Protein AF-0000000066324660 (afdb_homodimer)

Radius of gyration: 25.31 Å; Cα contacts (8 Å, |Δi|>4): 603; chains: 2; bounding box: 56×84×59 Å

Foldseek 3Di:
DDVVVVVVVVVVVQVVVVVVLLVLLVLVLVVVQVVLVVVQVVCCVVVVDGFFPDKDKDADDLVRLQVVCVVVVHDSHPVSSQVPPQARIEMETEGAAPVSLVVVVVVVVPDPQKAWDDWDACQVPPDPLLQGWIKTKMWGWDDDPPDIDIGIHIYIYYYPLNVVLVVVVVVQCVVVVNPDDPVVSVVSNVSSVVSSVVNVVVVVVVVVVD/DDVVVVVVVVVVVQVVVVVVLLVLLVLVLVVVQVVLVVVQVVCCVVVVDGFFPDKDKDADDLVRLQVVCVVVVHDSHSVSSQVPPQARIEMETEGAAPVSLVVVVVVVVPDPQKAWDDWDACQVPPDPLLQGWIKTKMWGWDDDPPDIDIGIHIYIYYYPLNVVLVVVVVVQCVVVVNPDDPVVSVVSNVSSVVSSVVNVVVVVVVVVVD

Solvent-accessible surface area (backbone atoms only — not comparable to full-atom values): 22409 Å² total; per-residue (Å²): 135,68,63,67,53,56,51,45,52,51,46,50,50,51,49,49,53,50,52,55,56,51,48,53,40,49,51,45,46,53,53,48,52,52,51,50,52,49,52,28,51,50,35,24,69,75,68,72,45,55,46,53,70,49,75,48,75,50,67,58,49,70,68,59,49,49,53,49,31,52,76,69,70,46,64,93,45,71,67,47,43,66,72,71,47,54,56,46,19,33,35,37,38,29,13,81,32,68,69,34,46,54,50,52,54,54,53,54,71,68,37,80,78,47,42,80,76,44,77,45,58,20,66,86,54,48,46,95,62,40,50,49,35,34,40,34,33,31,37,34,74,37,82,52,97,88,50,73,44,78,43,52,28,24,39,38,36,25,31,58,53,39,46,51,51,51,53,51,52,48,52,51,33,58,73,43,70,67,64,68,55,65,70,56,52,50,48,49,24,51,49,35,50,49,36,50,50,46,48,50,51,52,42,51,54,50,60,72,72,107,134,68,63,67,53,55,52,44,52,50,46,50,50,52,50,48,52,50,52,53,55,52,47,52,39,49,50,44,47,53,53,48,54,52,50,52,52,50,52,29,51,50,36,24,70,75,68,71,45,54,45,53,71,50,74,48,76,49,66,58,47,68,69,58,50,49,52,51,31,51,76,69,70,46,64,93,44,73,67,48,43,66,72,72,47,53,54,45,22,31,36,37,39,29,13,81,32,69,67,33,45,56,48,52,52,54,53,52,72,68,38,80,78,45,43,80,75,46,78,45,58,21,65,86,53,48,44,96,61,39,50,50,36,34,39,34,34,32,36,34,73,36,82,52,98,86,50,75,44,77,44,52,28,25,38,36,37,26,32,56,51,38,46,52,50,50,52,51,53,49,53,51,34,58,75,43,70,68,64,67,54,65,71,58,51,51,51,49,25,51,49,34,50,50,37,49,50,46,47,50,52,53,42,51,54,50,59,72,72,104

pLDDT: mean 91.21, std 8.95, range [39.88, 98.38]

InterPro domains:
  IPR007685 RelA/SpoT [PF04607] (57-178)
  IPR007685 RelA/SpoT [SM00954] (57-180)
  IPR007685 RelA/SpoT [cd05399] (37-168)
  IPR043519 Nucleotidyltransferase superfamily [G3DSA:3.30.460.10] (18-162)
  IPR043519 Nucleotidyltransferase superfamily [SSF81301] (18-208)
  IPR052366 GTP Pyrophosphokinase [PTHR47837] (5-210)

Organism: Bacillus subtilis (strain 168) (NCBI:txid224308)

S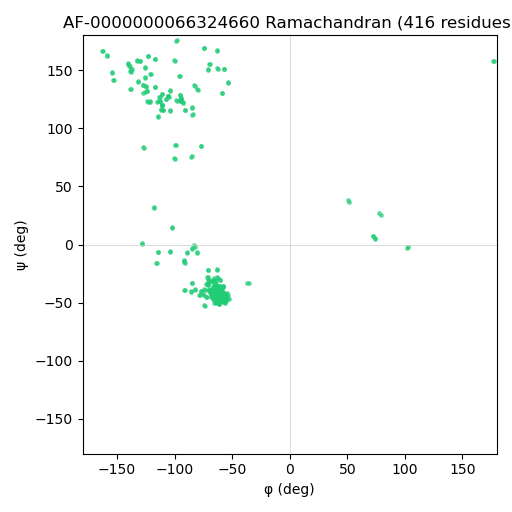tructure (mmCIF, N/CA/C/O backbone):
data_AF-0000000066324660-model_v1
#
loop_
_entity.id
_entity.type
_entity.pdbx_description
1 polymer 'GTP pyrophosphokinase YwaC'
#
loop_
_atom_site.group_PDB
_atom_site.id
_atom_site.type_symbol
_atom_site.label_atom_id
_atom_site.label_alt_id
_atom_site.label_comp_id
_atom_site.label_asym_id
_atom_site.label_entity_id
_atom_site.label_seq_id
_atom_site.pdbx_PDB_ins_code
_atom_site.Cartn_x
_atom_site.Cartn_y
_atom_site.Cartn_z
_atom_site.occupancy
_atom_site.B_iso_or_equiv
_atom_site.auth_seq_id
_atom_site.auth_comp_id
_atom_site.auth_asym_id
_atom_site.auth_atom_id
_atom_site.pdbx_PDB_model_num
ATOM 1 N N . MET A 1 1 ? -20.016 -51.531 16.297 1 41.25 1 MET A N 1
ATOM 2 C CA . MET A 1 1 ? -18.719 -50.906 16.062 1 41.25 1 MET A CA 1
ATOM 3 C C . MET A 1 1 ? -18.906 -49.562 15.352 1 41.25 1 MET A C 1
ATOM 5 O O . MET A 1 1 ? -19.484 -49.5 14.258 1 41.25 1 MET A O 1
ATOM 9 N N . ASP A 1 2 ? -19.031 -48.281 15.93 1 42.56 2 ASP A N 1
ATOM 10 C CA . ASP A 1 2 ? -19.734 -47.031 15.711 1 42.56 2 ASP A CA 1
ATOM 11 C C . ASP A 1 2 ? -19.094 -46.219 14.602 1 42.56 2 ASP A C 1
ATOM 13 O O . ASP A 1 2 ? -17.984 -45.719 14.758 1 42.56 2 ASP A O 1
ATOM 17 N N . LEU A 1 3 ? -19.375 -46.406 13.336 1 50.97 3 LEU A N 1
ATOM 18 C CA . LEU A 1 3 ? -19.047 -45.906 12 1 50.97 3 LEU A CA 1
ATOM 19 C C . LEU A 1 3 ? -18.859 -44.406 12.016 1 50.97 3 LEU A C 1
ATOM 21 O O . LEU A 1 3 ? -17.984 -43.875 11.336 1 50.97 3 LEU A O 1
ATOM 25 N N . SER A 1 4 ? -19.656 -43.781 12.906 1 56.66 4 SER A N 1
ATOM 26 C CA . SER A 1 4 ? -19.625 -42.312 12.938 1 56.66 4 SER A CA 1
ATOM 27 C C . SER A 1 4 ? -18.328 -41.812 13.562 1 56.66 4 SER A C 1
ATOM 29 O O . SER A 1 4 ? -17.75 -40.844 13.102 1 56.66 4 SER A O 1
ATOM 31 N N . VAL A 1 5 ? -17.938 -42.625 14.492 1 56.78 5 VAL A N 1
ATOM 32 C CA . VAL A 1 5 ? -16.719 -42.25 15.203 1 56.78 5 VAL A CA 1
ATOM 33 C C . VAL A 1 5 ? -15.508 -42.5 14.305 1 56.78 5 VAL A C 1
ATOM 35 O O . VAL A 1 5 ? -14.578 -41.688 14.281 1 56.78 5 VAL A O 1
ATOM 38 N N . THR A 1 6 ? -15.469 -43.594 13.633 1 55.06 6 THR A N 1
ATOM 39 C CA . THR A 1 6 ? -14.406 -43.875 12.68 1 55.06 6 THR A CA 1
ATOM 40 C C . THR A 1 6 ? -14.328 -42.812 11.602 1 55.06 6 THR A C 1
ATOM 42 O O . THR A 1 6 ? -13.234 -42.375 11.211 1 55.06 6 THR A O 1
ATOM 45 N N . HIS A 1 7 ? -15.5 -42.375 11.25 1 67.25 7 HIS A N 1
ATOM 46 C CA . HIS A 1 7 ? -15.578 -41.344 10.227 1 67.25 7 HIS A CA 1
ATOM 47 C C . HIS A 1 7 ? -15.078 -40 10.758 1 67.25 7 HIS A C 1
ATOM 49 O O . HIS A 1 7 ? -14.383 -39.281 10.055 1 67.25 7 HIS A O 1
ATOM 55 N N . MET A 1 8 ? -15.32 -39.969 12.07 1 69.69 8 MET A N 1
ATOM 56 C CA . MET A 1 8 ? -14.891 -38.719 12.672 1 69.69 8 MET A CA 1
ATOM 57 C C . MET A 1 8 ? -13.383 -38.719 12.891 1 69.69 8 MET A C 1
ATOM 59 O O . MET A 1 8 ? -12.727 -37.688 12.695 1 69.69 8 MET A O 1
ATOM 63 N N . ASP A 1 9 ? -12.875 -39.844 13.383 1 68.75 9 ASP A N 1
ATOM 64 C CA . ASP A 1 9 ? -11.438 -39.969 13.594 1 68.75 9 ASP A CA 1
ATOM 65 C C . ASP A 1 9 ? -10.664 -39.812 12.281 1 68.75 9 ASP A C 1
ATOM 67 O O . ASP A 1 9 ? -9.602 -39.188 12.25 1 68.75 9 ASP A O 1
ATOM 71 N N . ASP A 1 10 ? -11.188 -40.406 11.297 1 74.56 10 ASP A N 1
ATOM 72 C CA . ASP A 1 10 ? -10.609 -40.281 9.969 1 74.56 10 ASP A CA 1
ATOM 73 C C . ASP A 1 10 ? -10.625 -38.812 9.508 1 74.56 10 ASP A C 1
ATOM 75 O O . ASP A 1 10 ? -9.641 -38.312 8.953 1 74.56 10 ASP A O 1
ATOM 79 N N . LEU A 1 11 ? -11.672 -38.25 9.906 1 76.69 11 LEU A N 1
ATOM 80 C CA . LEU A 1 11 ? -11.805 -36.844 9.531 1 76.69 11 LEU A CA 1
ATOM 81 C C . LEU A 1 11 ? -10.805 -35.969 10.281 1 76.69 11 LEU A C 1
ATOM 83 O O . LEU A 1 11 ? -10.219 -35.062 9.711 1 76.69 11 LEU A O 1
ATOM 87 N N . LYS A 1 12 ? -10.633 -36.281 11.453 1 77.81 12 LYS A N 1
ATOM 88 C CA . LYS A 1 12 ? -9.688 -35.531 12.273 1 77.81 12 LYS A CA 1
ATOM 89 C C . LYS A 1 12 ? -8.266 -35.688 11.758 1 77.81 12 LYS A C 1
ATOM 91 O O . LYS A 1 12 ? -7.492 -34.75 11.734 1 77.81 12 LYS A O 1
ATOM 96 N N . THR A 1 13 ? -8.016 -36.844 11.43 1 81.69 13 THR A N 1
ATOM 97 C CA . THR A 1 13 ? -6.688 -37.156 10.906 1 81.69 13 THR A CA 1
ATOM 98 C C . THR A 1 13 ? -6.449 -36.438 9.586 1 81.69 13 THR A C 1
ATOM 100 O O . THR A 1 13 ? -5.367 -35.875 9.359 1 81.69 13 THR A O 1
ATOM 103 N N . VAL A 1 14 ? -7.379 -36.438 8.781 1 82.19 14 VAL A N 1
ATOM 104 C CA . VAL A 1 14 ? -7.285 -35.75 7.496 1 82.19 14 VAL A CA 1
ATOM 105 C C . VAL A 1 14 ? -7.109 -34.25 7.723 1 82.19 14 VAL A C 1
ATOM 107 O O . VAL A 1 14 ? -6.27 -33.625 7.086 1 82.19 14 VAL A O 1
ATOM 110 N N . MET A 1 15 ? -7.785 -33.75 8.68 1 84.69 15 MET A N 1
ATOM 111 C CA . MET A 1 15 ? -7.715 -32.312 8.984 1 84.69 15 MET A CA 1
ATOM 112 C C . MET A 1 15 ? -6.348 -31.938 9.539 1 84.69 15 MET A C 1
ATOM 114 O O . MET A 1 15 ? -5.812 -30.875 9.227 1 84.69 15 MET A O 1
ATOM 118 N N . GLU A 1 16 ? -5.887 -32.812 10.328 1 87.94 16 GLU A N 1
ATOM 119 C CA . GLU A 1 16 ? -4.57 -32.562 10.906 1 87.94 16 GLU A CA 1
ATOM 120 C C . GLU A 1 16 ? -3.482 -32.594 9.836 1 87.94 16 GLU A C 1
ATOM 122 O O . GLU A 1 16 ? -2.545 -31.797 9.867 1 87.94 16 GLU A O 1
ATOM 127 N N . ASP A 1 17 ? -3.631 -33.531 8.961 1 88.75 17 ASP A N 1
ATOM 128 C CA . ASP A 1 17 ? -2.691 -33.625 7.848 1 88.75 17 ASP A CA 1
ATOM 129 C C . ASP A 1 17 ? -2.695 -32.344 7.016 1 88.75 17 ASP A C 1
ATOM 131 O O . ASP A 1 17 ? -1.635 -31.797 6.68 1 88.75 17 ASP A O 1
ATOM 135 N N . TRP A 1 18 ? -3.838 -31.828 6.766 1 92.06 18 TRP A N 1
ATOM 136 C CA . TRP A 1 18 ? -3.979 -30.594 6 1 92.06 18 TRP A CA 1
ATOM 137 C C . TRP A 1 18 ? -3.385 -29.406 6.762 1 92.06 18 TRP A C 1
ATOM 139 O O . TRP A 1 18 ? -2.666 -28.594 6.184 1 92.06 18 TRP A O 1
ATOM 149 N N . LYS A 1 19 ? -3.656 -29.359 7.938 1 91.56 19 LYS A N 1
ATOM 150 C CA . LYS A 1 19 ? -3.137 -28.281 8.773 1 91.56 19 LYS A CA 1
ATOM 151 C C . LYS A 1 19 ? -1.61 -28.297 8.797 1 91.56 19 LYS A C 1
ATOM 153 O O . LYS A 1 19 ? -0.979 -27.25 8.648 1 91.56 19 LYS A O 1
ATOM 158 N N . ASN A 1 20 ? -1.102 -29.453 8.938 1 91.06 20 ASN A N 1
ATOM 159 C CA . ASN A 1 20 ? 0.35 -29.594 8.984 1 91.06 20 ASN A CA 1
ATOM 160 C C . ASN A 1 20 ? 0.996 -29.188 7.66 1 91.06 20 ASN A C 1
ATOM 162 O O . ASN A 1 20 ? 2.021 -28.516 7.645 1 91.06 20 ASN A O 1
ATOM 166 N N . GLU A 1 21 ? 0.403 -29.625 6.602 1 92.62 21 GLU A N 1
ATOM 167 C CA . GLU A 1 21 ? 0.95 -29.297 5.293 1 92.62 21 GLU A CA 1
ATOM 168 C C . GLU A 1 21 ? 0.869 -27.797 5.027 1 92.62 21 GLU A C 1
ATOM 170 O O . GLU A 1 21 ? 1.817 -27.203 4.516 1 92.62 21 GLU A O 1
ATOM 175 N N . LEU A 1 22 ? -0.197 -27.188 5.422 1 94.81 22 LEU A N 1
ATOM 176 C CA . LEU A 1 22 ? -0.38 -25.766 5.176 1 94.81 22 LEU A CA 1
ATOM 177 C C . LEU A 1 22 ? 0.558 -24.938 6.051 1 94.81 22 LEU A C 1
ATOM 179 O O . LEU A 1 22 ? 0.979 -23.844 5.66 1 94.81 22 LEU A O 1
ATOM 183 N N . LEU A 1 23 ? 0.887 -25.484 7.164 1 94.56 23 LEU A N 1
ATOM 184 C CA . LEU A 1 23 ? 1.83 -24.828 8.062 1 94.56 23 LEU A CA 1
ATOM 185 C C . LEU A 1 23 ? 3.205 -24.703 7.41 1 94.56 23 LEU A C 1
ATOM 187 O O . LEU A 1 23 ? 3.904 -23.703 7.602 1 94.56 23 LEU A O 1
ATOM 191 N N . VAL A 1 24 ? 3.559 -25.688 6.656 1 95.62 24 VAL A N 1
ATOM 192 C CA . VAL A 1 24 ? 4.84 -25.672 5.961 1 95.62 24 VAL A CA 1
ATOM 193 C C . VAL A 1 24 ? 4.875 -24.5 4.973 1 95.62 24 VAL A C 1
ATOM 195 O O . VAL A 1 24 ? 5.887 -23.812 4.855 1 95.62 24 VAL A O 1
ATOM 198 N N . TYR A 1 25 ? 3.795 -24.312 4.324 1 97.38 25 TYR A N 1
ATOM 199 C CA . TYR A 1 25 ? 3.697 -23.188 3.391 1 97.38 25 TYR A CA 1
ATOM 200 C C . TYR A 1 25 ? 3.771 -21.859 4.125 1 97.38 25 TYR A C 1
ATOM 202 O O . TYR A 1 25 ? 4.363 -20.891 3.627 1 97.38 25 TYR A O 1
ATOM 210 N N . LYS A 1 26 ? 3.215 -21.812 5.246 1 97.19 26 LYS A N 1
ATOM 211 C CA . LYS A 1 26 ? 3.305 -20.609 6.066 1 97.19 26 LYS A CA 1
ATOM 212 C C . LYS A 1 26 ? 4.75 -20.312 6.445 1 97.19 26 LYS A C 1
ATOM 214 O O . LYS A 1 26 ? 5.18 -19.156 6.418 1 97.19 26 LYS A O 1
ATOM 219 N N . PHE A 1 27 ? 5.434 -21.359 6.742 1 96.69 27 PHE A N 1
ATOM 220 C CA . PHE A 1 27 ? 6.84 -21.188 7.09 1 96.69 27 PHE A CA 1
ATOM 221 C C . PHE A 1 27 ? 7.633 -20.672 5.895 1 96.69 27 PHE A C 1
ATOM 223 O O . PHE A 1 27 ? 8.523 -19.828 6.051 1 96.69 27 PHE A O 1
ATOM 230 N N . ALA A 1 28 ? 7.309 -21.188 4.762 1 96.75 28 ALA A N 1
ATOM 231 C CA . ALA A 1 28 ? 7.945 -20.688 3.543 1 96.75 28 ALA A CA 1
ATOM 232 C C . ALA A 1 28 ? 7.695 -19.203 3.352 1 96.75 28 ALA A C 1
ATOM 234 O O . ALA A 1 28 ? 8.609 -18.453 3.006 1 96.75 28 ALA A O 1
ATOM 235 N N . LEU A 1 29 ? 6.547 -18.766 3.639 1 97.75 29 LEU A N 1
ATOM 236 C CA . LEU A 1 29 ? 6.176 -17.359 3.486 1 97.75 29 LEU A CA 1
ATOM 237 C C . LEU A 1 29 ? 6.914 -16.484 4.5 1 97.75 29 LEU A C 1
ATOM 239 O O . LEU A 1 29 ? 7.336 -15.375 4.18 1 97.75 29 LEU A O 1
ATOM 243 N N . ASP A 1 30 ? 7.047 -17.016 5.68 1 96.56 30 ASP A N 1
ATOM 244 C CA . ASP A 1 30 ? 7.801 -16.281 6.691 1 96.56 30 ASP A CA 1
ATOM 245 C C . ASP A 1 30 ? 9.242 -16.047 6.246 1 96.56 30 ASP A C 1
ATOM 247 O O . ASP A 1 30 ? 9.789 -14.961 6.422 1 96.56 30 ASP A O 1
ATOM 251 N N . ALA A 1 31 ? 9.758 -17.078 5.688 1 95.75 31 ALA A N 1
ATOM 252 C CA . ALA A 1 31 ? 11.117 -16.969 5.18 1 95.75 31 ALA A CA 1
ATOM 253 C C . ALA A 1 31 ? 11.203 -15.984 4.023 1 95.75 31 ALA A C 1
ATOM 255 O O . ALA A 1 31 ? 12.141 -15.18 3.953 1 95.75 31 ALA A O 1
ATOM 256 N N . LEU A 1 32 ? 10.266 -16.031 3.186 1 96.38 32 LEU A N 1
ATOM 257 C CA . LEU A 1 32 ? 10.242 -15.133 2.033 1 96.38 32 LEU A CA 1
ATOM 258 C C . LEU A 1 32 ? 10.047 -13.688 2.471 1 96.38 32 LEU A C 1
ATOM 260 O O . LEU A 1 32 ? 10.695 -12.781 1.939 1 96.38 32 LEU A O 1
ATOM 264 N N . ASP A 1 33 ? 9.156 -13.453 3.393 1 95.94 33 ASP A N 1
ATOM 265 C CA . ASP A 1 33 ? 8.922 -12.102 3.895 1 95.94 33 ASP A CA 1
ATOM 266 C C . ASP A 1 33 ? 10.203 -11.5 4.461 1 95.94 33 ASP A C 1
ATOM 268 O O . ASP A 1 33 ? 10.5 -10.328 4.219 1 95.94 33 ASP A O 1
ATOM 272 N N . THR A 1 34 ? 10.898 -12.289 5.188 1 94.38 34 THR A N 1
ATOM 273 C CA . THR A 1 34 ? 12.172 -11.844 5.742 1 94.38 34 THR A CA 1
ATOM 274 C C . THR A 1 34 ? 13.164 -11.531 4.629 1 94.38 34 THR A C 1
ATOM 276 O O . THR A 1 34 ? 13.867 -10.516 4.68 1 94.38 34 THR A O 1
ATOM 279 N N . LYS A 1 35 ? 13.203 -12.391 3.736 1 94.25 35 LYS A N 1
ATOM 280 C CA . LYS A 1 35 ? 14.094 -12.203 2.598 1 94.25 35 LYS A CA 1
ATOM 281 C C . LYS A 1 35 ? 13.805 -10.891 1.878 1 94.25 35 LYS A C 1
ATOM 283 O O . LYS A 1 35 ? 14.727 -10.125 1.579 1 94.25 35 LYS A O 1
ATOM 288 N N . PHE A 1 36 ? 12.586 -10.594 1.635 1 94.88 36 PHE A N 1
ATOM 289 C CA . PHE A 1 36 ? 12.211 -9.391 0.898 1 94.88 36 PHE A CA 1
ATOM 290 C C . PHE A 1 36 ? 12.453 -8.141 1.739 1 94.88 36 PHE A C 1
ATOM 292 O O . PHE A 1 36 ? 12.805 -7.09 1.207 1 94.88 36 PHE A O 1
ATOM 299 N N . SER A 1 37 ? 12.25 -8.258 3.012 1 92.88 37 SER A N 1
ATOM 300 C CA . SER A 1 37 ? 12.578 -7.156 3.908 1 92.88 37 SER A CA 1
ATOM 301 C C . SER A 1 37 ? 14.062 -6.809 3.842 1 92.88 37 SER A C 1
ATOM 303 O O . SER A 1 37 ? 14.43 -5.633 3.789 1 92.88 37 SER A O 1
ATOM 305 N N . ILE A 1 38 ? 14.867 -7.801 3.795 1 91.25 38 ILE A N 1
ATOM 306 C CA . ILE A 1 38 ? 16.312 -7.621 3.721 1 91.25 38 ILE A CA 1
ATOM 307 C C . ILE A 1 38 ? 16.688 -6.984 2.385 1 91.25 38 ILE A C 1
ATOM 309 O O . ILE A 1 38 ? 17.453 -6.023 2.342 1 91.25 38 ILE A O 1
ATOM 313 N N . ILE A 1 39 ? 16.109 -7.512 1.345 1 89.62 39 ILE A N 1
ATOM 314 C CA . ILE A 1 39 ? 16.375 -6.973 0.017 1 89.62 39 ILE A CA 1
ATOM 315 C C . ILE A 1 39 ? 15.992 -5.492 -0.026 1 89.62 39 ILE A C 1
ATOM 317 O O . ILE A 1 39 ? 16.75 -4.664 -0.55 1 89.62 39 ILE A O 1
ATOM 321 N N . SER A 1 40 ? 14.852 -5.168 0.496 1 89.81 40 SER A N 1
ATOM 322 C CA . SER A 1 40 ? 14.352 -3.799 0.51 1 89.81 40 SER A CA 1
ATOM 323 C C . SER A 1 40 ? 15.297 -2.871 1.269 1 89.81 40 SER A C 1
ATOM 325 O O . SER A 1 40 ? 15.625 -1.782 0.79 1 89.81 40 SER A O 1
ATOM 327 N N . GLN A 1 41 ? 15.727 -3.318 2.387 1 87.75 41 GLN A N 1
ATOM 328 C CA . GLN A 1 41 ? 16.609 -2.518 3.227 1 87.75 41 GLN A CA 1
ATOM 329 C C . GLN A 1 41 ? 17.984 -2.338 2.57 1 87.75 41 GLN A C 1
ATOM 331 O O . GLN A 1 41 ? 18.547 -1.243 2.594 1 87.75 41 GLN A O 1
ATOM 336 N N . GLU A 1 42 ? 18.469 -3.416 2.07 1 88.31 42 GLU A N 1
ATOM 337 C CA . GLU A 1 42 ? 19.766 -3.359 1.401 1 88.31 42 GLU A CA 1
ATOM 338 C C . GLU A 1 42 ? 19.719 -2.416 0.202 1 88.31 42 GLU A C 1
ATOM 340 O O . GLU A 1 42 ? 20.641 -1.619 0.002 1 88.31 42 GLU A O 1
ATOM 345 N N . TYR A 1 43 ? 18.719 -2.564 -0.533 1 84.94 43 TYR A N 1
ATOM 346 C CA . TYR A 1 43 ? 18.562 -1.719 -1.713 1 84.94 43 TYR A CA 1
ATOM 347 C C . TYR A 1 43 ? 18.484 -0.248 -1.322 1 84.94 43 TYR A C 1
ATOM 349 O O . TYR A 1 43 ? 19.062 0.611 -1.987 1 84.94 43 TYR A O 1
ATOM 357 N N . ASN A 1 44 ? 17.734 -0.034 -0.33 1 83.12 44 ASN A N 1
ATOM 358 C CA . ASN A 1 44 ? 17.609 1.335 0.163 1 83.12 44 ASN A CA 1
ATOM 359 C C . ASN A 1 44 ? 18.969 1.893 0.59 1 83.12 44 ASN A C 1
ATOM 361 O O . ASN A 1 44 ? 19.281 3.055 0.319 1 83.12 44 ASN A O 1
ATOM 365 N N . LEU A 1 45 ? 19.719 1.062 1.228 1 82.56 45 LEU A N 1
ATOM 366 C CA . LEU A 1 45 ? 21.031 1.465 1.708 1 82.56 45 LEU A CA 1
ATOM 367 C C . LEU A 1 45 ? 21.969 1.742 0.542 1 82.56 45 LEU A C 1
ATOM 369 O O . LEU A 1 45 ? 22.703 2.738 0.551 1 82.56 45 LEU A O 1
ATOM 373 N N . ILE A 1 46 ? 21.906 0.871 -0.427 1 80.56 46 ILE A N 1
ATOM 374 C CA . ILE A 1 46 ? 22.875 0.924 -1.517 1 80.56 46 ILE A CA 1
ATOM 375 C C . ILE A 1 46 ? 22.438 1.973 -2.539 1 80.56 46 ILE A C 1
ATOM 377 O O . ILE A 1 46 ? 23.266 2.729 -3.049 1 80.56 46 ILE A O 1
ATOM 381 N N . HIS A 1 47 ? 21.203 2.072 -2.797 1 77.31 47 HIS A N 1
ATOM 382 C CA . HIS A 1 47 ? 20.75 2.875 -3.928 1 77.31 47 HIS A CA 1
ATOM 383 C C . HIS A 1 47 ? 19.938 4.078 -3.459 1 77.31 47 HIS A C 1
ATOM 385 O O . HIS A 1 47 ? 19.578 4.941 -4.262 1 77.31 47 HIS A O 1
ATOM 391 N N . GLY A 1 48 ? 19.672 4.133 -2.176 1 73.44 48 GLY A N 1
ATOM 392 C CA . GLY A 1 48 ? 18.922 5.25 -1.639 1 73.44 48 GLY A CA 1
ATOM 393 C C . GLY A 1 48 ? 17.438 5.188 -1.986 1 73.44 48 GLY A C 1
ATOM 394 O O . GLY A 1 48 ? 16.734 6.199 -1.922 1 73.44 48 GLY A O 1
ATOM 395 N N . HIS A 1 49 ? 17.109 4.125 -2.578 1 76.19 49 HIS A N 1
ATOM 396 C CA . HIS A 1 49 ? 15.719 3.924 -2.969 1 76.19 49 HIS A CA 1
ATOM 397 C C . HIS A 1 49 ? 15.273 2.488 -2.711 1 76.19 49 HIS A C 1
ATOM 399 O O . HIS A 1 49 ? 16.016 1.543 -3.01 1 76.19 49 HIS A O 1
ATOM 405 N N . ASN A 1 50 ? 14.125 2.445 -2.129 1 80.62 50 ASN A N 1
ATOM 406 C CA . ASN A 1 50 ? 13.531 1.13 -1.9 1 80.62 50 ASN A CA 1
ATOM 407 C C . ASN A 1 50 ? 12.648 0.7 -3.068 1 80.62 50 ASN A C 1
ATOM 409 O O . ASN A 1 50 ? 11.617 1.318 -3.33 1 80.62 50 ASN A O 1
ATOM 413 N N . PRO A 1 51 ? 13.039 -0.374 -3.748 1 84.38 51 PRO A N 1
ATOM 414 C CA . PRO A 1 51 ? 12.234 -0.823 -4.883 1 84.38 51 PRO A CA 1
ATOM 415 C C . PRO A 1 51 ? 10.898 -1.429 -4.457 1 84.38 51 PRO A C 1
ATOM 417 O O . PRO A 1 51 ? 9.984 -1.545 -5.273 1 84.38 51 PRO A O 1
ATOM 420 N N . ILE A 1 52 ? 10.898 -1.859 -3.215 1 89.94 52 ILE A N 1
ATOM 421 C CA . ILE A 1 52 ? 9.695 -2.51 -2.701 1 89.94 52 ILE A CA 1
ATOM 422 C C . ILE A 1 52 ? 8.945 -1.551 -1.778 1 89.94 52 ILE A C 1
ATOM 424 O O . ILE A 1 52 ? 9.469 -1.14 -0.741 1 89.94 52 ILE A O 1
ATOM 428 N N . GLU A 1 53 ? 7.797 -1.24 -2.252 1 86.06 53 GLU A N 1
ATOM 429 C CA . GLU A 1 53 ? 6.949 -0.402 -1.411 1 86.06 53 GLU A CA 1
ATOM 430 C C . GLU A 1 53 ? 6.363 -1.199 -0.248 1 86.06 53 GLU A C 1
ATOM 432 O O . GLU A 1 53 ? 6.469 -0.787 0.909 1 86.06 53 GLU A O 1
ATOM 437 N N . HIS A 1 54 ? 5.766 -2.271 -0.573 1 85.69 54 HIS A N 1
ATOM 438 C CA . HIS A 1 54 ? 5.246 -3.168 0.456 1 85.69 54 HIS A CA 1
ATOM 439 C C . HIS A 1 54 ? 5.051 -4.578 -0.089 1 85.69 54 HIS A C 1
ATOM 441 O O . HIS A 1 54 ? 5.105 -4.793 -1.303 1 85.69 54 HIS A O 1
ATOM 447 N N . THR A 1 55 ? 4.938 -5.516 0.863 1 93.12 55 THR A N 1
ATOM 448 C CA . THR A 1 55 ? 4.703 -6.918 0.525 1 93.12 55 THR A CA 1
ATOM 449 C C . THR A 1 55 ? 3.477 -7.453 1.256 1 93.12 55 THR A C 1
ATOM 451 O O . THR A 1 55 ? 3.143 -6.98 2.346 1 93.12 55 THR A O 1
ATOM 454 N N . LYS A 1 56 ? 2.781 -8.266 0.58 1 90.75 56 LYS A N 1
ATOM 455 C CA . LYS A 1 56 ? 1.684 -9.008 1.194 1 90.75 56 LYS A CA 1
ATOM 456 C C . LYS A 1 56 ? 1.836 -10.508 0.963 1 90.75 56 LYS A C 1
ATOM 458 O O . LYS A 1 56 ? 2.174 -10.938 -0.141 1 90.75 56 LYS A O 1
ATOM 463 N N . SER A 1 57 ? 1.695 -11.227 2.094 1 95.44 57 SER A N 1
ATOM 464 C CA . SER A 1 57 ? 1.792 -12.68 1.987 1 95.44 57 SER A CA 1
ATOM 465 C C . SER A 1 57 ? 0.52 -13.359 2.486 1 95.44 57 SER A C 1
ATOM 467 O O . SER A 1 57 ? -0.14 -12.852 3.398 1 95.44 57 SER A O 1
ATOM 469 N N . ARG A 1 58 ? 0.214 -14.484 1.83 1 93.19 58 ARG A N 1
ATOM 470 C CA . ARG A 1 58 ? -0.967 -15.227 2.264 1 93.19 58 ARG A CA 1
ATOM 471 C C . ARG A 1 58 ? -0.847 -16.703 1.915 1 93.19 58 ARG A C 1
ATOM 473 O O . ARG A 1 58 ? -0.245 -17.062 0.901 1 93.19 58 ARG A O 1
ATOM 480 N N . VAL A 1 59 ? -1.435 -17.531 2.75 1 95.94 59 VAL A N 1
ATOM 481 C CA . VAL A 1 59 ? -1.667 -18.938 2.404 1 95.94 59 VAL A CA 1
ATOM 482 C C . VAL A 1 59 ? -3.078 -19.109 1.846 1 95.94 59 VAL A C 1
ATOM 484 O O . VAL A 1 59 ? -4.047 -18.609 2.434 1 95.94 59 VAL A O 1
ATOM 487 N N . LYS A 1 60 ? -3.164 -19.719 0.716 1 94.31 60 LYS A N 1
ATOM 488 C CA . LYS A 1 60 ? -4.477 -19.984 0.126 1 94.31 60 LYS A CA 1
ATOM 489 C C . LYS A 1 60 ? -5.387 -20.719 1.104 1 94.31 60 LYS A C 1
ATOM 491 O O . LYS A 1 60 ? -4.941 -21.625 1.812 1 94.31 60 LYS A O 1
ATOM 496 N N . SER A 1 61 ? -6.582 -20.297 1.081 1 92.62 61 SER A N 1
ATOM 497 C CA . SER A 1 61 ? -7.523 -20.953 1.987 1 92.62 61 SER A CA 1
ATOM 498 C C . SER A 1 61 ? -7.812 -22.391 1.549 1 92.62 61 SER A C 1
ATOM 500 O O . SER A 1 61 ? -7.668 -22.719 0.372 1 92.62 61 SER A O 1
ATOM 502 N N . PHE A 1 62 ? -8.203 -23.156 2.547 1 91.06 62 PHE A N 1
ATOM 503 C CA . PHE A 1 62 ? -8.555 -24.547 2.271 1 91.06 62 PHE A CA 1
ATOM 504 C C . PHE A 1 62 ? -9.648 -24.625 1.213 1 91.06 62 PHE A C 1
ATOM 506 O O . PHE A 1 62 ? -9.555 -25.422 0.279 1 91.06 62 PHE A O 1
ATOM 513 N N . GLU A 1 63 ? -10.68 -23.844 1.386 1 91 63 GLU A N 1
ATOM 514 C CA . GLU A 1 63 ? -11.789 -23.828 0.437 1 91 63 GLU A CA 1
ATOM 515 C C . GLU A 1 63 ? -11.305 -23.516 -0.975 1 91 63 GLU A C 1
ATOM 517 O O . GLU A 1 63 ? -11.719 -24.156 -1.939 1 91 63 GLU A O 1
ATOM 522 N N . SER A 1 64 ? -10.461 -22.562 -1.113 1 92.25 64 SER A N 1
ATOM 523 C CA . SER A 1 64 ? -9.93 -22.156 -2.41 1 92.25 64 SER A CA 1
ATOM 524 C C . SER A 1 64 ? -9.078 -23.266 -3.025 1 92.25 64 SER A C 1
ATOM 526 O O . SER A 1 64 ? -9.086 -23.453 -4.242 1 92.25 64 SER A O 1
ATOM 528 N N . ILE A 1 65 ? -8.328 -23.969 -2.18 1 94.75 65 ILE A N 1
ATOM 529 C CA . ILE A 1 65 ? -7.484 -25.062 -2.65 1 94.75 65 ILE A CA 1
ATOM 530 C C . ILE A 1 65 ? -8.359 -26.188 -3.207 1 94.75 65 ILE A C 1
ATOM 532 O O . ILE A 1 65 ? -8.125 -26.672 -4.316 1 94.75 65 ILE A O 1
ATOM 536 N N . VAL A 1 66 ? -9.375 -26.547 -2.449 1 93.31 66 VAL A N 1
ATOM 537 C CA . VAL A 1 66 ? -10.281 -27.625 -2.832 1 93.31 66 VAL A CA 1
ATOM 538 C C . VAL A 1 66 ? -10.969 -27.266 -4.148 1 93.31 66 VAL A C 1
ATOM 540 O O . VAL A 1 66 ? -11.039 -28.094 -5.059 1 93.31 66 VAL A O 1
ATOM 543 N N . ASN A 1 67 ? -11.469 -26.094 -4.184 1 92.69 67 ASN A N 1
ATOM 544 C CA . ASN A 1 67 ? -12.125 -25.641 -5.406 1 92.69 67 ASN A CA 1
ATOM 545 C C . ASN A 1 67 ? -11.195 -25.719 -6.609 1 92.69 67 ASN A C 1
ATOM 547 O O . ASN A 1 67 ? -11.609 -26.125 -7.695 1 92.69 67 ASN A O 1
ATOM 551 N N . LYS A 1 68 ? -10.008 -25.344 -6.434 1 94.56 68 LYS A N 1
ATOM 552 C CA . LYS A 1 68 ? -9.039 -25.375 -7.523 1 94.56 68 LYS A CA 1
ATOM 553 C C . LYS A 1 68 ? -8.711 -26.812 -7.922 1 94.56 68 LYS A C 1
ATOM 555 O O . LYS A 1 68 ? -8.578 -27.125 -9.109 1 94.56 68 LYS A O 1
ATOM 560 N N . LEU A 1 69 ? -8.523 -27.688 -6.957 1 95.12 69 LEU A N 1
ATOM 561 C CA . LEU A 1 69 ? -8.297 -29.094 -7.25 1 95.12 69 LEU A CA 1
ATOM 562 C C . LEU A 1 69 ? -9.445 -29.672 -8.062 1 95.12 69 LEU A C 1
ATOM 564 O O . LEU A 1 69 ? -9.227 -30.375 -9.047 1 95.12 69 LEU A O 1
ATOM 568 N N . MET A 1 70 ? -10.656 -29.359 -7.672 1 95.19 70 MET A N 1
ATOM 569 C CA . MET A 1 70 ? -11.844 -29.844 -8.367 1 95.19 70 MET A CA 1
ATOM 570 C C . MET A 1 70 ? -11.875 -29.359 -9.812 1 95.19 70 MET A C 1
ATOM 572 O O . MET A 1 70 ? -12.148 -30.141 -10.727 1 95.19 70 MET A O 1
ATOM 576 N N . ARG A 1 71 ? -11.609 -28.156 -9.961 1 94.06 71 ARG A N 1
ATOM 577 C CA . ARG A 1 71 ? -11.602 -27.562 -11.297 1 94.06 71 ARG A CA 1
ATOM 578 C C . ARG A 1 71 ? -10.562 -28.25 -12.188 1 94.06 71 ARG A C 1
ATOM 580 O O . ARG A 1 71 ? -10.773 -28.375 -13.398 1 94.06 71 ARG A O 1
ATOM 587 N N . LYS A 1 72 ? -9.523 -28.719 -11.562 1 95.38 72 LYS A N 1
ATOM 588 C CA . LYS A 1 72 ? -8.445 -29.359 -12.312 1 95.38 72 LYS A CA 1
ATOM 589 C C . LYS A 1 72 ? -8.703 -30.859 -12.469 1 95.38 72 LYS A C 1
ATOM 591 O O . LYS A 1 72 ? -7.926 -31.562 -13.117 1 95.38 72 LYS A O 1
ATOM 596 N N . GLY A 1 73 ? -9.68 -31.312 -11.828 1 95.19 73 GLY A N 1
ATOM 597 C CA . GLY A 1 73 ? -10.016 -32.719 -11.906 1 95.19 73 GLY A CA 1
ATOM 598 C C . GLY A 1 73 ? -9.133 -33.594 -11.031 1 95.19 73 GLY A C 1
ATOM 599 O O . GLY A 1 73 ? -8.922 -34.781 -11.328 1 95.19 73 GLY A O 1
ATOM 600 N N . CYS A 1 74 ? -8.586 -33.062 -10.008 1 95.5 74 CYS A N 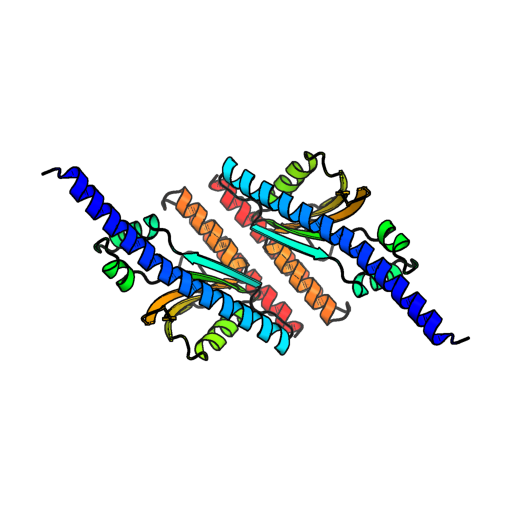1
ATOM 601 C CA . CYS A 1 74 ? -7.691 -33.781 -9.125 1 95.5 74 CYS A CA 1
ATOM 602 C C . CYS A 1 74 ? -8.43 -34.25 -7.871 1 95.5 74 CYS A C 1
ATOM 604 O O . CYS A 1 74 ? -9.445 -33.688 -7.488 1 95.5 74 CYS A O 1
ATOM 606 N N . GLU A 1 75 ? -7.883 -35.281 -7.207 1 94.56 75 GLU A N 1
ATOM 607 C CA . GLU A 1 75 ? -8.398 -35.688 -5.91 1 94.56 75 GLU A CA 1
ATOM 608 C C . GLU A 1 75 ? -8.07 -34.688 -4.82 1 94.56 75 GLU A C 1
ATOM 610 O O . GLU A 1 75 ? -7.066 -33.969 -4.906 1 94.56 75 GLU A O 1
ATOM 615 N N . ILE A 1 76 ? -8.914 -34.625 -3.852 1 93.31 76 ILE A N 1
ATOM 616 C CA . ILE A 1 76 ? -8.727 -33.688 -2.75 1 93.31 76 ILE A CA 1
ATOM 617 C C . ILE A 1 76 ? -7.801 -34.312 -1.7 1 93.31 76 ILE A C 1
ATOM 619 O O . ILE A 1 76 ? -8.266 -34.812 -0.679 1 93.31 76 ILE A O 1
ATOM 623 N N . THR A 1 77 ? -6.547 -34.344 -1.968 1 93.25 77 THR A N 1
ATOM 624 C CA . THR A 1 77 ? -5.523 -34.844 -1.056 1 93.25 77 THR A CA 1
ATOM 625 C C . THR A 1 77 ? -4.348 -33.875 -0.979 1 93.25 77 THR A C 1
ATOM 627 O O . THR A 1 77 ? -4.141 -33.094 -1.89 1 93.25 77 THR A O 1
ATOM 630 N N . THR A 1 78 ? -3.605 -33.938 0.051 1 93.75 78 THR A N 1
ATOM 631 C CA . THR A 1 78 ? -2.449 -33.094 0.214 1 93.75 78 THR A CA 1
ATOM 632 C C . THR A 1 78 ? -1.391 -33.375 -0.844 1 93.75 78 THR A C 1
ATOM 634 O O . THR A 1 78 ? -0.656 -32.5 -1.267 1 93.75 78 THR A O 1
ATOM 637 N N . LYS A 1 79 ? -1.338 -34.594 -1.28 1 93.19 79 LYS A N 1
ATOM 638 C CA . LYS A 1 79 ? -0.402 -34.969 -2.334 1 93.19 79 LYS A CA 1
ATOM 639 C C . LYS A 1 79 ? -0.731 -34.25 -3.645 1 93.19 79 LYS A C 1
ATOM 641 O O . LYS A 1 79 ? 0.151 -33.688 -4.281 1 93.19 79 LYS A O 1
ATOM 646 N N . GLU A 1 80 ? -1.98 -34.312 -4.055 1 94.94 80 GLU A N 1
ATOM 647 C CA . GLU A 1 80 ? -2.422 -33.656 -5.277 1 94.94 80 GLU A CA 1
ATOM 648 C C . GLU A 1 80 ? -2.262 -32.156 -5.176 1 94.94 80 GLU A C 1
ATOM 650 O O . GLU A 1 80 ? -1.931 -31.484 -6.16 1 94.94 80 GLU A O 1
ATOM 655 N N . MET A 1 81 ? -2.531 -31.609 -4.008 1 95.25 81 MET A N 1
ATOM 656 C CA . MET A 1 81 ? -2.354 -30.188 -3.754 1 95.25 81 MET A CA 1
ATOM 657 C C . MET A 1 81 ? -0.917 -29.766 -4.035 1 95.25 81 MET A C 1
ATOM 659 O O . MET A 1 81 ? -0.682 -28.812 -4.789 1 95.25 81 MET A O 1
ATOM 663 N N . LYS A 1 82 ? 0.02 -30.516 -3.543 1 93.62 82 LYS A N 1
ATOM 664 C CA . LYS A 1 82 ? 1.439 -30.203 -3.67 1 93.62 82 LYS A CA 1
ATOM 665 C C . LYS A 1 82 ? 1.901 -30.312 -5.121 1 93.62 82 LYS A C 1
ATOM 667 O O . LYS A 1 82 ? 2.746 -29.547 -5.57 1 93.62 82 LYS A O 1
ATOM 672 N N . GLU A 1 83 ? 1.295 -31.172 -5.781 1 93.38 83 GLU A N 1
ATOM 673 C CA . GLU A 1 83 ? 1.745 -31.484 -7.137 1 93.38 83 GLU A CA 1
ATOM 674 C C . GLU A 1 83 ? 1.141 -30.516 -8.148 1 93.38 83 GLU A C 1
ATOM 676 O O . GLU A 1 83 ? 1.796 -30.141 -9.125 1 93.38 83 GLU A O 1
ATOM 681 N N . HIS A 1 84 ? -0.07 -30.094 -7.852 1 94.94 84 HIS A N 1
ATOM 682 C CA . HIS A 1 84 ? -0.781 -29.453 -8.953 1 94.94 84 HIS A CA 1
ATOM 683 C C . HIS A 1 84 ? -1.058 -27.984 -8.641 1 94.94 84 HIS A C 1
ATOM 685 O O . HIS A 1 84 ? -1.4 -27.219 -9.539 1 94.94 84 HIS A O 1
ATOM 691 N N . ILE A 1 85 ? -0.946 -27.578 -7.426 1 95.25 85 ILE A N 1
ATOM 692 C CA . ILE A 1 85 ? -1.221 -26.203 -7.059 1 95.25 85 ILE A CA 1
ATOM 693 C C . ILE A 1 85 ? 0.08 -25.5 -6.664 1 95.25 85 ILE A C 1
ATOM 695 O O . ILE A 1 85 ? 0.72 -25.875 -5.68 1 95.25 85 ILE A O 1
ATOM 699 N N . HIS A 1 86 ? 0.38 -24.453 -7.402 1 94.75 86 HIS A N 1
ATOM 700 C CA . HIS A 1 86 ? 1.688 -23.828 -7.223 1 94.75 86 HIS A CA 1
ATOM 701 C C . HIS A 1 86 ? 1.576 -22.531 -6.441 1 94.75 86 HIS A C 1
ATOM 703 O O . HIS A 1 86 ? 2.59 -21.938 -6.07 1 94.75 86 HIS A O 1
ATOM 709 N N . ASP A 1 87 ? 0.401 -22.094 -6.148 1 96.62 87 ASP A N 1
ATOM 710 C CA . ASP A 1 87 ? 0.204 -20.797 -5.512 1 96.62 87 ASP A CA 1
ATOM 711 C C . ASP A 1 87 ? -0.458 -20.953 -4.145 1 96.62 87 ASP A C 1
ATOM 713 O O . ASP A 1 87 ? -1.26 -20.109 -3.736 1 96.62 87 ASP A O 1
ATOM 717 N N . ILE A 1 88 ? -0.143 -22.109 -3.482 1 96.81 88 ILE A N 1
ATOM 718 C CA . ILE A 1 88 ? -0.628 -22.266 -2.115 1 96.81 88 ILE A CA 1
ATOM 719 C C . ILE A 1 88 ? -0.035 -21.172 -1.232 1 96.81 88 ILE A C 1
ATOM 721 O O . ILE A 1 88 ? -0.758 -20.5 -0.485 1 96.81 88 ILE A O 1
ATOM 725 N N . ALA A 1 89 ? 1.239 -21.062 -1.332 1 97.56 89 ALA A N 1
ATOM 726 C CA . ALA A 1 89 ? 1.917 -19.906 -0.742 1 97.56 89 ALA A CA 1
ATOM 727 C C . ALA A 1 89 ? 2.07 -18.781 -1.759 1 97.56 89 ALA A C 1
ATOM 729 O O . ALA A 1 89 ? 2.672 -18.969 -2.818 1 97.56 89 ALA A O 1
ATOM 730 N N . GLY A 1 90 ? 1.543 -17.625 -1.421 1 97.69 90 GLY A N 1
ATOM 731 C CA . GLY A 1 90 ? 1.6 -16.5 -2.33 1 97.69 90 GLY A CA 1
ATOM 732 C C . GLY A 1 90 ? 2.17 -15.25 -1.689 1 97.69 90 GLY A C 1
ATOM 733 O O . GLY A 1 90 ? 1.893 -14.961 -0.523 1 97.69 90 GLY A O 1
ATOM 734 N N . VAL A 1 91 ? 3.008 -14.617 -2.441 1 97.62 91 VAL A N 1
ATOM 735 C CA . VAL A 1 91 ? 3.521 -13.312 -2.023 1 97.62 91 VAL A CA 1
ATOM 736 C C . VAL A 1 91 ? 3.264 -12.281 -3.115 1 97.62 91 VAL A C 1
ATOM 738 O O . VAL A 1 91 ? 3.438 -12.562 -4.305 1 97.62 91 VAL A O 1
ATOM 741 N N . ARG A 1 92 ? 2.828 -11.172 -2.707 1 96.44 92 ARG A N 1
ATOM 742 C CA . ARG A 1 92 ? 2.682 -10.031 -3.604 1 96.44 92 ARG A CA 1
ATOM 743 C C . ARG A 1 92 ? 3.658 -8.914 -3.238 1 96.44 92 ARG A C 1
ATOM 745 O O . ARG A 1 92 ? 3.684 -8.453 -2.094 1 96.44 92 ARG A O 1
ATOM 752 N N . ILE A 1 93 ? 4.41 -8.586 -4.195 1 96.81 93 ILE A N 1
ATOM 753 C CA . ILE A 1 93 ? 5.352 -7.488 -4.02 1 96.81 93 ILE A CA 1
ATOM 754 C C . ILE A 1 93 ? 4.875 -6.273 -4.809 1 96.81 93 ILE A C 1
ATOM 756 O O . ILE A 1 93 ? 4.652 -6.359 -6.02 1 96.81 93 ILE A O 1
ATOM 760 N N . ILE A 1 94 ? 4.754 -5.18 -4.129 1 94.19 94 ILE A N 1
ATOM 761 C CA . ILE A 1 94 ? 4.328 -3.949 -4.781 1 94.19 94 ILE A CA 1
ATOM 762 C C . ILE A 1 94 ? 5.52 -3.01 -4.941 1 94.19 94 ILE A C 1
ATOM 764 O O . ILE A 1 94 ? 6.215 -2.703 -3.969 1 94.19 94 ILE A O 1
ATOM 768 N N . CYS A 1 95 ? 5.68 -2.576 -6.176 1 93.62 95 CYS A N 1
ATOM 769 C CA . CYS A 1 95 ? 6.793 -1.689 -6.496 1 93.62 95 CYS A CA 1
ATOM 770 C C . CYS A 1 95 ? 6.293 -0.331 -6.969 1 93.62 95 CYS A C 1
ATOM 772 O O . CYS A 1 95 ? 5.156 -0.213 -7.438 1 93.62 95 CYS A O 1
ATOM 774 N N . SER A 1 96 ? 7.145 0.635 -6.879 1 88.12 96 SER A N 1
ATOM 775 C CA . SER A 1 96 ? 6.785 1.985 -7.301 1 88.12 96 SER A CA 1
ATOM 776 C C . SER A 1 96 ? 6.816 2.115 -8.82 1 88.12 96 SER A C 1
ATOM 778 O O . SER A 1 96 ? 5.945 2.762 -9.406 1 88.12 96 SER A O 1
ATOM 780 N N . PHE A 1 97 ? 7.836 1.469 -9.398 1 92.81 97 PHE A N 1
ATOM 781 C CA . PHE A 1 97 ? 8.039 1.615 -10.836 1 92.81 97 PHE A CA 1
ATOM 782 C C . PHE A 1 97 ? 8.188 0.254 -11.508 1 92.81 97 PHE A C 1
ATOM 784 O O . PHE A 1 97 ? 8.617 -0.71 -10.867 1 92.81 97 PHE A O 1
ATOM 791 N N . ILE A 1 98 ? 7.914 0.257 -12.789 1 94.75 98 ILE A N 1
ATOM 792 C CA . ILE A 1 98 ? 8.023 -0.969 -13.57 1 94.75 98 ILE A CA 1
ATOM 793 C C . ILE A 1 98 ? 9.461 -1.472 -13.547 1 94.75 98 ILE A C 1
ATOM 795 O O . ILE A 1 98 ? 9.703 -2.676 -13.43 1 94.75 98 ILE A O 1
ATOM 799 N N . SER A 1 99 ? 10.383 -0.591 -13.594 1 93.75 99 SER A N 1
ATOM 800 C CA . SER A 1 99 ? 11.789 -0.967 -13.578 1 93.75 99 SER A CA 1
ATOM 801 C C . SER A 1 99 ? 12.156 -1.716 -12.305 1 93.75 99 SER A C 1
ATOM 803 O O . SER A 1 99 ? 12.984 -2.623 -12.328 1 93.75 99 SER A O 1
ATOM 805 N N . ASP A 1 100 ? 11.57 -1.334 -11.25 1 93.56 100 ASP A N 1
ATOM 806 C CA . ASP A 1 100 ? 11.844 -1.972 -9.961 1 93.56 100 ASP A CA 1
ATOM 807 C C . ASP A 1 100 ? 11.414 -3.436 -9.977 1 93.56 100 ASP A C 1
ATOM 809 O O . ASP A 1 100 ? 12.023 -4.277 -9.312 1 93.56 100 ASP A O 1
ATOM 813 N N . ILE A 1 101 ? 10.32 -3.715 -10.703 1 96.38 101 ILE A N 1
ATOM 814 C CA . ILE A 1 101 ? 9.828 -5.086 -10.82 1 96.38 101 ILE A CA 1
ATOM 815 C C . ILE A 1 101 ? 10.93 -5.977 -11.398 1 96.38 101 ILE A C 1
ATOM 817 O O . ILE A 1 101 ? 11.258 -7.012 -10.82 1 96.38 101 ILE A O 1
ATOM 821 N N . TYR A 1 102 ? 11.469 -5.523 -12.414 1 95.56 102 TYR A N 1
ATOM 822 C CA . TYR A 1 102 ? 12.492 -6.312 -13.086 1 95.56 102 TYR A CA 1
ATOM 823 C C . TYR A 1 102 ? 13.766 -6.363 -12.258 1 95.56 102 TYR A C 1
ATOM 825 O O . TYR A 1 102 ? 14.484 -7.367 -12.266 1 95.56 102 TYR A O 1
ATOM 833 N N . ASN A 1 103 ? 14.062 -5.324 -11.531 1 92.81 103 ASN A N 1
ATOM 834 C CA . ASN A 1 103 ? 15.203 -5.34 -10.617 1 92.81 103 ASN A CA 1
ATOM 835 C C . ASN A 1 103 ? 15.047 -6.418 -9.547 1 92.81 103 ASN A C 1
ATOM 837 O O . ASN A 1 103 ? 16 -7.152 -9.258 1 92.81 103 ASN A O 1
ATOM 841 N N . VAL A 1 104 ? 13.898 -6.461 -9 1 94.31 104 VAL A N 1
ATOM 842 C CA . VAL A 1 104 ? 13.633 -7.465 -7.973 1 94.31 104 VAL A CA 1
ATOM 843 C C . VAL A 1 104 ? 13.805 -8.867 -8.562 1 94.31 104 VAL A C 1
ATOM 845 O O . VAL A 1 104 ? 14.43 -9.727 -7.938 1 94.31 104 VAL A O 1
ATOM 848 N N . VAL A 1 105 ? 13.281 -9.117 -9.734 1 95.69 105 VAL A N 1
ATOM 849 C CA . VAL A 1 105 ? 13.391 -10.406 -10.406 1 95.69 105 VAL A CA 1
ATOM 850 C C . VAL A 1 105 ? 14.867 -10.758 -10.609 1 95.69 105 VAL A C 1
ATOM 852 O O . VAL A 1 105 ? 15.281 -11.891 -10.352 1 95.69 105 VAL A O 1
ATOM 855 N N . ASN A 1 106 ? 15.625 -9.789 -11.008 1 94.19 106 ASN A N 1
ATOM 856 C CA . ASN A 1 106 ? 17.047 -10.008 -11.258 1 94.19 106 ASN A CA 1
ATOM 857 C C . ASN A 1 106 ? 17.781 -10.375 -9.977 1 94.19 106 ASN A C 1
ATOM 859 O O . ASN A 1 106 ? 18.672 -11.242 -9.992 1 94.19 106 ASN A O 1
ATOM 863 N N . VAL A 1 107 ? 17.484 -9.742 -8.969 1 92.88 107 VAL A N 1
ATOM 864 C CA . VAL A 1 107 ? 18.094 -10.047 -7.676 1 92.88 107 VAL A CA 1
ATOM 865 C C . VAL A 1 107 ? 17.766 -11.477 -7.27 1 92.88 107 VAL A C 1
ATOM 867 O O . VAL A 1 107 ? 18.641 -12.234 -6.836 1 92.88 107 VAL A O 1
ATOM 870 N N . LEU A 1 108 ? 16.5 -11.852 -7.41 1 94.44 108 LEU A N 1
ATOM 871 C CA . LEU A 1 108 ? 16.062 -13.18 -7.012 1 94.44 108 LEU A CA 1
ATOM 872 C C . LEU A 1 108 ? 16.734 -14.258 -7.855 1 94.44 108 LEU A C 1
ATOM 874 O O . LEU A 1 108 ? 17.031 -15.344 -7.359 1 94.44 108 LEU A O 1
ATOM 878 N N . LYS A 1 109 ? 16.953 -13.953 -9.078 1 94.94 109 LYS A N 1
ATOM 879 C CA . LYS A 1 109 ? 17.609 -14.891 -9.992 1 94.94 109 LYS A CA 1
ATOM 880 C C . LYS A 1 109 ? 19.031 -15.195 -9.539 1 94.94 109 LYS A C 1
ATOM 882 O O . LYS A 1 109 ? 19.578 -16.25 -9.859 1 94.94 109 LYS A O 1
ATOM 887 N N . GLN A 1 110 ? 19.562 -14.312 -8.773 1 93.06 110 GLN A N 1
ATOM 888 C CA . GLN A 1 110 ? 20.938 -14.461 -8.344 1 93.06 110 GLN A CA 1
ATOM 889 C C . GLN A 1 110 ? 21.016 -15.211 -7.012 1 93.06 110 GLN A C 1
ATOM 891 O O . GLN A 1 110 ? 22.109 -15.633 -6.59 1 93.06 110 GLN A O 1
ATOM 896 N N . HIS A 1 111 ? 19.938 -15.305 -6.438 1 91.94 111 HIS A N 1
ATOM 897 C CA . HIS A 1 111 ? 19.922 -15.969 -5.141 1 91.94 111 HIS A CA 1
ATOM 898 C C . HIS A 1 111 ? 19.922 -17.484 -5.297 1 91.94 111 HIS A C 1
ATOM 900 O O . HIS A 1 111 ? 19.031 -18.047 -5.938 1 91.94 111 HIS A O 1
ATOM 906 N N . GLU A 1 112 ? 20.734 -18.156 -4.574 1 90.56 112 GLU A N 1
ATOM 907 C CA . GLU A 1 112 ? 20.906 -19.594 -4.738 1 90.56 112 GLU A CA 1
ATOM 908 C C . GLU A 1 112 ? 19.969 -20.375 -3.824 1 90.56 112 GLU A C 1
ATOM 910 O O . GLU A 1 112 ? 19.766 -21.578 -4.008 1 90.56 112 GLU A O 1
ATOM 915 N N . ASP A 1 113 ? 19.453 -19.719 -2.914 1 91.44 113 ASP A N 1
ATOM 916 C CA . ASP A 1 113 ? 18.641 -20.406 -1.918 1 91.44 113 ASP A CA 1
ATOM 917 C C . ASP A 1 113 ? 17.219 -20.625 -2.42 1 91.44 113 ASP A C 1
ATOM 919 O O . ASP A 1 113 ? 16.391 -21.188 -1.715 1 91.44 113 ASP A O 1
ATOM 923 N N . LEU A 1 114 ? 16.938 -20.141 -3.607 1 93.31 114 LEU A N 1
ATOM 924 C CA . LEU A 1 114 ? 15.656 -20.422 -4.23 1 93.31 114 LEU A CA 1
ATOM 925 C C . LEU A 1 114 ? 15.82 -20.75 -5.711 1 93.31 114 LEU A C 1
ATOM 927 O O . LEU A 1 114 ? 16.797 -20.328 -6.336 1 93.31 114 LEU A O 1
ATOM 931 N N . ARG A 1 115 ? 14.883 -21.562 -6.164 1 96 115 ARG A N 1
ATOM 932 C CA . ARG A 1 115 ? 14.883 -21.953 -7.574 1 96 115 ARG A CA 1
ATOM 933 C C . ARG A 1 115 ? 13.664 -21.375 -8.289 1 96 115 ARG A C 1
ATOM 935 O O . ARG A 1 115 ? 12.523 -21.594 -7.871 1 96 115 ARG A O 1
ATOM 942 N N . ILE A 1 116 ? 13.922 -20.688 -9.391 1 96.81 116 ILE A N 1
ATOM 943 C CA . ILE A 1 116 ? 12.828 -20.172 -10.203 1 96.81 116 ILE A CA 1
ATOM 944 C C . ILE A 1 116 ? 12.352 -21.266 -11.172 1 96.81 116 ILE A C 1
ATOM 946 O O . ILE A 1 116 ? 13.117 -21.719 -12.023 1 96.81 116 ILE A O 1
ATOM 950 N N . VAL A 1 117 ? 11.148 -21.625 -11.016 1 96.5 117 VAL A N 1
ATOM 951 C CA . VAL A 1 117 ? 10.57 -22.719 -11.805 1 96.5 117 VAL A CA 1
ATOM 952 C C . VAL A 1 117 ? 9.914 -22.156 -13.062 1 96.5 117 VAL A C 1
ATOM 954 O O . VAL A 1 117 ? 9.977 -22.766 -14.133 1 96.5 117 VAL A O 1
ATOM 957 N N . LYS A 1 118 ? 9.258 -21.031 -12.938 1 96.94 118 LYS A N 1
ATOM 958 C CA . LYS A 1 118 ? 8.508 -20.453 -14.047 1 96.94 118 LYS A CA 1
ATOM 959 C C . LYS A 1 118 ? 8.406 -18.938 -13.906 1 96.94 118 LYS A C 1
ATOM 961 O O . LYS A 1 118 ? 8.273 -18.406 -12.797 1 96.94 118 LYS A O 1
ATOM 966 N N . VAL A 1 119 ? 8.5 -18.234 -15.055 1 97.19 119 VAL A N 1
ATOM 967 C CA . VAL A 1 119 ? 8.305 -16.797 -15.109 1 97.19 119 VAL A CA 1
ATOM 968 C C . VAL A 1 119 ? 7.203 -16.469 -16.109 1 97.19 119 VAL A C 1
ATOM 970 O O . VAL A 1 119 ? 7.242 -16.922 -17.266 1 97.19 119 VAL A O 1
ATOM 973 N N . LYS A 1 120 ? 6.23 -15.812 -15.695 1 97.69 120 LYS A N 1
ATOM 974 C CA . LYS A 1 120 ? 5.191 -15.266 -16.562 1 97.69 120 LYS A CA 1
ATOM 975 C C . LYS A 1 120 ? 5.199 -13.742 -16.547 1 97.69 120 LYS A C 1
ATOM 977 O O . LYS A 1 120 ? 4.773 -13.125 -15.562 1 97.69 120 LYS A O 1
ATOM 982 N N . ASP A 1 121 ? 5.59 -13.133 -17.625 1 98.12 121 ASP A N 1
ATOM 983 C CA . ASP A 1 121 ? 5.707 -11.68 -17.719 1 98.12 121 ASP A CA 1
ATOM 984 C C . ASP A 1 121 ? 4.492 -11.086 -18.422 1 98.12 121 ASP A C 1
ATOM 986 O O . ASP A 1 121 ? 4.566 -10.719 -19.609 1 98.12 121 ASP A O 1
ATOM 990 N N . TYR A 1 122 ? 3.445 -10.812 -17.719 1 98.06 122 TYR A N 1
ATOM 991 C CA . TYR A 1 122 ? 2.23 -10.227 -18.281 1 98.06 122 TYR A CA 1
ATOM 992 C C . TYR A 1 122 ? 2.381 -8.719 -18.453 1 98.06 122 TYR A C 1
ATOM 994 O O . TYR A 1 122 ? 1.464 -8.047 -18.922 1 98.06 122 TYR A O 1
ATOM 1002 N N . ILE A 1 123 ? 3.436 -8.172 -17.969 1 96.81 123 ILE A N 1
ATOM 1003 C CA . ILE A 1 123 ? 3.695 -6.758 -18.219 1 96.81 123 ILE A CA 1
ATOM 1004 C C . ILE A 1 123 ? 4.094 -6.551 -19.688 1 96.81 123 ILE A C 1
ATOM 1006 O O . ILE A 1 123 ? 3.572 -5.656 -20.359 1 96.81 123 ILE A O 1
ATOM 1010 N N . GLN A 1 124 ? 4.957 -7.41 -20.141 1 95.75 124 GLN A N 1
ATOM 1011 C CA . GLN A 1 124 ? 5.391 -7.359 -21.531 1 95.75 124 GLN A CA 1
ATOM 1012 C C . GLN A 1 124 ? 4.297 -7.867 -22.469 1 95.75 124 GLN A C 1
ATOM 1014 O O . GLN A 1 124 ? 4.129 -7.348 -23.562 1 95.75 124 GLN A O 1
ATOM 1019 N N . THR A 1 125 ? 3.637 -8.891 -22.016 1 97 125 THR A N 1
ATOM 1020 C CA . THR A 1 125 ? 2.543 -9.469 -22.797 1 97 125 THR A CA 1
ATOM 1021 C C . THR A 1 125 ? 1.273 -9.555 -21.953 1 97 125 THR A C 1
ATOM 1023 O O . THR A 1 125 ? 0.934 -10.625 -21.438 1 97 125 THR A O 1
ATOM 1026 N N . PRO A 1 126 ? 0.563 -8.477 -21.891 1 96.94 126 PRO A N 1
ATOM 1027 C CA . PRO A 1 126 ? -0.625 -8.438 -21.031 1 96.94 126 PRO A CA 1
ATOM 1028 C C . PRO A 1 126 ? -1.691 -9.445 -21.453 1 96.94 126 PRO A C 1
ATOM 1030 O O . PRO A 1 126 ? -1.745 -9.836 -22.625 1 96.94 126 PRO A O 1
ATOM 1033 N N . LYS A 1 127 ? -2.49 -9.93 -20.562 1 96.19 127 LYS A N 1
ATOM 1034 C CA . LYS A 1 127 ? -3.648 -10.742 -20.906 1 96.19 127 LYS A CA 1
ATOM 1035 C C . LYS A 1 127 ? -4.66 -9.953 -21.719 1 96.19 127 LYS A C 1
ATOM 1037 O O . LYS A 1 127 ? -4.617 -8.719 -21.75 1 96.19 127 LYS A O 1
ATOM 1042 N N . PRO A 1 128 ? -5.598 -10.641 -22.297 1 93.69 128 PRO A N 1
ATOM 1043 C CA . PRO A 1 128 ? -6.566 -9.961 -23.172 1 93.69 128 PRO A CA 1
ATOM 1044 C C . PRO A 1 128 ? -7.406 -8.93 -22.406 1 93.69 128 PRO A C 1
ATOM 1046 O O . PRO A 1 128 ? -7.824 -7.922 -23 1 93.69 128 PRO A O 1
ATOM 1049 N N . ASN A 1 129 ? -7.602 -9.117 -21.219 1 92.56 129 ASN A N 1
ATOM 1050 C CA . ASN A 1 129 ? -8.438 -8.211 -20.422 1 92.56 129 ASN A CA 1
ATOM 1051 C C . ASN A 1 129 ? -7.645 -7.016 -19.906 1 92.56 129 ASN A C 1
ATOM 1053 O O . ASN A 1 129 ? -8.188 -6.152 -19.219 1 92.56 129 ASN A O 1
ATOM 1057 N N . GLY A 1 130 ? -6.336 -6.988 -20.188 1 94.88 130 GLY A N 1
ATOM 1058 C CA . GLY A 1 130 ? -5.516 -5.859 -19.781 1 94.88 130 GLY A CA 1
ATOM 1059 C C . GLY A 1 130 ? -4.68 -6.141 -18.547 1 94.88 130 GLY A C 1
ATOM 1060 O O . GLY A 1 130 ? -3.85 -5.316 -18.156 1 94.88 130 GLY A O 1
ATOM 1061 N N . TYR A 1 131 ? -4.871 -7.32 -18.016 1 96.31 131 TYR A N 1
ATOM 1062 C CA . TYR A 1 131 ? -4.16 -7.719 -16.812 1 96.31 131 TYR A CA 1
ATOM 1063 C C . TYR A 1 131 ? -2.652 -7.664 -17.016 1 96.31 131 TYR A C 1
ATOM 1065 O O . TYR A 1 131 ? -2.139 -8.203 -18 1 96.31 131 TYR A O 1
ATOM 1073 N N . ARG A 1 132 ? -2.006 -6.969 -16 1 97.31 132 ARG A N 1
ATOM 1074 C CA . ARG A 1 132 ? -0.548 -6.906 -16.016 1 97.31 132 ARG A CA 1
ATOM 1075 C C . ARG A 1 132 ? 0.022 -7.258 -14.648 1 97.31 132 ARG A C 1
ATOM 1077 O O . ARG A 1 132 ? -0.549 -6.895 -13.617 1 97.31 132 ARG A O 1
ATOM 1084 N N . SER A 1 133 ? 1.062 -7.969 -14.656 1 97.75 133 SER A N 1
ATOM 1085 C CA . SER A 1 133 ? 1.805 -8.422 -13.484 1 97.75 133 SER A CA 1
ATOM 1086 C C . SER A 1 133 ? 2.971 -9.32 -13.883 1 97.75 133 SER A C 1
ATOM 1088 O O . SER A 1 133 ? 3.033 -9.797 -15.016 1 97.75 133 SER A O 1
ATOM 1090 N N . LEU A 1 134 ? 3.916 -9.445 -13.086 1 98.38 134 LEU A N 1
ATOM 1091 C CA . LEU A 1 134 ? 4.945 -10.453 -13.289 1 98.38 134 LEU A CA 1
ATOM 1092 C C . LEU A 1 134 ? 4.848 -11.555 -12.234 1 98.38 134 LEU A C 1
ATOM 1094 O O . LEU A 1 134 ? 4.926 -11.273 -11.039 1 98.38 134 LEU A O 1
ATOM 1098 N N . HIS A 1 135 ? 4.633 -12.766 -12.695 1 98.06 135 HIS A N 1
ATOM 1099 C CA . HIS A 1 135 ? 4.504 -13.906 -11.805 1 98.06 135 HIS A CA 1
ATOM 1100 C C . HIS A 1 135 ? 5.766 -14.758 -11.812 1 98.06 135 HIS A C 1
ATOM 1102 O O . HIS A 1 135 ? 6.273 -15.117 -12.883 1 98.06 135 HIS A O 1
ATOM 1108 N N . LEU A 1 136 ? 6.219 -15.102 -10.656 1 97.88 136 LEU A N 1
ATOM 1109 C CA . LEU A 1 136 ? 7.32 -16.047 -10.477 1 97.88 136 LEU A CA 1
ATOM 1110 C C . LEU A 1 136 ? 6.879 -17.234 -9.648 1 97.88 136 LEU A C 1
ATOM 1112 O O . LEU A 1 136 ? 6.34 -17.078 -8.547 1 97.88 136 LEU A O 1
ATOM 1116 N N . ILE A 1 137 ? 7.02 -18.375 -10.188 1 97.62 137 ILE A N 1
ATOM 1117 C CA . ILE A 1 137 ? 6.902 -19.578 -9.375 1 97.62 137 ILE A CA 1
ATOM 1118 C C . ILE A 1 137 ? 8.281 -20.031 -8.914 1 97.62 137 ILE A C 1
ATOM 1120 O O . ILE A 1 137 ? 9.172 -20.266 -9.734 1 97.62 137 ILE A O 1
ATOM 1124 N N . ILE A 1 138 ? 8.383 -20.141 -7.652 1 97.88 138 ILE A N 1
ATOM 1125 C CA . ILE A 1 138 ? 9.688 -20.531 -7.125 1 97.88 138 ILE A CA 1
ATOM 1126 C C . ILE A 1 138 ? 9.539 -21.797 -6.293 1 97.88 138 ILE A C 1
ATOM 1128 O O 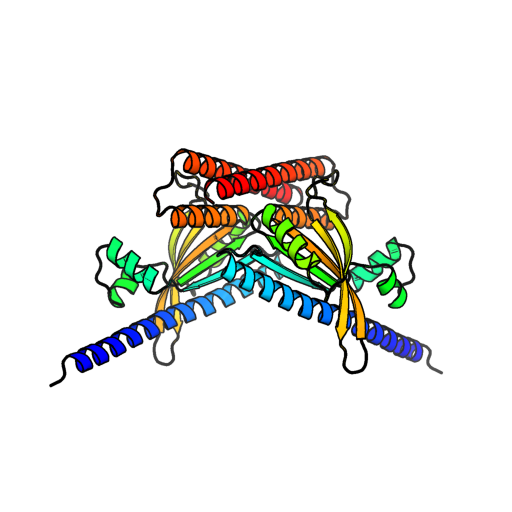. ILE A 1 138 ? 8.422 -22.203 -5.945 1 97.88 138 ILE A O 1
ATOM 1132 N N . GLU A 1 139 ? 10.617 -22.438 -6.078 1 97.44 139 GLU A N 1
ATOM 1133 C CA . GLU A 1 139 ? 10.75 -23.547 -5.133 1 97.44 139 GLU A CA 1
ATOM 1134 C C . GLU A 1 139 ? 11.852 -23.266 -4.113 1 97.44 139 GLU A C 1
ATOM 1136 O O . GLU A 1 139 ? 12.938 -22.828 -4.469 1 97.44 139 GLU A O 1
ATOM 1141 N N . MET A 1 140 ? 11.516 -23.484 -2.867 1 96.94 140 MET A N 1
ATOM 1142 C CA . MET A 1 140 ? 12.508 -23.219 -1.83 1 96.94 140 MET A CA 1
ATOM 1143 C C . MET A 1 140 ? 12.453 -24.281 -0.737 1 96.94 140 MET A C 1
ATOM 1145 O O . MET A 1 140 ? 11.414 -24.891 -0.515 1 96.94 140 MET A O 1
ATOM 1149 N N . PRO A 1 141 ? 13.539 -24.422 -0.061 1 96.62 141 PRO A N 1
ATOM 1150 C CA . PRO A 1 141 ? 13.555 -25.375 1.057 1 96.62 141 PRO A CA 1
ATOM 1151 C C . PRO A 1 141 ? 12.992 -24.766 2.346 1 96.62 141 PRO A C 1
ATOM 1153 O O . PRO A 1 141 ? 13.211 -23.594 2.627 1 96.62 141 PRO A O 1
ATOM 1156 N N . VAL A 1 142 ? 12.211 -25.531 3.012 1 95.81 142 VAL A N 1
ATOM 1157 C CA . VAL A 1 142 ? 11.781 -25.234 4.371 1 95.81 142 VAL A CA 1
ATOM 1158 C C . VAL A 1 142 ? 12.391 -26.234 5.344 1 95.81 142 VAL A C 1
ATOM 1160 O O . VAL A 1 142 ? 12.117 -27.438 5.262 1 95.81 142 VAL A O 1
ATOM 1163 N N . ASN A 1 143 ? 13.219 -25.656 6.199 1 94.19 143 ASN A N 1
ATOM 1164 C CA . ASN A 1 143 ? 13.883 -26.516 7.168 1 94.19 143 ASN A CA 1
ATOM 1165 C C . ASN A 1 143 ? 13.008 -26.766 8.391 1 94.19 143 ASN A C 1
ATOM 1167 O O . ASN A 1 143 ? 12.773 -25.859 9.188 1 94.19 143 ASN A O 1
ATOM 1171 N N . LEU A 1 144 ? 12.594 -27.953 8.516 1 93.62 144 LEU A N 1
ATOM 1172 C CA . LEU A 1 144 ? 11.836 -28.359 9.695 1 93.62 144 LEU A CA 1
ATOM 1173 C C . LEU A 1 144 ? 12.734 -29.062 10.703 1 93.62 144 LEU A C 1
ATOM 1175 O O . LEU A 1 144 ? 13.953 -29.125 10.516 1 93.62 144 LEU A O 1
ATOM 1179 N N . THR A 1 145 ? 12.211 -29.406 11.867 1 92.12 145 THR A N 1
ATOM 1180 C CA . THR A 1 145 ? 12.992 -29.969 12.969 1 92.12 145 THR A CA 1
ATOM 1181 C C . THR A 1 145 ? 13.703 -31.234 12.531 1 92.12 145 THR A C 1
ATOM 1183 O O . THR A 1 145 ? 14.867 -31.469 12.883 1 92.12 145 THR A O 1
ATOM 1186 N N . ASN A 1 146 ? 13.055 -32.031 11.672 1 92.81 146 ASN A N 1
ATOM 1187 C CA . ASN A 1 146 ? 13.609 -33.375 11.398 1 92.81 146 ASN A CA 1
ATOM 1188 C C . ASN A 1 146 ? 13.758 -33.625 9.898 1 92.81 146 ASN A C 1
ATOM 1190 O O . ASN A 1 146 ? 14.164 -34.688 9.484 1 92.81 146 ASN A O 1
ATOM 1194 N N . ARG A 1 147 ? 13.422 -32.656 9.047 1 93.44 147 ARG A N 1
ATOM 1195 C CA . ARG A 1 147 ? 13.516 -32.844 7.605 1 93.44 147 ARG A CA 1
ATOM 1196 C C . ARG A 1 147 ? 13.492 -31.5 6.871 1 93.44 147 ARG A C 1
ATOM 1198 O O . ARG A 1 147 ? 13.203 -30.469 7.473 1 93.44 147 ARG A O 1
ATOM 1205 N N . VAL A 1 148 ? 13.852 -31.609 5.605 1 95.25 148 VAL A N 1
ATOM 1206 C CA . VAL A 1 148 ? 13.734 -30.469 4.703 1 95.25 148 VAL A CA 1
ATOM 1207 C C . VAL A 1 148 ? 12.641 -30.734 3.672 1 95.25 148 VAL A C 1
ATOM 1209 O O . VAL A 1 148 ? 12.578 -31.828 3.1 1 95.25 148 VAL A O 1
ATOM 1212 N N . GLU A 1 149 ? 11.805 -29.828 3.564 1 94.62 149 GLU A N 1
ATOM 1213 C CA . GLU A 1 149 ? 10.766 -29.922 2.545 1 94.62 149 GLU A CA 1
ATOM 1214 C C . GLU A 1 149 ? 10.891 -28.797 1.526 1 94.62 149 GLU A C 1
ATOM 1216 O O . GLU A 1 149 ? 11.086 -27.641 1.898 1 94.62 149 GLU A O 1
ATOM 1221 N N . TYR A 1 150 ? 10.758 -29.234 0.263 1 95.12 150 TYR A N 1
ATOM 1222 C CA . TYR A 1 150 ? 10.75 -28.219 -0.795 1 95.12 150 TYR A CA 1
ATOM 1223 C C . TYR A 1 150 ? 9.32 -27.828 -1.155 1 95.12 150 TYR A C 1
ATOM 1225 O O . TYR A 1 150 ? 8.484 -28.688 -1.452 1 95.12 150 TYR A O 1
ATOM 1233 N N . VAL A 1 151 ? 9.094 -26.578 -1.087 1 95.44 151 VAL A N 1
ATOM 1234 C CA . VAL A 1 151 ? 7.738 -26.141 -1.376 1 95.44 151 VAL A CA 1
ATOM 1235 C C . VAL A 1 151 ? 7.762 -25.078 -2.482 1 95.44 151 VAL A C 1
ATOM 1237 O O . VAL A 1 151 ? 8.766 -24.391 -2.672 1 95.44 151 VAL A O 1
ATOM 1240 N N . LYS A 1 152 ? 6.656 -25.031 -3.197 1 96.88 152 LYS A N 1
ATOM 1241 C CA . LYS A 1 152 ? 6.508 -24.016 -4.234 1 96.88 152 LYS A CA 1
ATOM 1242 C C . LYS A 1 152 ? 5.754 -22.797 -3.711 1 96.88 152 LYS A C 1
ATOM 1244 O O . LYS A 1 152 ? 4.926 -22.922 -2.807 1 96.88 152 LYS A O 1
ATOM 1249 N N . ALA A 1 153 ? 6.129 -21.641 -4.191 1 97.69 153 ALA A N 1
ATOM 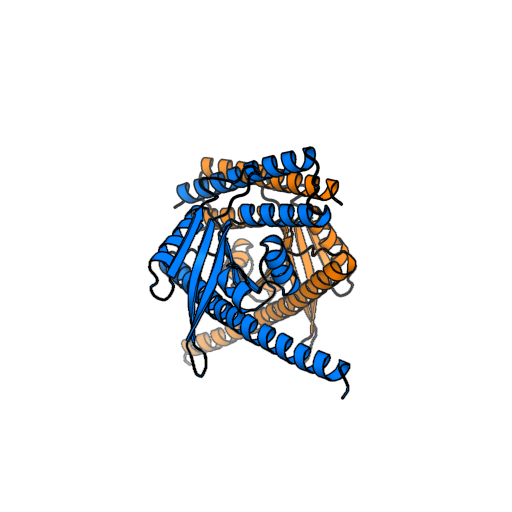1250 C CA . ALA A 1 153 ? 5.434 -20.391 -3.895 1 97.69 153 ALA A CA 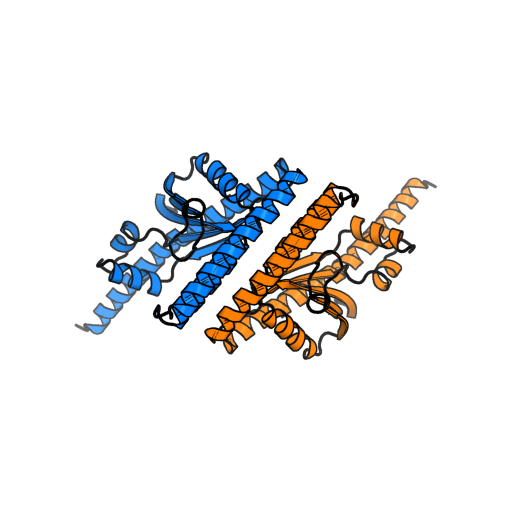1
ATOM 1251 C C . ALA A 1 153 ? 5.312 -19.516 -5.141 1 97.69 153 ALA A C 1
ATOM 1253 O O . ALA A 1 153 ? 6.176 -19.562 -6.02 1 97.69 153 ALA A O 1
ATOM 1254 N N . GLU A 1 154 ? 4.301 -18.797 -5.172 1 98.25 154 GLU A N 1
ATOM 1255 C CA . GLU A 1 154 ? 4.117 -17.828 -6.25 1 98.25 154 GLU A CA 1
ATOM 1256 C C . GLU A 1 154 ? 4.367 -16.406 -5.766 1 98.25 154 GLU A C 1
ATOM 1258 O O . GLU A 1 154 ? 3.785 -15.977 -4.77 1 98.25 154 GLU A O 1
ATOM 1263 N N . ILE A 1 155 ? 5.215 -15.727 -6.477 1 98.19 155 ILE A N 1
ATOM 1264 C CA . ILE A 1 155 ? 5.488 -14.32 -6.199 1 98.19 155 ILE A CA 1
ATOM 1265 C C . ILE A 1 155 ? 4.918 -13.453 -7.32 1 98.19 155 ILE A C 1
ATOM 1267 O O . ILE A 1 155 ? 5.316 -13.578 -8.477 1 98.19 155 ILE A O 1
ATOM 1271 N N . GLN A 1 156 ? 4.012 -12.672 -7.004 1 98.12 156 GLN A N 1
ATOM 1272 C CA . GLN A 1 156 ? 3.479 -11.68 -7.93 1 98.12 156 GLN A CA 1
ATOM 1273 C C . GLN A 1 156 ? 4.098 -10.305 -7.68 1 98.12 156 GLN A C 1
ATOM 1275 O O . GLN A 1 156 ? 4.059 -9.797 -6.559 1 98.12 156 GLN A O 1
ATOM 1280 N N . ILE A 1 157 ? 4.645 -9.766 -8.625 1 97.94 157 ILE A N 1
ATOM 1281 C CA . ILE A 1 157 ? 5.285 -8.461 -8.516 1 97.94 157 ILE A CA 1
ATOM 1282 C C . ILE A 1 157 ? 4.547 -7.449 -9.391 1 97.94 157 ILE A C 1
ATOM 1284 O O . ILE A 1 157 ? 4.449 -7.625 -10.602 1 97.94 157 ILE A O 1
ATOM 1288 N N . ARG A 1 158 ? 4.105 -6.398 -8.727 1 97.19 158 ARG A N 1
ATOM 1289 C CA . ARG A 1 158 ? 3.234 -5.434 -9.391 1 97.19 158 ARG A CA 1
ATOM 1290 C C . ARG A 1 158 ? 3.609 -4.008 -9.008 1 97.19 158 ARG A C 1
ATOM 1292 O O . ARG A 1 158 ? 4.242 -3.781 -7.977 1 97.19 158 ARG A O 1
ATOM 1299 N N . THR A 1 159 ? 3.27 -3.104 -9.953 1 95.44 159 THR A N 1
ATOM 1300 C CA . THR A 1 159 ? 3.229 -1.712 -9.523 1 95.44 159 THR A CA 1
ATOM 1301 C C . THR A 1 159 ? 1.982 -1.442 -8.68 1 95.44 159 THR A C 1
ATOM 1303 O O . THR A 1 159 ? 1.097 -2.293 -8.586 1 95.44 159 THR A O 1
ATOM 1306 N N . ILE A 1 160 ? 2.002 -0.356 -8.125 1 89.94 160 ILE A N 1
ATOM 1307 C CA . ILE A 1 160 ? 0.857 0.066 -7.328 1 89.94 160 ILE A CA 1
ATOM 1308 C C . ILE A 1 160 ? -0.397 0.096 -8.195 1 89.94 160 ILE A C 1
ATOM 1310 O O . ILE A 1 160 ? -1.439 -0.44 -7.812 1 89.94 160 ILE A O 1
ATOM 1314 N N . ALA A 1 161 ? -0.305 0.627 -9.383 1 91.75 161 ALA A N 1
ATOM 1315 C CA . ALA A 1 161 ? -1.444 0.735 -10.289 1 91.75 161 ALA A CA 1
ATOM 1316 C C . ALA A 1 161 ? -1.912 -0.643 -10.75 1 91.75 161 ALA A C 1
ATOM 1318 O O . ALA A 1 161 ? -3.115 -0.905 -10.82 1 91.75 161 ALA A O 1
ATOM 1319 N N . MET A 1 162 ? -0.984 -1.438 -11.016 1 95.5 162 MET A N 1
ATOM 1320 C CA . MET A 1 162 ? -1.317 -2.801 -11.422 1 95.5 162 MET A CA 1
ATOM 1321 C C . MET A 1 162 ? -2.092 -3.52 -10.32 1 95.5 162 MET A C 1
ATOM 1323 O O . MET A 1 162 ? -3.09 -4.188 -10.594 1 95.5 162 MET A O 1
ATOM 1327 N N . ASP A 1 163 ? -1.579 -3.383 -9.141 1 93.69 163 ASP A N 1
ATOM 1328 C CA . ASP A 1 163 ? -2.182 -4.062 -8 1 93.69 163 ASP A CA 1
ATOM 1329 C C . ASP A 1 163 ? -3.598 -3.555 -7.742 1 93.69 163 ASP A C 1
ATOM 1331 O O . ASP A 1 163 ? -4.5 -4.34 -7.441 1 93.69 163 ASP A O 1
ATOM 1335 N N . PHE A 1 164 ? -3.727 -2.311 -7.832 1 88.56 164 PHE A N 1
ATOM 1336 C CA . PHE A 1 164 ? -5.035 -1.709 -7.613 1 88.56 164 PHE A CA 1
ATOM 1337 C C . PHE A 1 164 ? -6.043 -2.221 -8.633 1 88.56 164 PHE A C 1
ATOM 1339 O O . PHE A 1 164 ? -7.141 -2.65 -8.273 1 88.56 164 PHE A O 1
ATOM 1346 N N . TRP A 1 165 ? -5.703 -2.156 -9.82 1 93.31 165 TRP A N 1
ATOM 1347 C CA . TRP A 1 165 ? -6.555 -2.635 -10.906 1 93.31 165 TRP A CA 1
ATOM 1348 C C . TRP A 1 165 ? -6.922 -4.102 -10.695 1 93.31 165 TRP A C 1
ATOM 1350 O O . TRP A 1 165 ? -8.102 -4.469 -10.758 1 93.31 165 TRP A O 1
ATOM 1360 N N . ALA A 1 166 ? -5.898 -4.875 -10.438 1 94.25 166 ALA A N 1
ATOM 1361 C CA . ALA A 1 166 ? -6.105 -6.316 -10.297 1 94.25 166 ALA A CA 1
ATOM 1362 C C . ALA A 1 166 ? -7.039 -6.621 -9.125 1 94.25 166 ALA A C 1
ATOM 1364 O O . ALA A 1 166 ? -7.887 -7.512 -9.211 1 94.25 166 ALA A O 1
ATOM 1365 N N . SER A 1 167 ? -6.828 -5.961 -8.07 1 88.69 167 SER A N 1
ATOM 1366 C CA . SER A 1 167 ? -7.66 -6.148 -6.887 1 88.69 167 SER A CA 1
ATOM 1367 C C . SER A 1 167 ? -9.125 -5.832 -7.184 1 88.69 167 SER A C 1
ATOM 1369 O O . SER A 1 167 ? -10.023 -6.578 -6.781 1 88.69 167 SER A O 1
ATOM 1371 N N . LEU A 1 168 ? -9.383 -4.746 -7.84 1 87.19 168 LEU A N 1
ATOM 1372 C CA . LEU A 1 168 ? -10.742 -4.367 -8.195 1 87.19 168 LEU A CA 1
ATOM 1373 C C . LEU A 1 168 ? -11.359 -5.383 -9.148 1 87.19 168 LEU A C 1
ATOM 1375 O O . LEU A 1 168 ? -12.5 -5.801 -8.969 1 87.19 168 LEU A O 1
ATOM 1379 N N . GLU A 1 169 ? -10.625 -5.688 -10.148 1 91.81 169 GLU A N 1
ATOM 1380 C CA . GLU A 1 169 ? -11.086 -6.676 -11.117 1 91.81 169 GLU A CA 1
ATOM 1381 C C . GLU A 1 169 ? -11.5 -7.977 -10.43 1 91.81 169 GLU A C 1
ATOM 1383 O O . GLU A 1 169 ? -12.562 -8.531 -10.727 1 91.81 169 GLU A O 1
ATOM 1388 N N . HIS A 1 170 ? -10.656 -8.422 -9.555 1 86.56 170 HIS A N 1
ATOM 1389 C CA . HIS A 1 170 ? -10.945 -9.648 -8.82 1 86.56 170 HIS A CA 1
ATOM 1390 C C . HIS A 1 170 ? -12.234 -9.516 -8.016 1 86.56 170 HIS A C 1
ATOM 1392 O O . HIS A 1 170 ? -13.062 -10.43 -8.008 1 86.56 170 HIS A O 1
ATOM 1398 N N . LYS A 1 171 ? -12.391 -8.469 -7.332 1 84.06 171 LYS A N 1
ATOM 1399 C CA . LYS A 1 171 ? -13.586 -8.242 -6.527 1 84.06 171 LYS A CA 1
ATOM 1400 C C . LYS A 1 171 ? -14.836 -8.25 -7.395 1 84.06 171 LYS A C 1
ATOM 1402 O O . LYS A 1 171 ? -15.867 -8.812 -7.008 1 84.06 171 LYS A O 1
ATOM 1407 N N . ILE A 1 172 ? -14.758 -7.652 -8.539 1 87.06 172 ILE A N 1
ATOM 1408 C CA . ILE A 1 172 ? -15.891 -7.566 -9.453 1 87.06 172 ILE A CA 1
ATOM 1409 C C . ILE A 1 172 ? -16.25 -8.961 -9.953 1 87.06 172 ILE A C 1
ATOM 1411 O O . ILE A 1 172 ? -17.422 -9.359 -9.938 1 87.06 172 ILE A O 1
ATOM 1415 N N . TYR A 1 173 ? -15.25 -9.688 -10.359 1 86.81 173 TYR A N 1
ATOM 1416 C CA . TYR A 1 173 ? -15.492 -11.031 -10.875 1 86.81 173 TYR A CA 1
ATOM 1417 C C . TYR A 1 173 ? -16.047 -11.938 -9.781 1 86.81 173 TYR A C 1
ATOM 1419 O O . TYR A 1 173 ? -16.922 -12.766 -10.039 1 86.81 173 TYR A O 1
ATOM 1427 N N . TYR A 1 174 ? -15.508 -11.719 -8.648 1 81.56 174 TYR A N 1
ATOM 1428 C CA . TYR A 1 174 ? -16 -12.5 -7.52 1 81.56 174 TYR A CA 1
ATOM 1429 C C . TYR A 1 174 ? -17.469 -12.172 -7.23 1 81.56 174 TYR A C 1
ATOM 1431 O O . TYR A 1 174 ? -18.297 -13.078 -7.062 1 81.56 174 TYR A O 1
ATOM 1439 N N . LYS A 1 175 ? -17.781 -10.977 -7.188 1 83.62 175 LYS A N 1
ATOM 1440 C CA . LYS A 1 175 ? -19.125 -10.516 -6.852 1 83.62 175 LYS A CA 1
ATOM 1441 C C . LYS A 1 175 ? -20.141 -10.961 -7.898 1 83.62 175 LYS A C 1
ATOM 1443 O O . LYS A 1 175 ? -21.297 -11.258 -7.57 1 83.62 175 LYS A O 1
ATOM 1448 N N . LEU A 1 176 ? -19.703 -11.039 -9.086 1 89.81 176 LEU A N 1
ATOM 1449 C CA . LEU A 1 176 ? -20.625 -11.352 -10.18 1 89.81 176 LEU A CA 1
ATOM 1450 C C . LEU A 1 176 ? -20.484 -12.805 -10.602 1 89.81 176 LEU A C 1
ATOM 1452 O O . LEU A 1 176 ? -20.906 -13.188 -11.695 1 89.81 176 LEU A O 1
ATOM 1456 N N . ASN A 1 177 ? -19.828 -13.531 -9.75 1 85.94 177 ASN A N 1
ATOM 1457 C CA . ASN A 1 177 ? -19.672 -14.969 -9.969 1 85.94 177 ASN A CA 1
ATOM 1458 C C . ASN A 1 177 ? -19.141 -15.273 -11.367 1 85.94 177 ASN A C 1
ATOM 1460 O O . ASN A 1 177 ? -19.703 -16.109 -12.078 1 85.94 177 ASN A O 1
ATOM 1464 N N . ASN A 1 178 ? -18.297 -14.469 -11.812 1 83.69 178 ASN A N 1
ATOM 1465 C CA . ASN A 1 178 ? -17.562 -14.625 -13.062 1 83.69 178 ASN A CA 1
ATOM 1466 C C . ASN A 1 178 ? -18.469 -14.383 -14.273 1 83.69 178 ASN A C 1
ATOM 1468 O O . ASN A 1 178 ? -18.094 -14.703 -15.406 1 83.69 178 ASN A O 1
ATOM 1472 N N . ASP A 1 179 ? -19.656 -13.945 -14.094 1 89.44 179 ASP A N 1
ATOM 1473 C CA . ASP A 1 179 ? -20.531 -13.523 -15.18 1 89.44 179 ASP A CA 1
ATOM 1474 C C . ASP A 1 179 ? -20.547 -12 -15.312 1 89.44 179 ASP A C 1
ATOM 1476 O O . ASP A 1 179 ? -21.562 -11.352 -15.062 1 89.44 179 ASP A O 1
ATOM 1480 N N . VAL A 1 180 ? -19.5 -11.547 -15.828 1 90.94 180 VAL A N 1
ATOM 1481 C CA . VAL A 1 180 ? -19.297 -10.102 -15.914 1 90.94 180 VAL A CA 1
ATOM 1482 C C . VAL A 1 180 ? -19.75 -9.602 -17.281 1 90.94 180 VAL A C 1
ATOM 1484 O O . VAL A 1 180 ? -19.266 -10.086 -18.312 1 90.94 180 VAL A O 1
ATOM 1487 N N . PRO A 1 181 ? -20.656 -8.656 -17.328 1 93.38 181 PRO A N 1
ATOM 1488 C CA . PRO A 1 181 ? -21.109 -8.102 -18.609 1 93.38 181 PRO A CA 1
ATOM 1489 C C . PRO A 1 181 ? -19.969 -7.527 -19.438 1 93.38 181 PRO A C 1
ATOM 1491 O O . PRO A 1 181 ? -19 -7 -18.875 1 93.38 181 PRO A O 1
ATOM 1494 N N . LYS A 1 182 ? -20.141 -7.562 -20.703 1 93.12 182 LYS A N 1
ATOM 1495 C CA . LYS A 1 182 ? -19.125 -7.117 -21.641 1 93.12 182 LYS A CA 1
ATOM 1496 C C . LYS A 1 182 ? -18.766 -5.648 -21.406 1 93.12 182 LYS A C 1
ATOM 1498 O O . LYS A 1 182 ? -17.609 -5.266 -21.484 1 93.12 182 LYS A O 1
ATOM 1503 N N . GLN A 1 183 ? -19.719 -4.828 -21.203 1 93.44 183 GLN A N 1
ATOM 1504 C CA . GLN A 1 183 ? -19.5 -3.408 -20.953 1 93.44 183 GLN A CA 1
ATOM 1505 C C . GLN A 1 183 ? -18.531 -3.195 -19.797 1 93.44 183 GLN A C 1
ATOM 1507 O O . GLN A 1 183 ? -17.641 -2.336 -19.875 1 93.44 183 GLN A O 1
ATOM 1512 N N . LEU A 1 184 ? -18.719 -3.939 -18.797 1 93.44 184 LEU A N 1
ATOM 1513 C CA . LEU A 1 184 ? -17.859 -3.822 -17.625 1 93.44 184 LEU A CA 1
ATOM 1514 C C . LEU A 1 184 ? -16.453 -4.316 -17.922 1 93.44 184 LEU A C 1
ATOM 1516 O O . LEU A 1 184 ? -15.477 -3.73 -17.453 1 93.44 184 LEU A O 1
ATOM 1520 N N . THR A 1 185 ? -16.375 -5.379 -18.641 1 94.38 185 THR A N 1
ATOM 1521 C CA . THR A 1 185 ? -15.047 -5.891 -19 1 94.38 185 THR A CA 1
ATOM 1522 C C . THR A 1 185 ? -14.305 -4.891 -19.875 1 94.38 185 THR A C 1
ATOM 1524 O O . THR A 1 185 ? -13.086 -4.758 -19.781 1 94.38 185 THR A O 1
ATOM 1527 N N . ASP A 1 186 ? -15.023 -4.219 -20.734 1 95.62 186 ASP A N 1
ATOM 1528 C CA . ASP A 1 186 ? -14.422 -3.188 -21.578 1 95.62 186 ASP A CA 1
ATOM 1529 C C . ASP A 1 186 ? -13.906 -2.025 -20.734 1 95.62 186 ASP A C 1
ATOM 1531 O O . ASP A 1 186 ? -12.812 -1.51 -20.969 1 95.62 186 ASP A O 1
ATOM 1535 N N . GLU A 1 187 ? -14.68 -1.653 -19.828 1 95.06 187 GLU A N 1
ATOM 1536 C CA . GLU A 1 187 ? -14.273 -0.572 -18.938 1 95.06 187 GLU A CA 1
ATOM 1537 C C . GLU A 1 187 ? -13.047 -0.959 -18.109 1 95.06 187 GLU A C 1
ATOM 1539 O O . GLU A 1 187 ? -12.148 -0.142 -17.906 1 95.06 187 GLU A O 1
ATOM 1544 N N . LEU A 1 188 ? -13.062 -2.123 -17.672 1 95.38 188 LEU A N 1
ATOM 1545 C CA . LEU A 1 188 ? -11.922 -2.623 -16.922 1 95.38 188 LEU A CA 1
ATOM 1546 C C . LEU A 1 188 ? -10.664 -2.631 -17.781 1 95.38 188 LEU A C 1
ATOM 1548 O O . LEU A 1 188 ? -9.578 -2.277 -17.297 1 95.38 188 LEU A O 1
ATOM 1552 N N . LYS A 1 189 ? -10.828 -3.047 -18.953 1 96.62 189 LYS A N 1
ATOM 1553 C CA . LYS A 1 189 ? -9.688 -3.061 -19.859 1 96.62 189 LYS A CA 1
ATOM 1554 C C . LYS A 1 189 ? -9.164 -1.65 -20.109 1 96.62 189 LYS A C 1
ATOM 1556 O O . LYS A 1 189 ? -7.949 -1.434 -20.141 1 96.62 189 LYS A O 1
ATOM 1561 N N . GLU A 1 190 ? -10.047 -0.729 -20.312 1 96.31 190 GLU A N 1
ATOM 1562 C CA . GLU A 1 190 ? -9.656 0.667 -20.484 1 96.31 190 GLU A CA 1
ATOM 1563 C C . GLU A 1 190 ? -8.906 1.175 -19.25 1 96.31 190 GLU A C 1
ATOM 1565 O O . GLU A 1 190 ? -7.895 1.871 -19.375 1 96.31 190 GLU A O 1
ATOM 1570 N N . ALA A 1 191 ? -9.414 0.85 -18.094 1 95.88 191 ALA A N 1
ATOM 1571 C CA . ALA A 1 191 ? -8.75 1.239 -16.859 1 95.88 191 ALA A CA 1
ATOM 1572 C C . ALA A 1 191 ? -7.34 0.659 -16.781 1 95.88 191 ALA A C 1
ATOM 1574 O O . ALA A 1 191 ? -6.418 1.315 -16.297 1 95.88 191 ALA A O 1
ATOM 1575 N N . ALA A 1 192 ? -7.207 -0.531 -17.234 1 97 192 ALA A N 1
ATOM 1576 C CA . ALA A 1 192 ? -5.895 -1.173 -17.25 1 97 192 ALA A CA 1
ATOM 1577 C C . ALA A 1 192 ? -4.918 -0.404 -18.125 1 97 192 ALA A C 1
ATOM 1579 O O . ALA A 1 192 ? -3.746 -0.249 -17.781 1 97 192 ALA A O 1
ATOM 1580 N N . GLU A 1 193 ? -5.367 0.046 -19.219 1 96.38 193 GLU A N 1
ATOM 1581 C CA . GLU A 1 193 ? -4.535 0.811 -20.141 1 96.38 193 GLU A CA 1
ATOM 1582 C C . GLU A 1 193 ? -4.121 2.146 -19.531 1 96.38 193 GLU A C 1
ATOM 1584 O O . GLU A 1 193 ? -2.979 2.582 -19.688 1 96.38 193 GLU A O 1
ATOM 1589 N N . ILE A 1 194 ? -5.027 2.754 -18.922 1 95.5 194 ILE A N 1
ATOM 1590 C CA . ILE A 1 194 ? -4.73 4.023 -18.266 1 95.5 194 ILE A CA 1
ATOM 1591 C C . ILE A 1 194 ? -3.705 3.801 -17.156 1 95.5 194 ILE A C 1
ATOM 1593 O O . ILE A 1 194 ? -2.771 4.594 -17 1 95.5 194 ILE A O 1
ATOM 1597 N N . ALA A 1 195 ? -3.914 2.77 -16.375 1 95.56 195 ALA A N 1
ATOM 1598 C CA . ALA A 1 195 ? -2.969 2.428 -15.32 1 95.56 195 ALA A CA 1
ATOM 1599 C C . ALA A 1 195 ? -1.563 2.23 -15.883 1 95.56 195 ALA A C 1
ATOM 1601 O O . ALA A 1 195 ? -0.585 2.713 -15.305 1 95.56 195 ALA A O 1
ATOM 1602 N N . HIS A 1 196 ? -1.53 1.542 -16.938 1 95.69 196 HIS A N 1
ATOM 1603 C CA . HIS A 1 196 ? -0.242 1.295 -17.578 1 95.69 196 HIS A CA 1
ATOM 1604 C C . HIS A 1 196 ? 0.395 2.596 -18.062 1 95.69 196 HIS A C 1
ATOM 1606 O O . HIS A 1 196 ? 1.599 2.801 -17.891 1 95.69 196 HIS A O 1
ATOM 1612 N N . TYR A 1 197 ? -0.35 3.375 -18.656 1 95.06 197 TYR A N 1
ATOM 1613 C CA . TYR A 1 197 ? 0.14 4.664 -19.141 1 95.06 197 TYR A CA 1
ATOM 1614 C C . TYR A 1 197 ? 0.675 5.504 -17.984 1 95.06 197 TYR A C 1
ATOM 1616 O O . TYR A 1 197 ? 1.726 6.137 -18.094 1 95.06 197 TYR A O 1
ATOM 1624 N N . LEU A 1 198 ? -0.04 5.52 -16.938 1 94.5 198 LEU A N 1
ATOM 1625 C CA . LEU A 1 198 ? 0.412 6.242 -15.75 1 94.5 198 LEU A CA 1
ATOM 1626 C C . LEU A 1 198 ? 1.749 5.699 -15.258 1 94.5 198 LEU A C 1
ATOM 1628 O O . LEU A 1 198 ? 2.658 6.469 -14.938 1 94.5 198 LEU A O 1
ATOM 1632 N N . ASP A 1 199 ? 1.854 4.426 -15.188 1 94.94 199 ASP A N 1
ATOM 1633 C CA . ASP A 1 199 ? 3.096 3.781 -14.781 1 94.94 199 ASP A CA 1
ATOM 1634 C C . ASP A 1 199 ? 4.262 4.23 -15.656 1 94.94 199 ASP A C 1
ATOM 1636 O O . ASP A 1 199 ? 5.344 4.547 -15.148 1 94.94 199 ASP A O 1
ATOM 1640 N N . GLU A 1 200 ? 3.996 4.223 -16.922 1 94.94 200 GLU A N 1
ATOM 1641 C CA . GLU A 1 200 ? 5.043 4.617 -17.859 1 94.94 200 GLU A CA 1
ATOM 1642 C C . GLU A 1 200 ? 5.414 6.086 -17.688 1 94.94 200 GLU A C 1
ATOM 1644 O O . GLU A 1 200 ? 6.594 6.441 -17.734 1 94.94 200 GLU A O 1
ATOM 1649 N N . LYS A 1 201 ? 4.441 6.871 -17.578 1 94.19 201 LYS A N 1
ATOM 1650 C CA . LYS A 1 201 ? 4.652 8.305 -17.391 1 94.19 201 LYS A CA 1
ATOM 1651 C C . LYS A 1 201 ? 5.477 8.578 -16.125 1 94.19 201 LYS A C 1
ATOM 1653 O O . LYS A 1 201 ? 6.438 9.344 -16.172 1 94.19 201 LYS A O 1
ATOM 1658 N N . MET A 1 202 ? 5.094 7.992 -15.086 1 93.25 202 MET A N 1
ATOM 1659 C CA . MET A 1 202 ? 5.785 8.188 -13.812 1 93.25 202 MET A CA 1
ATOM 1660 C C . MET A 1 202 ? 7.227 7.695 -13.898 1 93.25 202 MET A C 1
ATOM 1662 O O . MET A 1 202 ? 8.133 8.328 -13.352 1 93.25 202 MET A O 1
ATOM 1666 N N . LEU A 1 203 ? 7.402 6.578 -14.492 1 92.81 203 LEU A N 1
ATOM 1667 C CA . LEU A 1 203 ? 8.75 6.055 -14.695 1 92.81 203 LEU A CA 1
ATOM 1668 C C . LEU A 1 203 ? 9.586 7.012 -15.539 1 92.81 203 LEU A C 1
ATOM 1670 O O . LEU A 1 203 ? 10.766 7.238 -15.242 1 92.81 203 LEU A O 1
ATOM 1674 N N . GLY A 1 204 ? 8.977 7.477 -16.594 1 93.44 204 GLY A N 1
ATOM 1675 C CA . GLY A 1 204 ? 9.656 8.453 -17.422 1 93.44 204 GLY A CA 1
ATOM 1676 C C . GLY A 1 204 ? 10.117 9.672 -16.656 1 93.44 204 GLY A C 1
ATOM 1677 O O . GLY A 1 204 ? 11.25 10.141 -16.844 1 93.44 204 GLY A O 1
ATOM 1678 N N . ILE A 1 205 ? 9.312 10.18 -15.812 1 92.19 205 ILE A N 1
ATOM 1679 C CA . ILE A 1 205 ? 9.633 11.344 -14.984 1 92.19 205 ILE A CA 1
ATOM 1680 C C . ILE A 1 205 ? 10.805 11.008 -14.062 1 92.19 205 ILE A C 1
ATOM 1682 O O . ILE A 1 205 ? 11.75 11.789 -13.938 1 92.19 205 ILE A O 1
ATOM 1686 N N . LYS A 1 206 ? 10.68 9.859 -13.43 1 89.38 206 LYS A N 1
ATOM 1687 C CA . LYS A 1 206 ? 11.75 9.406 -12.547 1 89.38 206 LYS A CA 1
ATOM 1688 C C . LYS A 1 206 ? 13.078 9.344 -13.281 1 89.38 206 LYS A C 1
ATOM 1690 O O . LYS A 1 206 ? 14.109 9.773 -12.758 1 89.38 206 LYS A O 1
ATOM 1695 N N . LYS A 1 207 ? 13.086 8.844 -14.484 1 90.81 207 LYS A N 1
ATOM 1696 C CA . LYS A 1 207 ? 14.305 8.688 -15.273 1 90.81 207 LYS A CA 1
ATOM 1697 C C . LYS A 1 207 ? 14.906 10.047 -15.625 1 90.81 207 LYS A C 1
ATOM 1699 O O . LYS A 1 207 ? 16.125 10.195 -15.695 1 90.81 207 LYS A O 1
ATOM 1704 N N . GLU A 1 208 ? 14.078 10.961 -15.828 1 90.12 208 GLU A N 1
ATOM 1705 C CA . GLU A 1 208 ? 14.539 12.305 -16.156 1 90.12 208 GLU A CA 1
ATOM 1706 C C . GLU A 1 208 ? 15.266 12.953 -14.984 1 90.12 208 GLU A C 1
ATOM 1708 O O . GLU A 1 208 ? 16.172 13.766 -15.172 1 90.12 208 GLU A O 1
ATOM 1713 N N . VAL A 1 209 ? 14.922 12.625 -13.82 1 86.38 209 VAL A N 1
ATOM 1714 C CA . VAL A 1 209 ? 15.492 13.219 -12.617 1 86.38 209 VAL A CA 1
ATOM 1715 C C . VAL A 1 209 ? 16.766 12.477 -12.227 1 86.38 209 VAL A C 1
ATOM 1717 O O . VAL A 1 209 ? 17.703 13.07 -11.688 1 86.38 209 VAL A O 1
ATOM 1720 N N . ASP A 1 210 ? 16.781 11.133 -12.344 1 80.31 210 ASP A N 1
ATOM 1721 C CA . ASP A 1 210 ? 17.938 10.328 -11.977 1 80.31 210 ASP A CA 1
ATOM 1722 C C . ASP A 1 210 ? 19.094 10.547 -12.953 1 80.31 210 ASP A C 1
ATOM 1724 O O . ASP A 1 210 ? 20.25 10.516 -12.562 1 80.31 210 ASP A O 1
ATOM 1728 N N . MET B 1 1 ? 35.094 28.094 36.219 1 39.88 1 MET B N 1
ATOM 1729 C CA . MET B 1 1 ? 33.75 27.516 36.219 1 39.88 1 MET B CA 1
ATOM 1730 C C . MET B 1 1 ? 33.312 27.109 34.812 1 39.88 1 MET B C 1
ATOM 1732 O O . MET B 1 1 ? 33.312 27.938 33.906 1 39.88 1 MET B O 1
ATOM 1736 N N . ASP B 1 2 ? 33.438 25.906 34.219 1 45.19 2 ASP B N 1
ATOM 1737 C CA . ASP B 1 2 ? 33.719 25.359 32.875 1 45.19 2 ASP B CA 1
ATOM 1738 C C . ASP B 1 2 ? 32.5 25.453 31.984 1 45.19 2 ASP B C 1
ATOM 1740 O O . ASP B 1 2 ? 31.5 24.766 32.219 1 45.19 2 ASP B O 1
ATOM 1744 N N . LEU B 1 3 ? 32.219 26.547 31.312 1 53.53 3 LEU B N 1
ATOM 1745 C CA . LEU B 1 3 ? 31.25 27.047 30.359 1 53.53 3 LEU B CA 1
ATOM 1746 C C . LEU B 1 3 ? 30.828 25.938 29.391 1 53.53 3 LEU B C 1
ATOM 1748 O O . LEU B 1 3 ? 29.656 25.875 29 1 53.53 3 LEU B O 1
ATOM 1752 N N . SER B 1 4 ? 31.781 25.078 29.109 1 56.69 4 SER B N 1
ATOM 1753 C CA . SER B 1 4 ? 31.484 24.031 28.125 1 56.69 4 SER B CA 1
ATOM 1754 C C . SER B 1 4 ? 30.531 23 28.688 1 56.69 4 SER B C 1
ATOM 1756 O O . SER B 1 4 ? 29.641 22.516 27.984 1 56.69 4 SER B O 1
ATOM 1758 N N . VAL B 1 5 ? 30.719 22.797 29.969 1 59.22 5 VAL B N 1
ATOM 1759 C CA . VAL B 1 5 ? 29.891 21.797 30.625 1 59.22 5 VAL B CA 1
ATOM 1760 C C . VAL B 1 5 ? 28.484 22.344 30.828 1 59.22 5 VAL B C 1
ATOM 1762 O O . VAL B 1 5 ? 27.5 21.625 30.625 1 59.22 5 VAL B O 1
ATOM 1765 N N . THR B 1 6 ? 28.375 23.578 31.234 1 56.72 6 THR B N 1
ATOM 1766 C CA . THR B 1 6 ? 27.078 24.234 31.375 1 56.72 6 THR B CA 1
ATOM 1767 C C . THR B 1 6 ? 26.312 24.234 30.047 1 56.72 6 THR B C 1
ATOM 1769 O O . THR B 1 6 ? 25.109 23.984 30.016 1 56.72 6 THR B O 1
ATOM 1772 N N . HIS B 1 7 ? 27.156 24.406 29.047 1 69.38 7 HIS B N 1
ATOM 1773 C CA . HIS B 1 7 ? 26.578 24.406 27.703 1 69.38 7 HIS B CA 1
ATOM 1774 C C . HIS B 1 7 ? 26.109 23.016 27.312 1 69.38 7 HIS B C 1
ATOM 1776 O O . HIS B 1 7 ? 25.047 22.875 26.703 1 69.38 7 HIS B O 1
ATOM 1782 N N . MET B 1 8 ? 26.875 22.141 27.906 1 70.69 8 MET B N 1
ATOM 1783 C CA . MET B 1 8 ? 26.5 20.781 27.562 1 70.69 8 MET B CA 1
ATOM 1784 C C . MET B 1 8 ? 25.266 20.328 28.328 1 70.69 8 MET B C 1
ATOM 1786 O O . MET B 1 8 ? 24.406 19.625 27.797 1 70.69 8 MET B O 1
ATOM 1790 N N . ASP B 1 9 ? 25.266 20.672 29.641 1 69 9 ASP B N 1
ATOM 1791 C CA . ASP B 1 9 ? 24.125 20.328 30.469 1 69 9 ASP B CA 1
ATOM 1792 C C . ASP B 1 9 ? 22.844 20.984 29.953 1 69 9 ASP B C 1
ATOM 1794 O O . ASP B 1 9 ? 21.766 20.375 29.969 1 69 9 ASP B O 1
ATOM 1798 N N . ASP B 1 10 ? 23.016 22.188 29.578 1 74.88 10 ASP B N 1
ATOM 1799 C CA . ASP B 1 10 ? 21.891 22.906 28.984 1 74.88 10 ASP B CA 1
ATOM 1800 C C . ASP B 1 10 ? 21.422 22.219 27.688 1 74.88 10 ASP B C 1
ATOM 1802 O O . ASP B 1 10 ? 20.219 22.094 27.469 1 74.88 10 ASP B O 1
ATOM 1806 N N . LEU B 1 11 ? 22.406 21.75 27.078 1 76.69 11 LEU B N 1
ATOM 1807 C CA . LEU B 1 11 ? 22.094 21.078 25.812 1 76.69 11 LEU B CA 1
ATOM 1808 C C . LEU B 1 11 ? 21.375 19.75 26.078 1 76.69 11 LEU B C 1
ATOM 1810 O O . LEU B 1 11 ? 20.422 19.406 25.359 1 76.69 11 LEU B O 1
ATOM 181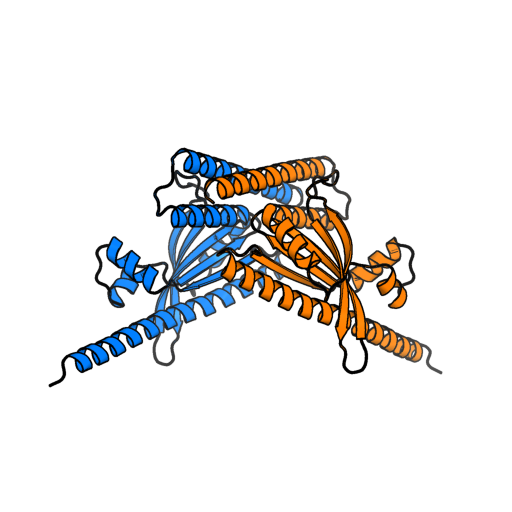4 N N . LYS B 1 12 ? 21.797 19.125 27.031 1 78.56 12 LYS B N 1
ATOM 1815 C CA . LYS B 1 12 ? 21.172 17.844 27.375 1 78.56 12 LYS B CA 1
ATOM 1816 C C . LYS B 1 12 ? 19.719 18.047 27.828 1 78.56 12 LYS B C 1
ATOM 1818 O O . LYS B 1 12 ? 18.859 17.25 27.484 1 78.56 12 LYS B O 1
ATOM 1823 N N . THR B 1 13 ? 19.578 19.031 28.562 1 81.75 13 THR B N 1
ATOM 1824 C CA . THR B 1 13 ? 18.234 19.344 29.062 1 81.75 13 THR B CA 1
ATOM 1825 C C . THR B 1 13 ? 17.312 19.719 27.906 1 81.75 13 THR B C 1
ATOM 1827 O O . THR B 1 13 ? 16.156 19.281 27.859 1 81.75 13 THR B O 1
ATOM 1830 N N . VAL B 1 14 ? 17.797 20.469 27.031 1 82.31 14 VAL B N 1
ATOM 1831 C CA . VAL B 1 14 ? 17.016 20.875 25.875 1 82.31 14 VAL B CA 1
ATOM 1832 C C . VAL B 1 14 ? 16.672 19.641 25.031 1 82.31 14 VAL B C 1
ATOM 1834 O O . VAL B 1 14 ? 15.531 19.484 24.594 1 82.31 14 VAL B O 1
ATOM 1837 N N . MET B 1 15 ? 17.578 18.75 24.922 1 84.88 15 MET B N 1
ATOM 1838 C CA . MET B 1 15 ? 17.375 17.547 24.125 1 84.88 15 MET B CA 1
ATOM 1839 C C . MET B 1 15 ? 16.344 16.625 24.781 1 84.88 15 MET B C 1
ATOM 1841 O O . MET B 1 15 ? 15.523 16.016 24.094 1 84.88 15 MET B O 1
ATOM 1845 N N . GLU B 1 16 ? 16.453 16.594 26.031 1 88.06 16 GLU B N 1
ATOM 1846 C CA . GLU B 1 16 ? 15.492 15.766 26.766 1 88.06 16 GLU B CA 1
ATOM 1847 C C . GLU B 1 16 ? 14.078 16.328 26.656 1 88.06 16 GLU B C 1
ATOM 1849 O O . GLU B 1 16 ? 13.109 15.57 26.531 1 88.06 16 GLU B O 1
ATOM 1854 N N . ASP B 1 17 ? 13.992 17.594 26.734 1 88.75 17 ASP B N 1
ATOM 1855 C CA . ASP B 1 17 ? 12.703 18.25 26.578 1 88.75 17 ASP B CA 1
ATOM 1856 C C . ASP B 1 17 ? 12.094 17.953 25.203 1 88.75 17 ASP B C 1
ATOM 1858 O O . ASP B 1 17 ? 10.914 17.625 25.109 1 88.75 17 ASP B O 1
ATOM 1862 N N . TRP B 1 18 ? 12.906 18 24.219 1 92.12 18 TRP B N 1
ATOM 1863 C CA . TRP B 1 18 ? 12.461 17.703 22.859 1 92.12 18 TRP B CA 1
ATOM 1864 C C . TRP B 1 18 ? 12.039 16.25 22.734 1 92.12 18 TRP B C 1
ATOM 1866 O O . TRP B 1 18 ? 11 15.945 22.141 1 92.12 18 TRP B O 1
ATOM 1876 N N . LYS B 1 19 ? 12.789 15.445 23.25 1 91.62 19 LYS B N 1
ATOM 1877 C CA . LYS B 1 19 ? 12.492 14.016 23.203 1 91.62 19 LYS B CA 1
ATOM 1878 C C . LYS B 1 19 ? 11.156 13.711 23.875 1 91.62 19 LYS B C 1
ATOM 1880 O O . LYS B 1 19 ? 10.336 12.969 23.344 1 91.62 19 LYS B O 1
ATOM 1885 N N . ASN B 1 20 ? 11 14.312 24.984 1 91.19 20 ASN B N 1
ATOM 1886 C CA . ASN B 1 20 ? 9.766 14.094 25.734 1 91.19 20 ASN B CA 1
ATOM 1887 C C . ASN B 1 20 ? 8.547 14.617 24.984 1 91.19 20 ASN B C 1
ATOM 1889 O O . ASN B 1 20 ? 7.504 13.961 24.953 1 91.19 20 ASN B O 1
ATOM 1893 N N . GLU B 1 21 ? 8.695 15.773 24.438 1 92.69 21 GLU B N 1
ATOM 1894 C CA . GLU B 1 21 ? 7.582 16.359 23.703 1 92.69 21 GLU B CA 1
ATOM 1895 C C . GLU B 1 21 ? 7.246 15.516 22.469 1 92.69 21 GLU B C 1
ATOM 1897 O O . GLU B 1 21 ? 6.07 15.281 22.172 1 92.69 21 GLU B O 1
ATOM 1902 N N . LEU B 1 22 ? 8.234 15.023 21.812 1 94.88 22 LEU B N 1
ATOM 1903 C CA . LEU B 1 22 ? 8.008 14.25 20.594 1 94.88 22 LEU B CA 1
ATOM 1904 C C . LEU B 1 22 ? 7.402 12.891 20.922 1 94.88 22 LEU B C 1
ATOM 1906 O O . LEU B 1 22 ? 6.648 12.328 20.125 1 94.88 22 LEU B O 1
ATOM 1910 N N . LEU B 1 23 ? 7.707 12.43 22.078 1 94.62 23 LEU B N 1
ATOM 1911 C CA . LEU B 1 23 ? 7.133 11.164 22.547 1 94.62 23 LEU B CA 1
ATOM 1912 C C . LEU B 1 23 ? 5.617 11.281 22.688 1 94.62 23 LEU B C 1
ATOM 1914 O O . LEU B 1 23 ? 4.891 10.32 22.406 1 94.62 23 LEU B O 1
ATOM 1918 N N . VAL B 1 24 ? 5.168 12.414 23.094 1 95.69 24 VAL B N 1
ATOM 1919 C CA . VAL B 1 24 ? 3.734 12.648 23.25 1 95.69 24 VAL B CA 1
ATOM 1920 C C . VAL B 1 24 ? 3.047 12.531 21.891 1 95.69 24 VAL B C 1
ATOM 1922 O O . VAL B 1 24 ? 1.974 11.93 21.781 1 95.69 24 VAL B O 1
ATOM 1925 N N . TYR B 1 25 ? 3.68 13.039 20.906 1 97.44 25 TYR B N 1
ATOM 1926 C CA . TYR B 1 25 ? 3.143 12.938 19.562 1 97.44 25 TYR B CA 1
ATOM 1927 C C . TYR B 1 25 ? 3.139 11.484 19.078 1 97.44 25 TYR B C 1
ATOM 1929 O O . TYR B 1 25 ? 2.215 11.055 18.391 1 97.44 25 TYR B O 1
ATOM 1937 N N . LYS B 1 26 ? 4.105 10.781 19.453 1 97.19 26 LYS B N 1
ATOM 1938 C CA . LYS B 1 26 ? 4.148 9.359 19.125 1 97.19 26 LYS B CA 1
ATOM 1939 C C . LYS B 1 26 ? 2.979 8.609 19.75 1 97.19 26 LYS B C 1
ATOM 1941 O O . LYS B 1 26 ? 2.367 7.746 19.125 1 97.19 26 LYS B O 1
ATOM 1946 N N . PHE B 1 27 ? 2.705 8.992 20.953 1 96.69 27 PHE B N 1
ATOM 1947 C CA . PHE B 1 27 ? 1.584 8.367 21.641 1 96.69 27 PHE B CA 1
ATOM 1948 C C . PHE B 1 27 ? 0.269 8.688 20.938 1 96.69 27 PHE B C 1
ATOM 1950 O O . PHE B 1 27 ? -0.612 7.836 20.828 1 96.69 27 PHE B O 1
ATOM 1957 N N . ALA B 1 28 ? 0.171 9.898 20.516 1 96.75 28 ALA B N 1
ATOM 1958 C CA . ALA B 1 28 ? -1.013 10.289 19.75 1 96.75 28 ALA B CA 1
ATOM 1959 C C . ALA B 1 28 ? -1.163 9.438 18.5 1 96.75 28 ALA B C 1
ATOM 1961 O O . ALA B 1 28 ? -2.264 8.984 18.172 1 96.75 28 ALA B O 1
ATOM 1962 N N . LEU B 1 29 ? -0.122 9.156 17.859 1 97.75 29 LEU B N 1
ATOM 1963 C CA . LEU B 1 29 ? -0.137 8.359 16.625 1 97.75 29 LEU B CA 1
ATOM 1964 C C . LEU B 1 29 ? -0.516 6.914 16.922 1 97.75 29 LEU B C 1
ATOM 1966 O O . LEU B 1 29 ? -1.24 6.289 16.156 1 97.75 29 LEU B O 1
ATOM 1970 N N . ASP B 1 30 ? -0.014 6.426 18.016 1 96.56 30 ASP B N 1
ATOM 1971 C CA . ASP B 1 30 ? -0.38 5.07 18.406 1 96.56 30 ASP B CA 1
ATOM 1972 C C . ASP B 1 30 ? -1.888 4.949 18.625 1 96.56 30 ASP B C 1
ATOM 1974 O O . ASP B 1 30 ? -2.5 3.967 18.188 1 96.56 30 ASP B O 1
ATOM 1978 N N . ALA B 1 31 ? -2.387 5.945 19.234 1 95.75 31 ALA B N 1
ATOM 1979 C CA . ALA B 1 31 ? -3.83 5.969 19.469 1 95.75 31 ALA B CA 1
ATOM 1980 C C . ALA B 1 31 ? -4.594 6.074 18.156 1 95.75 31 ALA B C 1
ATOM 1982 O O . ALA B 1 31 ? -5.602 5.387 17.969 1 95.75 31 ALA B O 1
ATOM 1983 N N . LEU B 1 32 ? -4.117 6.867 17.297 1 96.38 32 LEU B N 1
ATOM 1984 C CA . LEU B 1 32 ? -4.766 7.059 16.016 1 96.38 32 LEU B CA 1
ATOM 1985 C C . LEU B 1 32 ? -4.691 5.789 15.172 1 96.38 32 LEU B C 1
ATOM 1987 O O . LEU B 1 32 ? -5.664 5.41 14.516 1 96.38 32 LEU B O 1
ATOM 1991 N N . ASP B 1 33 ? -3.549 5.152 15.141 1 96 33 ASP B N 1
ATOM 1992 C CA . ASP B 1 33 ? -3.385 3.914 14.391 1 96 33 ASP B CA 1
ATOM 1993 C C . ASP B 1 33 ? -4.387 2.855 14.844 1 96 33 ASP B C 1
ATOM 1995 O O . ASP B 1 33 ? -4.98 2.158 14.016 1 96 33 ASP B O 1
ATOM 1999 N N . THR B 1 34 ? -4.539 2.762 16.109 1 94.38 34 THR B N 1
ATOM 2000 C CA . THR B 1 34 ? -5.508 1.827 16.672 1 94.38 34 THR B CA 1
ATOM 2001 C C . THR B 1 34 ? -6.926 2.201 16.25 1 94.38 34 THR B C 1
ATOM 2003 O O . THR B 1 34 ? -7.719 1.333 15.867 1 94.38 34 THR B O 1
ATOM 2006 N N . LYS B 1 35 ? -7.176 3.414 16.359 1 94.19 35 LYS B N 1
ATOM 2007 C CA . LYS B 1 35 ? -8.492 3.908 15.961 1 94.19 35 LYS B CA 1
ATOM 2008 C C . LYS B 1 35 ? -8.797 3.557 14.508 1 94.19 35 LYS B C 1
ATOM 2010 O O . LYS B 1 35 ? -9.891 3.062 14.203 1 94.19 35 LYS B O 1
ATOM 2015 N N . PHE B 1 36 ? -7.898 3.75 13.633 1 94.81 36 PHE B N 1
ATOM 2016 C CA . PHE B 1 36 ? -8.117 3.506 12.211 1 94.81 36 PHE B CA 1
ATOM 2017 C C . PHE B 1 36 ? -8.211 2.012 11.93 1 94.81 36 PHE B C 1
ATOM 2019 O O . PHE B 1 36 ? -8.945 1.586 11.039 1 94.81 36 PHE B O 1
ATOM 2026 N N . SER B 1 37 ? -7.449 1.248 12.656 1 92.88 37 SER B N 1
ATOM 2027 C CA . SER B 1 37 ? -7.559 -0.202 12.539 1 92.88 37 SER B CA 1
ATOM 2028 C C . SER B 1 37 ? -8.961 -0.678 12.898 1 92.88 37 SER B C 1
ATOM 2030 O O . SER B 1 37 ? -9.531 -1.526 12.211 1 92.88 37 SER B O 1
ATOM 2032 N N . ILE B 1 38 ? -9.508 -0.119 13.914 1 91.31 38 ILE B N 1
ATOM 2033 C CA . ILE B 1 38 ? -10.852 -0.468 14.375 1 91.31 38 ILE B CA 1
ATOM 2034 C C . ILE B 1 38 ? -11.875 -0.048 13.32 1 91.31 38 ILE B C 1
ATOM 2036 O O . ILE B 1 38 ? -12.758 -0.832 12.961 1 91.31 38 ILE B O 1
ATOM 2040 N N . ILE B 1 39 ? -11.719 1.152 12.852 1 89.69 39 ILE B N 1
ATOM 2041 C CA . ILE B 1 39 ? -12.625 1.654 11.828 1 89.69 39 ILE B CA 1
ATOM 2042 C C . ILE B 1 39 ? -12.586 0.739 10.609 1 89.69 39 ILE B C 1
ATOM 2044 O O . ILE B 1 39 ? -13.633 0.389 10.055 1 89.69 39 ILE B O 1
ATOM 2048 N N . SER B 1 40 ? -11.422 0.363 10.188 1 89.88 40 SER B N 1
ATOM 2049 C CA . SER B 1 40 ? -11.227 -0.498 9.031 1 89.88 40 SER B CA 1
ATOM 2050 C C . SER B 1 40 ? -11.914 -1.849 9.227 1 89.88 40 SER B C 1
ATOM 2052 O O . SER B 1 40 ? -12.617 -2.33 8.336 1 89.88 40 SER B O 1
ATOM 2054 N N . GLN B 1 41 ? -11.727 -2.402 10.359 1 87.81 41 GLN B N 1
ATOM 2055 C CA . GLN B 1 41 ? -12.305 -3.709 10.664 1 87.81 41 GLN B CA 1
ATOM 2056 C C . GLN B 1 41 ? -13.82 -3.637 10.75 1 87.81 41 GLN B C 1
ATOM 2058 O O . GLN B 1 41 ? -14.523 -4.516 10.242 1 87.81 41 GLN B O 1
ATOM 2063 N N . GLU B 1 42 ? -14.273 -2.633 11.422 1 88.19 42 GLU B N 1
ATOM 2064 C CA . GLU B 1 42 ? -15.711 -2.451 11.555 1 88.19 42 GLU B CA 1
ATOM 2065 C C . GLU B 1 42 ? -16.375 -2.26 10.195 1 88.19 42 GLU B C 1
ATOM 2067 O O . GLU B 1 42 ? -17.422 -2.85 9.922 1 88.19 42 GLU B O 1
ATOM 2072 N N . TYR B 1 43 ? -15.766 -1.452 9.438 1 84.94 43 TYR B N 1
ATOM 2073 C CA . TYR B 1 43 ? -16.312 -1.185 8.109 1 84.94 43 TYR B CA 1
ATOM 2074 C C . TYR B 1 43 ? -16.344 -2.455 7.273 1 84.94 43 TYR B C 1
ATOM 2076 O O . TYR B 1 43 ? -17.312 -2.695 6.543 1 84.94 43 TYR B O 1
ATOM 2084 N N . ASN B 1 44 ? -15.297 -3.152 7.367 1 83.12 44 ASN B N 1
ATOM 2085 C CA . ASN B 1 44 ? -15.242 -4.418 6.645 1 83.12 44 ASN B CA 1
ATOM 2086 C C . ASN B 1 44 ? -16.359 -5.359 7.078 1 83.12 44 ASN B C 1
ATOM 2088 O O . ASN B 1 44 ? -16.969 -6.035 6.246 1 83.12 44 ASN B O 1
ATOM 2092 N N . LEU B 1 45 ? -16.578 -5.383 8.336 1 82.44 45 LEU B N 1
ATOM 2093 C CA . LEU B 1 45 ? -17.609 -6.246 8.898 1 82.44 45 LEU B CA 1
ATOM 2094 C C . LEU B 1 45 ? -19 -5.805 8.445 1 82.44 45 LEU B C 1
ATOM 2096 O O . LEU B 1 45 ? -19.828 -6.633 8.07 1 82.44 45 LEU B O 1
ATOM 2100 N N . ILE B 1 46 ? -19.188 -4.512 8.469 1 80.31 46 ILE B N 1
ATOM 2101 C CA . ILE B 1 46 ? -20.516 -3.973 8.227 1 80.31 46 ILE B CA 1
ATOM 2102 C C . ILE B 1 46 ? -20.781 -3.902 6.727 1 80.31 46 ILE B C 1
ATOM 2104 O O . ILE B 1 46 ? -21.875 -4.23 6.266 1 80.31 46 ILE B O 1
ATOM 2108 N N . HIS B 1 47 ? -19.828 -3.557 5.984 1 77.12 47 HIS B N 1
ATOM 2109 C CA . HIS B 1 47 ? -20.078 -3.236 4.582 1 77.12 47 HIS B CA 1
ATOM 2110 C C . HIS B 1 47 ? -19.391 -4.238 3.662 1 77.12 47 HIS B C 1
ATOM 2112 O O . HIS B 1 47 ? -19.578 -4.203 2.445 1 77.12 47 HIS B O 1
ATOM 2118 N N . GLY B 1 48 ? -18.609 -5.121 4.25 1 73.44 48 GLY B N 1
ATOM 2119 C CA . GLY B 1 48 ? -17.922 -6.121 3.447 1 73.44 48 GLY B CA 1
ATOM 2120 C C . GLY B 1 48 ? -16.75 -5.551 2.654 1 73.44 48 GLY B C 1
ATOM 2121 O O . GLY B 1 48 ? -16.297 -6.164 1.685 1 73.44 48 GLY B O 1
ATOM 2122 N N . HIS B 1 49 ? -16.516 -4.336 2.904 1 76 49 HIS B N 1
ATOM 2123 C CA . HIS B 1 49 ? -15.422 -3.658 2.219 1 76 49 HIS B CA 1
ATOM 2124 C C . HIS B 1 49 ? -14.641 -2.764 3.178 1 76 49 HIS B C 1
ATOM 2126 O O . HIS B 1 49 ? -15.234 -2.035 3.977 1 76 49 HIS B O 1
ATOM 2132 N N . ASN B 1 50 ? -13.375 -2.924 3.041 1 80.44 50 ASN B N 1
ATOM 2133 C CA . ASN B 1 50 ? -12.508 -2.062 3.836 1 80.44 50 ASN B CA 1
ATOM 2134 C C . ASN B 1 50 ? -12.141 -0.784 3.084 1 80.44 50 ASN B C 1
ATOM 2136 O O . ASN B 1 50 ? -11.461 -0.833 2.059 1 80.44 50 ASN B O 1
ATOM 2140 N N . PRO B 1 51 ? -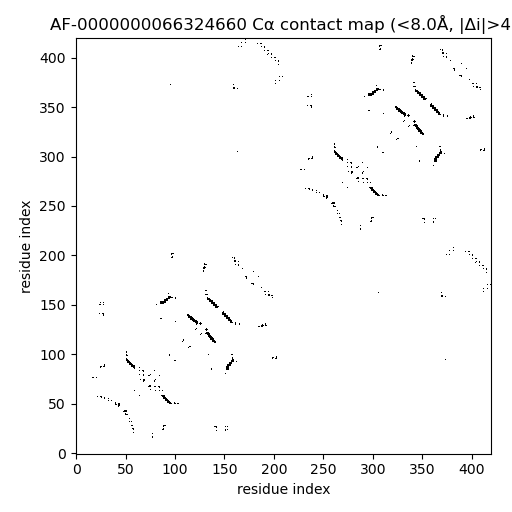12.578 0.354 3.609 1 84.31 51 PRO B N 1
ATOM 2141 C CA . PRO B 1 51 ? -12.273 1.611 2.922 1 84.31 51 PRO B CA 1
ATOM 2142 C C . PRO B 1 51 ? -10.797 1.985 3.016 1 84.31 51 PRO B C 1
ATOM 2144 O O . PRO B 1 51 ? -10.312 2.811 2.234 1 84.31 51 PRO B O 1
ATOM 2147 N N . ILE B 1 52 ? -10.172 1.42 4.031 1 89.94 52 ILE B N 1
ATOM 2148 C CA . ILE B 1 52 ? -8.766 1.739 4.266 1 89.94 52 ILE B CA 1
ATOM 2149 C C . ILE B 1 52 ? -7.891 0.577 3.805 1 89.94 52 ILE B C 1
ATOM 2151 O O . ILE B 1 52 ? -7.984 -0.53 4.34 1 89.94 52 ILE B O 1
ATOM 2155 N N . GLU B 1 53 ? -7.145 0.91 2.816 1 86 53 GLU B N 1
ATOM 2156 C CA . GLU B 1 53 ? -6.191 -0.094 2.35 1 86 53 GLU B CA 1
ATOM 2157 C C . GLU B 1 53 ? -5.023 -0.242 3.318 1 86 53 GLU B C 1
ATOM 2159 O O . GLU B 1 53 ? -4.695 -1.353 3.74 1 86 53 GLU B O 1
ATOM 2164 N N . HIS B 1 54 ? -4.43 0.843 3.619 1 85.69 54 HIS B N 1
ATOM 2165 C CA . HIS B 1 54 ? -3.357 0.844 4.609 1 85.69 54 HIS B CA 1
ATOM 2166 C C . HIS B 1 54 ? -3.15 2.236 5.195 1 85.69 54 HIS B C 1
ATOM 2168 O O . HIS B 1 54 ? -3.686 3.219 4.68 1 85.69 54 HIS B O 1
ATOM 2174 N N . THR B 1 55 ? -2.457 2.25 6.336 1 93.06 55 THR B N 1
ATOM 2175 C CA . THR B 1 55 ? -2.127 3.498 7.016 1 93.06 55 THR B CA 1
ATOM 2176 C C . THR B 1 55 ? -0.626 3.594 7.27 1 93.06 55 THR B C 1
ATOM 2178 O O . THR B 1 55 ? 0.051 2.572 7.41 1 93.06 55 THR B O 1
ATOM 2181 N N . LYS B 1 56 ? -0.147 4.762 7.164 1 90.69 56 LYS B N 1
ATOM 2182 C CA . LYS B 1 56 ? 1.229 5.055 7.555 1 90.69 56 LYS B CA 1
ATOM 2183 C C . LYS B 1 56 ? 1.284 6.223 8.531 1 90.69 56 LYS B C 1
ATOM 2185 O O . LYS B 1 56 ? 0.604 7.234 8.344 1 90.69 56 LYS B O 1
ATOM 2190 N N . SER B 1 57 ? 2.027 5.957 9.625 1 95.44 57 SER B N 1
ATOM 2191 C CA . SER B 1 57 ? 2.178 7.016 10.617 1 95.44 57 SER B CA 1
ATOM 2192 C C . SER B 1 57 ? 3.645 7.383 10.82 1 95.44 57 SER B C 1
ATOM 2194 O O . SER B 1 57 ? 4.523 6.527 10.703 1 95.44 57 SER B O 1
ATOM 2196 N N . ARG B 1 58 ? 3.844 8.68 11.094 1 93.19 58 ARG B N 1
ATOM 2197 C CA . ARG B 1 58 ? 5.215 9.117 11.336 1 93.19 58 ARG B CA 1
ATOM 2198 C C . ARG B 1 58 ? 5.246 10.359 12.219 1 93.19 58 ARG B C 1
ATOM 2200 O O . ARG B 1 58 ? 4.34 11.195 12.156 1 93.19 58 ARG B O 1
ATOM 2207 N N . VAL B 1 59 ? 6.281 10.469 13.016 1 96 59 VAL B N 1
ATOM 2208 C CA . VAL B 1 59 ? 6.609 11.727 13.695 1 96 59 VAL B CA 1
ATOM 2209 C C . VAL B 1 59 ? 7.637 12.5 12.875 1 96 59 VAL B C 1
ATOM 2211 O O . VAL B 1 59 ? 8.656 11.945 12.453 1 96 59 VAL B O 1
ATOM 2214 N N . LYS B 1 60 ? 7.34 13.727 12.617 1 94.31 60 LYS B N 1
ATOM 2215 C CA . LYS B 1 60 ? 8.281 14.57 11.891 1 94.31 60 LYS B CA 1
ATOM 2216 C C . LYS B 1 60 ? 9.648 14.57 12.562 1 94.31 60 LYS B C 1
ATOM 2218 O O . LYS B 1 60 ? 9.75 14.617 13.789 1 94.31 60 LYS B O 1
ATOM 2223 N N . SER B 1 61 ? 10.609 14.539 11.742 1 92.62 61 SER B N 1
ATOM 2224 C CA . SER B 1 61 ? 11.953 14.531 12.305 1 92.62 61 SER B CA 1
ATOM 2225 C C . SER B 1 61 ? 12.297 15.883 12.93 1 92.62 61 SER B C 1
ATOM 2227 O O . SER B 1 61 ? 11.719 16.906 12.562 1 92.62 61 SER B O 1
ATOM 2229 N N . PHE B 1 62 ? 13.219 15.773 13.867 1 91.19 62 PHE B N 1
ATOM 2230 C CA . PHE B 1 62 ? 13.68 16.984 14.523 1 91.19 62 PHE B CA 1
ATOM 2231 C C . PHE B 1 62 ? 14.195 18 13.508 1 91.19 62 PHE B C 1
ATOM 2233 O O . PHE B 1 62 ? 13.867 19.188 13.57 1 91.19 62 PHE B O 1
ATOM 2240 N N . GLU B 1 63 ? 15.031 17.547 12.609 1 91.06 63 GLU B N 1
ATOM 2241 C CA . GLU B 1 63 ? 15.594 18.406 11.57 1 91.06 63 GLU B CA 1
ATOM 2242 C C . GLU B 1 63 ? 14.492 19.078 10.758 1 91.06 63 GLU B C 1
ATOM 2244 O O . GLU B 1 63 ? 14.562 20.281 10.477 1 91.06 63 GLU B O 1
ATOM 2249 N N . SER B 1 64 ? 13.508 18.359 10.375 1 92.25 64 SER B N 1
ATOM 2250 C CA . SER B 1 64 ? 12.398 18.891 9.594 1 92.25 64 SER B CA 1
ATOM 2251 C C . SER B 1 64 ? 11.594 19.922 10.383 1 92.25 64 SER B C 1
ATOM 2253 O O . SER B 1 64 ? 11.109 20.906 9.82 1 92.25 64 SER B O 1
ATOM 2255 N N . ILE B 1 65 ? 11.445 19.672 11.688 1 94.81 65 ILE B N 1
ATOM 2256 C CA . ILE B 1 65 ? 10.711 20.594 12.547 1 94.81 65 ILE B CA 1
ATOM 2257 C C . ILE B 1 65 ? 11.453 21.922 12.633 1 94.81 65 ILE B C 1
ATOM 2259 O O . ILE B 1 65 ? 10.867 22.984 12.445 1 94.81 65 ILE B O 1
ATOM 2263 N N . VAL B 1 66 ? 12.75 21.828 12.867 1 93.44 66 VAL B N 1
ATOM 2264 C CA . VAL B 1 66 ? 13.594 23.016 13.008 1 93.44 66 VAL B CA 1
ATOM 2265 C C . VAL B 1 66 ? 13.562 23.828 11.711 1 93.44 66 VAL B C 1
ATOM 2267 O O . VAL B 1 66 ? 13.391 25.047 11.742 1 93.44 66 VAL B O 1
ATOM 2270 N N . ASN B 1 67 ? 13.742 23.141 10.648 1 92.81 67 ASN B N 1
ATOM 2271 C CA . ASN B 1 67 ? 13.703 23.797 9.352 1 92.81 67 ASN B CA 1
ATOM 2272 C C . ASN B 1 67 ? 12.375 24.516 9.125 1 92.81 67 ASN B C 1
ATOM 2274 O O . ASN B 1 67 ? 12.352 25.641 8.609 1 92.81 67 ASN B O 1
ATOM 2278 N N . LYS B 1 68 ? 11.336 23.906 9.492 1 94.56 68 LYS B N 1
ATOM 2279 C CA . LYS B 1 68 ? 10.016 24.5 9.312 1 94.56 68 LYS B CA 1
ATOM 2280 C C . LYS B 1 68 ? 9.836 25.703 10.227 1 94.56 68 LYS B C 1
ATOM 2282 O O . LYS B 1 68 ? 9.258 26.719 9.82 1 94.56 68 LYS B O 1
ATOM 2287 N N . LEU B 1 69 ? 10.258 25.609 11.461 1 95.19 69 LEU B N 1
ATOM 2288 C CA . LEU B 1 69 ? 10.203 26.734 12.375 1 95.19 69 LEU B CA 1
ATOM 2289 C C . LEU B 1 69 ? 10.977 27.922 11.82 1 95.19 69 LEU B C 1
ATOM 2291 O O . LEU B 1 69 ? 10.484 29.062 11.844 1 95.19 69 LEU B O 1
ATOM 2295 N N . MET B 1 70 ? 12.141 27.672 11.281 1 95.12 70 MET B N 1
ATOM 2296 C CA . MET B 1 70 ? 12.977 28.734 10.711 1 95.12 70 MET B CA 1
ATOM 2297 C C . MET B 1 70 ? 12.281 29.406 9.531 1 95.12 70 MET B C 1
ATOM 2299 O O . MET B 1 70 ? 12.273 30.625 9.43 1 95.12 70 MET B O 1
ATOM 2303 N N . ARG B 1 71 ? 11.75 28.609 8.727 1 94.06 71 ARG B N 1
ATOM 2304 C CA . ARG B 1 71 ? 11.047 29.141 7.559 1 94.06 71 ARG B CA 1
ATOM 2305 C C . ARG B 1 71 ? 9.883 30.031 7.977 1 94.06 71 ARG B C 1
ATOM 2307 O O . ARG B 1 71 ? 9.562 31 7.285 1 94.06 71 ARG B O 1
ATOM 2314 N N . LYS B 1 72 ? 9.328 29.703 9.117 1 95.38 72 LYS B N 1
ATOM 2315 C CA . LYS B 1 72 ? 8.18 30.469 9.602 1 95.38 72 LYS B CA 1
ATOM 2316 C C . LYS B 1 72 ? 8.625 31.656 10.445 1 95.38 72 LYS B C 1
ATOM 2318 O O . LYS B 1 72 ? 7.797 32.438 10.898 1 95.38 72 LYS B O 1
ATOM 2323 N N . GLY B 1 73 ? 9.852 31.719 10.688 1 95.19 73 GLY B N 1
ATOM 2324 C CA . GLY B 1 73 ? 10.391 32.812 11.484 1 95.19 73 GLY B CA 1
ATOM 2325 C C . GLY B 1 73 ? 10.148 32.656 12.969 1 95.19 73 GLY B C 1
ATOM 2326 O O . GLY B 1 73 ? 10.055 33.625 13.711 1 95.19 73 GLY B O 1
ATOM 2327 N N . CYS B 1 74 ? 10.023 31.453 13.43 1 95.5 74 CYS B N 1
ATOM 2328 C CA . CYS B 1 74 ? 9.766 31.172 14.836 1 95.5 74 CYS B CA 1
ATOM 2329 C C . CYS B 1 74 ? 11.047 30.766 15.555 1 95.5 74 CYS B C 1
ATOM 2331 O O . CYS B 1 74 ? 12 30.297 14.922 1 95.5 74 CYS B O 1
ATOM 2333 N N . GLU B 1 75 ? 11.055 30.906 16.875 1 94.56 75 GLU B N 1
ATOM 2334 C CA . GLU B 1 75 ? 12.156 30.406 17.688 1 94.56 75 GLU B CA 1
ATOM 2335 C C . GLU B 1 75 ? 12.148 28.875 17.75 1 94.56 75 GLU B C 1
ATOM 2337 O O . GLU B 1 75 ? 11.086 28.25 17.641 1 94.56 75 GLU B O 1
ATOM 2342 N N . ILE B 1 76 ? 13.297 28.312 17.906 1 93.31 76 ILE B N 1
ATOM 2343 C CA . ILE B 1 76 ? 13.43 26.875 17.969 1 93.31 76 ILE B CA 1
ATOM 2344 C C . ILE B 1 76 ? 13.195 26.391 19.391 1 93.31 76 ILE B C 1
ATOM 2346 O O . ILE B 1 76 ? 14.148 26.109 20.125 1 93.31 76 ILE B O 1
ATOM 2350 N N . THR B 1 77 ? 11.984 26.359 19.812 1 93.31 77 THR B N 1
ATOM 2351 C CA . THR B 1 77 ? 11.586 25.875 21.125 1 93.31 77 THR B CA 1
ATOM 2352 C C . THR B 1 77 ? 10.391 24.922 21 1 93.31 77 THR B C 1
ATOM 2354 O O . THR B 1 77 ? 9.656 24.969 20.016 1 93.31 77 THR B O 1
ATOM 2357 N N . THR B 1 78 ? 10.195 24.109 21.969 1 93.81 78 THR B N 1
ATOM 2358 C CA . THR B 1 78 ? 9.078 23.172 21.953 1 93.81 78 THR B CA 1
ATOM 2359 C C . THR B 1 78 ? 7.746 23.906 22.016 1 93.81 78 THR B C 1
ATOM 2361 O O . THR B 1 78 ? 6.746 23.453 21.469 1 93.81 78 THR B O 1
ATOM 2364 N N . LYS B 1 79 ? 7.738 25.047 22.625 1 93.19 79 LYS B N 1
ATOM 2365 C CA . LYS B 1 79 ? 6.531 25.859 22.703 1 93.19 79 LYS B CA 1
ATOM 2366 C C . LYS B 1 79 ? 6.113 26.344 21.312 1 93.19 79 LYS B C 1
ATOM 2368 O O . LYS B 1 79 ? 4.945 26.219 20.938 1 93.19 79 LYS B O 1
ATOM 2373 N N . GLU B 1 80 ? 7.043 26.922 20.562 1 94.94 80 GLU B N 1
ATOM 2374 C CA . GLU B 1 80 ? 6.77 27.391 19.219 1 94.94 80 GLU B CA 1
ATOM 2375 C C . GLU B 1 80 ? 6.383 26.25 18.281 1 94.94 80 GLU B C 1
ATOM 2377 O O . GLU B 1 80 ? 5.535 26.406 17.406 1 94.94 80 GLU B O 1
ATOM 2382 N N . MET B 1 81 ? 7.035 25.109 18.469 1 95.38 81 MET B N 1
ATOM 2383 C CA . MET B 1 81 ? 6.715 23.906 17.703 1 95.38 81 MET B CA 1
ATOM 2384 C C . MET B 1 81 ? 5.25 23.531 17.875 1 95.38 81 MET B C 1
ATOM 2386 O O . MET B 1 81 ? 4.531 23.359 16.891 1 95.38 81 MET B O 1
ATOM 2390 N N . LYS B 1 82 ? 4.777 23.531 19.094 1 93.75 82 LYS B N 1
ATOM 2391 C CA . LYS B 1 82 ? 3.414 23.125 19.422 1 93.75 82 LYS B CA 1
ATOM 2392 C C . LYS B 1 82 ? 2.398 24.125 18.875 1 93.75 82 LYS B C 1
ATOM 2394 O O . LYS B 1 82 ? 1.31 23.734 18.438 1 93.75 82 LYS B O 1
ATOM 2399 N N . GLU B 1 83 ? 2.803 25.297 18.828 1 93.38 83 GLU B N 1
ATOM 2400 C CA . GLU B 1 83 ? 1.874 26.359 18.453 1 93.38 83 GLU B CA 1
ATOM 2401 C C . GLU B 1 83 ? 1.777 26.516 16.938 1 93.38 83 GLU B C 1
ATOM 2403 O O . GLU B 1 83 ? 0.703 26.797 16.406 1 93.38 83 GLU B O 1
ATOM 2408 N N . HIS B 1 84 ? 2.895 26.266 16.312 1 95 84 HIS B N 1
ATOM 2409 C CA . HIS B 1 84 ? 2.918 26.734 14.922 1 95 84 HIS B CA 1
ATOM 2410 C C . HIS B 1 84 ? 3.012 25.547 13.953 1 95 84 HIS B C 1
ATOM 2412 O O . HIS B 1 84 ? 2.773 25.719 12.75 1 95 84 HIS B O 1
ATOM 2418 N N . ILE B 1 85 ? 3.367 24.391 14.414 1 95.38 85 ILE B N 1
ATOM 2419 C CA . ILE B 1 85 ? 3.506 23.234 13.539 1 95.38 85 ILE B CA 1
ATOM 2420 C C . ILE B 1 85 ? 2.4 22.219 13.836 1 95.38 85 ILE B C 1
ATOM 2422 O O . ILE B 1 85 ? 2.34 21.672 14.938 1 95.38 85 ILE B O 1
ATOM 2426 N N . HIS B 1 86 ? 1.612 21.953 12.828 1 94.88 86 HIS B N 1
ATOM 2427 C CA . HIS B 1 86 ? 0.421 21.156 13.062 1 94.88 86 HIS B CA 1
ATOM 2428 C C . HIS B 1 86 ? 0.609 19.719 12.555 1 94.88 86 HIS B C 1
ATOM 2430 O O . HIS B 1 86 ? -0.235 18.859 12.789 1 94.88 86 HIS B O 1
ATOM 2436 N N . ASP B 1 87 ? 1.689 19.453 11.898 1 96.62 87 ASP B N 1
ATOM 2437 C CA . ASP B 1 87 ? 1.893 18.141 11.273 1 96.62 87 ASP B CA 1
ATOM 2438 C C . ASP B 1 87 ? 3.1 17.438 11.875 1 96.62 87 ASP B C 1
ATOM 2440 O O . ASP B 1 87 ? 3.822 16.719 11.172 1 96.62 87 ASP B O 1
ATOM 2444 N N . ILE B 1 88 ? 3.338 17.703 13.195 1 96.88 88 ILE B N 1
ATOM 2445 C CA . ILE B 1 88 ? 4.387 16.953 13.875 1 96.88 88 ILE B CA 1
ATOM 2446 C C . ILE B 1 88 ? 4.035 15.469 13.875 1 96.88 88 ILE B C 1
ATOM 2448 O O . ILE B 1 88 ? 4.863 14.625 13.523 1 96.88 88 ILE B O 1
ATOM 2452 N N . ALA B 1 89 ? 2.83 15.227 14.305 1 97.56 89 ALA B N 1
ATOM 2453 C CA . ALA B 1 89 ? 2.264 13.891 14.141 1 97.56 89 ALA B CA 1
ATOM 2454 C C . ALA B 1 89 ? 1.469 13.789 12.844 1 97.56 89 ALA B C 1
ATOM 2456 O O . ALA B 1 89 ? 0.513 14.539 12.633 1 97.56 89 ALA B O 1
ATOM 2457 N N . GLY B 1 90 ? 1.861 12.867 12.008 1 97.69 90 GLY B N 1
ATOM 2458 C CA . GLY B 1 90 ? 1.196 12.703 10.727 1 97.69 90 GLY B CA 1
ATOM 2459 C C . GLY B 1 90 ? 0.733 11.281 10.469 1 97.69 90 GLY B C 1
ATOM 2460 O O . GLY B 1 90 ? 1.429 10.328 10.812 1 97.69 90 GLY B O 1
ATOM 2461 N N . VAL B 1 91 ? -0.455 11.203 9.961 1 97.62 91 VAL B N 1
ATOM 2462 C CA . VAL B 1 91 ? -0.974 9.914 9.516 1 97.62 91 VAL B CA 1
ATOM 2463 C C . VAL B 1 91 ? -1.415 10.008 8.055 1 97.62 91 VAL B C 1
ATOM 2465 O O . VAL B 1 91 ? -2.029 11 7.648 1 97.62 91 VAL B O 1
ATOM 2468 N N . ARG B 1 92 ? -1.06 9.039 7.332 1 96.44 92 ARG B N 1
ATOM 2469 C CA . ARG B 1 92 ? -1.536 8.906 5.961 1 96.44 92 ARG B CA 1
ATOM 2470 C C . ARG B 1 92 ? -2.451 7.695 5.816 1 96.44 92 ARG B C 1
ATOM 2472 O O . ARG B 1 92 ? -2.066 6.574 6.16 1 96.44 92 ARG B O 1
ATOM 2479 N N . ILE B 1 93 ? -3.59 7.992 5.367 1 96.81 93 ILE B N 1
ATOM 2480 C CA . ILE B 1 93 ? -4.555 6.93 5.105 1 96.81 93 ILE B CA 1
ATOM 2481 C C . ILE B 1 93 ? -4.711 6.73 3.6 1 96.81 93 ILE B C 1
ATOM 2483 O O . ILE B 1 93 ? -5.02 7.676 2.873 1 96.81 93 ILE B O 1
ATOM 2487 N N . ILE B 1 94 ? -4.52 5.523 3.18 1 94.25 94 ILE B N 1
ATOM 2488 C CA . ILE B 1 94 ? -4.66 5.211 1.763 1 94.25 94 ILE B CA 1
ATOM 2489 C C . ILE B 1 94 ? -5.961 4.445 1.531 1 94.25 94 ILE B C 1
ATOM 2491 O O . ILE B 1 94 ? -6.211 3.424 2.174 1 94.25 94 ILE B O 1
ATOM 2495 N N . CYS B 1 95 ? -6.723 4.977 0.591 1 93.69 95 CYS B N 1
ATOM 2496 C CA . CYS B 1 95 ? -8.016 4.375 0.273 1 93.69 95 CYS B CA 1
ATOM 2497 C C . CYS B 1 95 ? -8.039 3.863 -1.162 1 93.69 95 CYS B C 1
ATOM 2499 O O . CYS B 1 95 ? -7.27 4.328 -2.004 1 93.69 95 CYS B O 1
ATOM 2501 N N . SER B 1 96 ? -8.938 2.963 -1.424 1 88.19 96 SER B N 1
ATOM 2502 C CA . SER B 1 96 ? -9.062 2.393 -2.762 1 88.19 96 SER B CA 1
ATOM 2503 C C . SER B 1 96 ? -9.766 3.357 -3.709 1 88.19 96 SER B C 1
ATOM 2505 O O . SER B 1 96 ? -9.375 3.488 -4.871 1 88.19 96 SER B O 1
ATOM 2507 N N . PHE B 1 97 ? -10.797 4.02 -3.146 1 92.81 97 PHE B N 1
ATOM 2508 C CA . PHE B 1 97 ? -11.617 4.883 -3.986 1 92.81 97 PHE B CA 1
ATOM 2509 C C . PHE B 1 97 ? -11.773 6.262 -3.354 1 92.81 97 PHE B C 1
ATOM 2511 O O . PHE B 1 97 ? -11.703 6.398 -2.131 1 92.81 97 PHE B O 1
ATOM 2518 N N . ILE B 1 98 ? -12.086 7.211 -4.207 1 94.94 98 ILE B N 1
ATOM 2519 C CA . ILE B 1 98 ? -12.289 8.578 -3.75 1 94.94 98 ILE B CA 1
ATOM 2520 C C . ILE B 1 98 ? -13.453 8.633 -2.764 1 94.94 98 ILE B C 1
ATOM 2522 O O . ILE B 1 98 ? -13.383 9.336 -1.752 1 94.94 98 ILE B O 1
ATOM 2526 N N . SER B 1 99 ? -14.438 7.887 -3.008 1 93.81 99 SER B N 1
ATOM 2527 C CA . SER B 1 99 ? -15.609 7.867 -2.133 1 93.81 99 SER B CA 1
ATOM 2528 C C . SER B 1 99 ? -15.234 7.422 -0.724 1 93.81 99 SER B C 1
ATOM 2530 O O . SER B 1 99 ? -15.812 7.898 0.257 1 93.81 99 SER B O 1
ATOM 2532 N N . ASP B 1 100 ? -14.344 6.535 -0.639 1 93.56 100 ASP B N 1
ATOM 2533 C CA . ASP B 1 100 ? -13.906 6.023 0.659 1 93.56 100 ASP B CA 1
ATOM 2534 C C . ASP B 1 100 ? -13.258 7.129 1.49 1 93.56 100 ASP B C 1
ATOM 2536 O O . ASP B 1 100 ? -13.352 7.125 2.719 1 93.56 100 ASP B O 1
ATOM 2540 N N . ILE B 1 101 ? -12.555 8.031 0.802 1 96.44 101 ILE B N 1
ATOM 2541 C CA . ILE B 1 101 ? -11.914 9.156 1.478 1 96.44 101 ILE B CA 1
ATOM 2542 C C . ILE B 1 101 ? -12.961 9.961 2.244 1 96.44 101 ILE B C 1
ATOM 2544 O O . ILE B 1 101 ? -12.805 10.211 3.441 1 96.44 101 ILE B O 1
ATOM 2548 N N . TYR B 1 102 ? -13.961 10.266 1.582 1 95.62 102 TYR B N 1
ATOM 2549 C CA . TYR B 1 102 ? -15.008 11.078 2.191 1 95.62 102 TYR B CA 1
ATOM 2550 C C . TYR B 1 102 ? -15.766 10.289 3.254 1 95.62 102 TYR B C 1
ATOM 2552 O O . TYR B 1 102 ? -16.203 10.859 4.254 1 95.62 102 TYR B O 1
ATOM 2560 N N . ASN B 1 103 ? -15.898 9.008 3.07 1 92.88 103 ASN B N 1
ATOM 2561 C CA . ASN B 1 103 ? -16.5 8.164 4.094 1 92.88 103 ASN B CA 1
ATOM 2562 C C . ASN B 1 103 ? -15.703 8.195 5.395 1 92.88 103 ASN B C 1
ATOM 2564 O O . ASN B 1 103 ? -16.281 8.32 6.477 1 92.88 103 ASN B O 1
ATOM 2568 N N . VAL B 1 104 ? -14.453 8.062 5.23 1 94.31 104 VAL B N 1
ATOM 2569 C CA . VAL B 1 104 ? -13.578 8.086 6.402 1 94.31 104 VAL B CA 1
ATOM 2570 C C . VAL B 1 104 ? -13.711 9.43 7.117 1 94.31 104 VAL B C 1
ATOM 2572 O O . VAL B 1 104 ? -13.828 9.477 8.344 1 94.31 104 VAL B O 1
ATOM 2575 N N . VAL B 1 105 ? -13.711 10.523 6.391 1 95.69 105 VAL B N 1
ATOM 2576 C CA . VAL B 1 105 ? -13.852 11.859 6.957 1 95.69 105 VAL B CA 1
ATOM 2577 C C . VAL B 1 105 ? -15.164 11.961 7.727 1 95.69 105 VAL B C 1
ATOM 2579 O O . VAL B 1 105 ? -15.203 12.492 8.836 1 95.69 105 VAL B O 1
ATOM 2582 N N . ASN B 1 106 ? -16.188 11.43 7.156 1 94.12 106 ASN B N 1
ATOM 2583 C CA . ASN B 1 106 ? -17.5 11.492 7.781 1 94.12 106 ASN B CA 1
ATOM 2584 C C . ASN B 1 106 ? -17.547 10.711 9.086 1 94.12 106 ASN B C 1
ATOM 2586 O O . ASN B 1 106 ? -18.156 11.148 10.062 1 94.12 106 ASN B O 1
ATOM 2590 N N . VAL B 1 107 ? -16.953 9.625 9.086 1 92.88 107 VAL B N 1
ATOM 2591 C CA . VAL B 1 107 ? -16.875 8.82 10.297 1 92.88 107 VAL B CA 1
ATOM 2592 C C . VAL B 1 107 ? -16.125 9.586 11.383 1 92.88 107 VAL B C 1
ATOM 2594 O O . VAL B 1 107 ? -16.578 9.633 12.531 1 92.88 107 VAL B O 1
ATOM 2597 N N . LEU B 1 108 ? -15.023 10.18 11.016 1 94.44 108 LEU B N 1
ATOM 2598 C CA . LEU B 1 108 ? -14.203 10.906 11.984 1 94.44 108 LEU B CA 1
ATOM 2599 C C . LEU B 1 108 ? -14.953 12.102 12.547 1 94.44 108 LEU B C 1
ATOM 2601 O O . LEU B 1 108 ? -14.789 12.453 13.719 1 94.44 108 LEU B O 1
ATOM 2605 N N . LYS B 1 109 ? -15.719 12.719 11.734 1 94.88 109 LYS B N 1
ATOM 2606 C CA . LYS B 1 109 ? -16.5 13.875 12.156 1 94.88 109 LYS B CA 1
ATOM 2607 C C . LYS B 1 109 ? -17.516 13.5 13.242 1 94.88 109 LYS B C 1
ATOM 2609 O O . LYS B 1 109 ? -17.922 14.352 14.031 1 94.88 109 LYS B O 1
ATOM 2614 N N . GLN B 1 110 ? -17.812 12.25 13.297 1 93 110 GLN B N 1
ATOM 2615 C CA . GLN B 1 110 ? -18.812 11.789 14.258 1 93 110 GLN B CA 1
ATOM 2616 C C . GLN B 1 110 ? -18.156 11.367 15.57 1 93 110 GLN B C 1
ATOM 2618 O O . GLN B 1 110 ? -18.844 11.148 16.562 1 93 110 GLN B O 1
ATOM 2623 N N . HIS B 1 111 ? -16.938 11.234 15.484 1 91.81 111 HIS B N 1
ATOM 2624 C CA . HIS B 1 111 ? -16.234 10.789 16.688 1 91.81 111 HIS B CA 1
ATOM 2625 C C . HIS B 1 111 ? -16.016 11.945 17.656 1 91.81 111 HIS B C 1
ATOM 2627 O O . HIS B 1 111 ? -15.391 12.953 17.297 1 91.81 111 HIS B O 1
ATOM 2633 N N . GLU B 1 112 ? -16.297 11.75 18.875 1 90.38 112 GLU B N 1
ATOM 2634 C CA . GLU B 1 112 ? -16.25 12.82 19.859 1 90.38 112 GLU B CA 1
ATOM 2635 C C . GLU B 1 112 ? -14.875 12.898 20.516 1 90.38 112 GLU B C 1
ATOM 2637 O O . GLU B 1 112 ? -14.547 13.898 21.156 1 90.38 112 GLU B O 1
ATOM 2642 N N . ASP B 1 113 ? -14.156 11.914 20.359 1 91.38 113 ASP B N 1
ATOM 2643 C CA . ASP B 1 113 ? -12.883 11.852 21.062 1 91.38 113 ASP B CA 1
ATOM 2644 C C . ASP B 1 113 ? -11.797 12.617 20.297 1 91.38 113 ASP B C 1
ATOM 2646 O O . ASP B 1 113 ? -10.648 12.68 20.734 1 91.38 113 ASP B O 1
ATOM 2650 N N . LEU B 1 114 ? -12.156 13.172 19.172 1 93.25 114 LEU B N 1
ATOM 2651 C CA . LEU B 1 114 ? -11.234 14.039 18.453 1 93.25 114 LEU B CA 1
ATOM 2652 C C . LEU B 1 114 ? -11.961 15.273 17.922 1 93.25 114 LEU B C 1
ATOM 2654 O O . LEU B 1 114 ? -13.172 15.227 17.672 1 93.25 114 LEU B O 1
ATOM 2658 N N . ARG B 1 115 ? -11.172 16.344 17.828 1 96 115 ARG B N 1
ATOM 2659 C CA . ARG B 1 115 ? -11.703 17.578 17.281 1 96 115 ARG B CA 1
ATOM 2660 C C . ARG B 1 115 ? -11.055 17.922 15.938 1 96 115 ARG B C 1
ATOM 2662 O O . ARG B 1 115 ? -9.828 17.984 15.836 1 96 115 ARG B O 1
ATOM 2669 N N . ILE B 1 116 ? -11.898 18.156 14.945 1 96.81 116 ILE B N 1
ATOM 2670 C CA . ILE B 1 116 ? -11.391 18.578 13.648 1 96.81 116 ILE B CA 1
ATOM 2671 C C . ILE B 1 116 ? -11.18 20.094 13.641 1 96.81 116 ILE B C 1
ATOM 2673 O O . ILE B 1 116 ? -12.133 20.859 13.797 1 96.81 116 ILE B O 1
ATOM 2677 N N . VAL B 1 117 ? -9.969 20.469 13.469 1 96.5 117 VAL B N 1
ATOM 2678 C CA . VAL B 1 117 ? -9.594 21.875 13.523 1 96.5 117 VAL B CA 1
ATOM 2679 C C . VAL B 1 117 ? -9.672 22.5 12.125 1 96.5 117 VAL B C 1
ATOM 2681 O O . VAL B 1 117 ? -10.07 23.656 11.969 1 96.5 117 VAL B O 1
ATOM 2684 N N . LYS B 1 118 ? -9.258 21.766 11.125 1 96.94 118 LYS B N 1
ATOM 2685 C CA . LYS B 1 118 ? -9.188 22.266 9.766 1 96.94 118 LYS B CA 1
ATOM 2686 C C . LYS B 1 118 ? -9.336 21.141 8.742 1 96.94 118 LYS B C 1
ATOM 2688 O O . LYS B 1 118 ? -8.836 20.031 8.961 1 96.94 118 LYS B O 1
ATOM 2693 N N . VAL B 1 119 ? -10.047 21.438 7.652 1 97.19 119 VAL B N 1
ATOM 2694 C CA . VAL B 1 119 ? -10.18 20.531 6.527 1 97.19 119 VAL B CA 1
ATOM 2695 C C . VAL B 1 119 ? -9.711 21.203 5.242 1 97.19 119 VAL B C 1
ATOM 2697 O O . VAL B 1 119 ? -10.156 22.312 4.918 1 97.19 119 VAL B O 1
ATOM 2700 N N . LYS B 1 120 ? -8.797 20.656 4.605 1 97.75 120 LYS B N 1
ATOM 2701 C CA . LYS B 1 120 ? -8.367 21.078 3.281 1 97.75 120 LYS B CA 1
ATOM 2702 C C . LYS B 1 120 ? -8.656 20.016 2.232 1 97.75 120 LYS B C 1
ATOM 2704 O O . LYS B 1 120 ? -7.973 18.984 2.182 1 97.75 120 LYS B O 1
ATOM 2709 N N . ASP B 1 121 ? -9.594 20.266 1.367 1 98.12 121 ASP B N 1
ATOM 2710 C CA . ASP B 1 121 ? -10.016 19.312 0.349 1 98.12 121 ASP B CA 1
ATOM 2711 C C . ASP B 1 121 ? -9.367 19.625 -0.998 1 98.12 121 ASP B C 1
ATOM 2713 O O . ASP B 1 121 ? -10.008 20.172 -1.892 1 98.12 121 ASP B O 1
ATOM 2717 N N . TYR B 1 122 ? -8.18 19.141 -1.238 1 98.06 122 TYR B N 1
ATOM 2718 C CA . TYR B 1 122 ? -7.465 19.359 -2.492 1 98.06 122 TYR B CA 1
ATOM 2719 C C . TYR B 1 122 ? -7.957 18.406 -3.574 1 98.06 122 TYR B C 1
ATOM 2721 O O . TYR B 1 122 ? -7.488 18.469 -4.715 1 98.06 122 TYR B O 1
ATOM 2729 N N . ILE B 1 123 ? -8.789 17.5 -3.229 1 96.88 123 ILE B N 1
ATOM 2730 C CA . ILE B 1 123 ? -9.391 16.641 -4.242 1 96.88 123 ILE B CA 1
ATOM 2731 C C . ILE B 1 123 ? -10.414 17.438 -5.047 1 96.88 123 ILE B C 1
ATOM 2733 O O . ILE B 1 123 ? -10.414 17.391 -6.281 1 96.88 123 ILE B O 1
ATOM 2737 N N . GLN B 1 124 ? -11.211 18.188 -4.332 1 95.81 124 GLN B N 1
ATOM 2738 C CA . GLN B 1 124 ? -12.211 19.031 -4.977 1 95.81 124 GLN B CA 1
ATOM 2739 C C . GLN B 1 124 ? -11.555 20.25 -5.633 1 95.81 124 GLN B C 1
ATOM 2741 O O . GLN B 1 124 ? -11.984 20.688 -6.699 1 95.81 124 GLN B O 1
ATOM 2746 N N . THR B 1 125 ? -10.57 20.766 -4.949 1 97 125 THR B N 1
ATOM 2747 C CA . THR B 1 125 ? -9.836 21.906 -5.469 1 97 125 THR B CA 1
ATOM 2748 C C . THR B 1 125 ? -8.336 21.625 -5.469 1 97 125 THR B C 1
ATOM 2750 O O . THR B 1 125 ? -7.613 22.078 -4.574 1 97 125 THR B O 1
ATOM 2753 N N . PRO B 1 126 ? -7.887 20.984 -6.488 1 97 126 PRO B N 1
ATOM 2754 C CA . PRO B 1 126 ? -6.477 20.594 -6.531 1 97 126 PRO B CA 1
ATOM 2755 C C . PRO B 1 126 ? -5.527 21.781 -6.535 1 97 126 PRO B C 1
ATOM 2757 O O . PRO B 1 126 ? -5.914 22.891 -6.949 1 97 126 PRO B O 1
ATOM 2760 N N . LYS B 1 127 ? -4.348 21.656 -6.043 1 96.25 127 LYS B N 1
ATOM 2761 C CA . LYS B 1 127 ? -3.32 22.672 -6.168 1 96.25 127 LYS B CA 1
ATOM 2762 C C . LYS B 1 127 ? -2.934 22.891 -7.629 1 96.25 127 LYS B C 1
ATOM 2764 O O . LYS B 1 127 ? -3.217 22.047 -8.484 1 96.25 127 LYS B O 1
ATOM 2769 N N . PRO B 1 128 ? -2.223 23.953 -7.891 1 93.69 128 PRO B N 1
ATOM 2770 C CA . PRO B 1 128 ? -1.872 24.266 -9.281 1 93.69 128 PRO B CA 1
ATOM 2771 C C . PRO B 1 128 ? -1.007 23.188 -9.93 1 93.69 128 PRO B C 1
ATOM 2773 O O . PRO B 1 128 ? -1.08 22.984 -11.141 1 93.69 128 PRO B O 1
ATOM 2776 N N . ASN B 1 129 ? -0.277 22.531 -9.195 1 92.56 129 ASN B N 1
ATOM 2777 C CA . ASN B 1 129 ? 0.626 21.516 -9.742 1 92.56 129 ASN B CA 1
ATOM 2778 C C . ASN B 1 129 ? -0.078 20.172 -9.938 1 92.56 129 ASN B C 1
ATOM 2780 O O . ASN B 1 129 ? 0.536 19.203 -10.383 1 92.56 129 ASN B O 1
ATOM 2784 N N . GLY B 1 130 ? -1.347 20.094 -9.531 1 94.94 130 GLY B N 1
ATOM 2785 C CA . GLY B 1 130 ? -2.113 18.875 -9.734 1 94.94 130 GLY B CA 1
ATOM 2786 C C . GLY B 1 130 ? -2.258 18.047 -8.469 1 94.94 130 GLY B C 1
ATOM 2787 O O . GLY B 1 130 ? -2.977 17.047 -8.461 1 94.94 130 GLY B O 1
ATOM 2788 N N . TYR B 1 131 ? -1.639 18.531 -7.438 1 96.38 131 TYR B N 1
ATOM 2789 C CA . TYR B 1 131 ? -1.664 17.828 -6.16 1 96.38 131 TYR B CA 1
ATOM 2790 C C . TYR B 1 131 ? -3.094 17.641 -5.664 1 96.38 131 TYR B C 1
ATOM 2792 O O . TYR B 1 131 ? -3.871 18.609 -5.633 1 96.38 131 TYR B O 1
ATOM 2800 N N . ARG B 1 132 ? -3.357 16.344 -5.289 1 97.38 132 ARG B N 1
ATOM 2801 C CA . ARG B 1 132 ? -4.656 16.031 -4.707 1 97.38 132 ARG B CA 1
ATOM 2802 C C . ARG B 1 132 ? -4.5 15.203 -3.432 1 97.38 132 ARG B C 1
ATOM 2804 O O . ARG B 1 132 ? -3.621 14.344 -3.346 1 97.38 132 ARG B O 1
ATOM 2811 N N . SER B 1 133 ? -5.293 15.492 -2.502 1 97.81 133 SER B N 1
ATOM 2812 C CA . SER B 1 133 ? -5.355 14.852 -1.195 1 97.81 133 SER B CA 1
ATOM 2813 C C . SER B 1 133 ? -6.383 15.523 -0.292 1 97.81 133 SER B C 1
ATOM 2815 O O . SER B 1 133 ? -6.832 16.641 -0.575 1 97.81 133 SER B O 1
ATOM 2817 N N . LEU B 1 134 ? -6.844 14.875 0.665 1 98.38 134 LEU B N 1
ATOM 2818 C CA . LEU B 1 134 ? -7.645 15.516 1.701 1 98.38 134 LEU B CA 1
ATOM 2819 C C . LEU B 1 134 ? -6.887 15.562 3.023 1 98.38 134 LEU B C 1
ATOM 2821 O O . LEU B 1 134 ? -6.484 14.516 3.549 1 98.38 134 LEU B O 1
ATOM 2825 N N . HIS B 1 135 ? -6.668 16.75 3.506 1 98.06 135 HIS B N 1
ATOM 2826 C CA . HIS B 1 135 ? -5.945 16.953 4.758 1 98.06 135 HIS B CA 1
ATOM 2827 C C . HIS B 1 135 ? -6.898 17.297 5.895 1 98.06 135 HIS B C 1
ATOM 2829 O O . HIS B 1 135 ? -7.734 18.203 5.754 1 98.06 135 HIS B O 1
ATOM 2835 N N . LEU B 1 136 ? -6.73 16.641 6.984 1 97.94 136 LEU B N 1
ATOM 2836 C CA . LEU B 1 136 ? -7.441 16.969 8.219 1 97.94 136 LEU B CA 1
ATOM 2837 C C . LEU B 1 136 ? -6.461 17.297 9.344 1 97.94 136 LEU B C 1
ATOM 2839 O O . LEU B 1 136 ? -5.543 16.516 9.617 1 97.94 136 LEU B O 1
ATOM 2843 N N . ILE B 1 137 ? -6.605 18.422 9.875 1 97.62 137 ILE B N 1
ATOM 2844 C CA . ILE B 1 137 ? -5.914 18.719 11.125 1 97.62 137 ILE B CA 1
ATOM 2845 C C . ILE B 1 137 ? -6.844 18.438 12.305 1 97.62 137 ILE B C 1
ATOM 2847 O O . ILE B 1 137 ? -7.938 19 12.383 1 97.62 137 ILE B O 1
ATOM 2851 N N . ILE B 1 138 ? -6.359 17.625 13.148 1 97.88 138 ILE B N 1
ATOM 2852 C CA . ILE B 1 138 ? -7.199 17.281 14.289 1 97.88 138 ILE B CA 1
ATOM 2853 C C . ILE B 1 138 ? -6.469 17.609 15.594 1 97.88 138 ILE B C 1
ATOM 2855 O O . ILE B 1 138 ? -5.258 17.844 15.586 1 97.88 138 ILE B O 1
ATOM 2859 N N . GLU B 1 139 ? -7.211 17.688 16.625 1 97.44 139 GLU B N 1
ATOM 2860 C CA . GLU B 1 139 ? -6.703 17.766 17.984 1 97.44 139 GLU B CA 1
ATOM 2861 C C . GLU B 1 139 ? -7.281 16.656 18.859 1 97.44 139 GLU B C 1
ATOM 2863 O O . GLU B 1 139 ? -8.484 16.375 18.812 1 97.44 139 GLU B O 1
ATOM 2868 N N . MET B 1 140 ? -6.398 16 19.578 1 96.94 140 MET B N 1
ATOM 2869 C CA . MET B 1 140 ? -6.871 14.898 20.406 1 96.94 140 MET B CA 1
ATOM 2870 C C . MET B 1 140 ? -6.148 14.883 21.75 1 96.94 140 MET B C 1
ATOM 2872 O O . MET B 1 140 ? -5.016 15.359 21.859 1 96.94 140 MET B O 1
ATOM 2876 N N . PRO B 1 141 ? -6.785 14.312 22.719 1 96.56 141 PRO B N 1
ATOM 2877 C CA . PRO B 1 141 ? -6.129 14.188 24.031 1 96.56 141 PRO B CA 1
ATOM 2878 C C . PRO B 1 141 ? -5.191 12.984 24.109 1 96.56 141 PRO B C 1
ATOM 2880 O O . PRO B 1 141 ? -5.492 11.93 23.547 1 96.56 141 PRO B O 1
ATOM 2883 N N . VAL B 1 142 ? -4.062 13.203 24.672 1 95.81 142 VAL B N 1
ATOM 2884 C CA . VAL B 1 142 ? -3.15 12.125 25.047 1 95.81 142 VAL B CA 1
ATOM 2885 C C . VAL B 1 142 ? -3.074 12.023 26.578 1 95.81 142 VAL B C 1
ATOM 2887 O O . VAL B 1 142 ? -2.643 12.969 27.234 1 95.81 142 VAL B O 1
ATOM 2890 N N . ASN B 1 143 ? -3.525 10.875 27.016 1 94.12 143 ASN B N 1
ATOM 2891 C CA . ASN B 1 143 ? -3.523 10.664 28.469 1 94.12 143 ASN B CA 1
ATOM 2892 C C . ASN B 1 143 ? -2.174 10.148 28.953 1 94.12 143 ASN B C 1
ATOM 2894 O O . ASN B 1 143 ? -1.803 9.008 28.672 1 94.12 143 ASN B O 1
ATOM 2898 N N . LEU B 1 144 ? -1.518 10.969 29.656 1 93.62 144 LEU B N 1
ATOM 2899 C CA . LEU B 1 144 ? -0.262 10.57 30.281 1 93.62 144 LEU B CA 1
ATOM 2900 C C . LEU B 1 144 ? -0.481 10.18 31.734 1 93.62 144 LEU B C 1
ATOM 2902 O O . LEU B 1 144 ? -1.621 10.125 32.219 1 93.62 144 LEU B O 1
ATOM 2906 N N . THR B 1 145 ? 0.566 9.719 32.406 1 92.06 145 THR B N 1
ATOM 2907 C CA . THR B 1 145 ? 0.459 9.188 33.781 1 92.06 145 THR B CA 1
ATOM 2908 C C . THR B 1 145 ? -0.109 10.234 34.719 1 92.06 145 THR B C 1
ATOM 2910 O O . THR B 1 145 ? -0.936 9.922 35.594 1 92.06 145 THR B O 1
ATOM 2913 N N . ASN B 1 146 ? 0.236 11.516 34.5 1 92.75 146 ASN B N 1
ATOM 2914 C CA . ASN B 1 146 ? -0.11 12.516 35.5 1 92.75 146 ASN B CA 1
ATOM 2915 C C . ASN B 1 146 ? -0.849 13.695 34.875 1 92.75 146 ASN B C 1
ATOM 2917 O O . ASN B 1 146 ? -1.185 14.656 35.562 1 92.75 146 ASN B O 1
ATOM 2921 N N . ARG B 1 147 ? -1.103 13.695 33.594 1 93.38 147 ARG B N 1
ATOM 2922 C CA . ARG B 1 147 ? -1.774 14.812 32.938 1 93.38 147 ARG B CA 1
ATOM 2923 C C . ARG B 1 147 ? -2.336 14.398 31.578 1 93.38 147 ARG B C 1
ATOM 2925 O O . ARG B 1 147 ? -2.02 13.32 31.062 1 93.38 147 ARG B O 1
ATOM 2932 N N . VAL B 1 148 ? -3.188 15.289 31.094 1 95.19 148 VAL B N 1
ATOM 2933 C CA . VAL B 1 148 ? -3.697 15.148 29.734 1 95.19 148 VAL B CA 1
ATOM 2934 C C . VAL B 1 148 ? -3.133 16.266 28.844 1 95.19 148 VAL B C 1
ATOM 2936 O O . VAL B 1 148 ? -3.109 17.422 29.25 1 95.19 148 VAL B O 1
ATOM 2939 N N . GLU B 1 149 ? -2.629 15.867 27.797 1 94.56 149 GLU B N 1
ATOM 2940 C CA . GLU B 1 149 ? -2.139 16.844 26.828 1 94.56 149 GLU B CA 1
ATOM 2941 C C . GLU B 1 149 ? -2.908 16.75 25.516 1 94.56 149 GLU B C 1
ATOM 2943 O O . GLU B 1 149 ? -3.148 15.656 25 1 94.56 149 GLU B O 1
ATOM 2948 N N . TYR B 1 150 ? -3.262 17.938 25.031 1 95.06 150 TYR B N 1
ATOM 2949 C CA . TYR B 1 150 ? -3.904 17.984 23.719 1 95.06 150 TYR B CA 1
ATOM 2950 C C . TYR B 1 150 ? -2.879 18.234 22.625 1 95.06 150 TYR B C 1
ATOM 2952 O O . TYR B 1 150 ? -2.105 19.203 22.688 1 95.06 150 TYR B O 1
ATOM 2960 N N . VAL B 1 151 ? -2.902 17.375 21.688 1 95.5 151 VAL B N 1
ATOM 2961 C CA . VAL B 1 151 ? -1.916 17.516 20.625 1 95.5 151 VAL B CA 1
ATOM 2962 C C . VAL B 1 151 ? -2.621 17.562 19.266 1 95.5 151 VAL B C 1
ATOM 2964 O O . VAL B 1 151 ? -3.721 17.031 19.125 1 95.5 151 VAL B O 1
ATOM 2967 N N . LYS B 1 152 ? -1.975 18.234 18.344 1 96.94 152 LYS B N 1
ATOM 2968 C CA . LYS B 1 152 ? -2.488 18.281 16.984 1 96.94 152 LYS B CA 1
ATOM 2969 C C . LYS B 1 152 ? -1.831 17.234 16.094 1 96.94 152 LYS B C 1
ATOM 2971 O O . LYS B 1 152 ? -0.686 16.844 16.344 1 96.94 152 LYS B O 1
ATOM 2976 N N . ALA B 1 153 ? -2.588 16.688 15.188 1 97.69 153 ALA B N 1
ATOM 2977 C CA . ALA B 1 153 ? -2.084 15.75 14.188 1 97.69 153 ALA B CA 1
ATOM 2978 C C . ALA B 1 153 ? -2.689 16.031 12.812 1 97.69 153 ALA B C 1
ATOM 2980 O O . ALA B 1 153 ? -3.822 16.516 12.719 1 97.69 153 ALA B O 1
ATOM 2981 N N . GLU B 1 154 ? -1.95 15.766 11.859 1 98.25 154 GLU B N 1
ATOM 2982 C CA . GLU B 1 154 ? -2.443 15.883 10.492 1 98.25 154 GLU B CA 1
ATOM 2983 C C . GLU B 1 154 ? -2.729 14.516 9.883 1 98.25 154 GLU B C 1
ATOM 2985 O O . GLU B 1 154 ? -1.867 13.633 9.898 1 98.25 154 GLU B O 1
ATOM 2990 N N . ILE B 1 155 ? -3.918 14.359 9.375 1 98.19 155 ILE B N 1
ATOM 2991 C CA . ILE B 1 155 ? -4.309 13.141 8.672 1 98.19 155 ILE B CA 1
ATOM 2992 C C . ILE B 1 155 ? -4.461 13.43 7.176 1 98.19 155 ILE B C 1
ATOM 2994 O O . ILE B 1 155 ? -5.293 14.25 6.777 1 98.19 155 ILE B O 1
ATOM 2998 N N . GLN B 1 156 ? -3.672 12.852 6.426 1 98.19 156 GLN B N 1
ATOM 2999 C CA . GLN B 1 156 ? -3.797 12.914 4.977 1 98.19 156 GLN B CA 1
ATOM 3000 C C . GLN B 1 156 ? -4.496 11.672 4.43 1 98.19 156 GLN B C 1
ATOM 3002 O O . GLN B 1 156 ? -4.07 10.547 4.699 1 98.19 156 GLN B O 1
ATOM 3007 N N . ILE B 1 157 ? -5.496 11.852 3.758 1 98 157 ILE B N 1
ATOM 3008 C CA . ILE B 1 157 ? -6.262 10.75 3.188 1 98 157 ILE B CA 1
ATOM 3009 C C . ILE B 1 157 ? -6.184 10.805 1.663 1 98 157 ILE B C 1
ATOM 3011 O O . ILE B 1 157 ? -6.59 11.789 1.049 1 98 157 ILE B O 1
ATOM 3015 N N . ARG B 1 158 ? -5.711 9.695 1.112 1 97.19 158 ARG B N 1
ATOM 3016 C CA . ARG B 1 158 ? -5.418 9.664 -0.317 1 97.19 158 ARG B CA 1
ATOM 3017 C C . ARG B 1 158 ? -5.855 8.336 -0.93 1 97.19 158 ARG B C 1
ATOM 3019 O O . ARG B 1 158 ? -6.004 7.336 -0.223 1 97.19 158 ARG B O 1
ATOM 3026 N N . THR B 1 159 ? -6.141 8.43 -2.242 1 95.5 159 THR B N 1
ATOM 3027 C CA . THR B 1 159 ? -6.18 7.176 -2.986 1 95.5 159 THR B CA 1
ATOM 3028 C C . THR B 1 159 ? -4.773 6.648 -3.232 1 95.5 159 THR B C 1
ATOM 3030 O O . THR B 1 159 ? -3.787 7.34 -2.967 1 95.5 159 THR B O 1
ATOM 3033 N N . ILE B 1 160 ? -4.754 5.5 -3.668 1 90.06 160 ILE B N 1
ATOM 3034 C CA . ILE B 1 160 ? -3.482 4.871 -4 1 90.06 160 ILE B CA 1
ATOM 3035 C C . ILE B 1 160 ? -2.758 5.695 -5.062 1 90.06 160 ILE B C 1
ATOM 3037 O O . ILE B 1 160 ? -1.572 6 -4.918 1 90.06 160 ILE B O 1
ATOM 3041 N N . ALA B 1 161 ? -3.453 6.137 -6.066 1 91.88 161 ALA B N 1
ATOM 3042 C CA . ALA B 1 161 ? -2.863 6.914 -7.156 1 91.88 161 ALA B CA 1
ATOM 3043 C C . ALA B 1 161 ? -2.385 8.273 -6.66 1 91.88 161 ALA B C 1
ATOM 3045 O O . ALA B 1 161 ? -1.305 8.734 -7.039 1 91.88 161 ALA B O 1
ATOM 3046 N N . MET B 1 162 ? -3.168 8.836 -5.855 1 95.56 162 MET B N 1
ATOM 3047 C CA . MET B 1 162 ? -2.785 10.117 -5.277 1 95.56 162 MET B CA 1
ATOM 3048 C C . MET B 1 162 ? -1.49 10 -4.484 1 95.56 162 MET B C 1
ATOM 3050 O O . MET B 1 162 ? -0.6 10.844 -4.605 1 95.56 162 MET B O 1
ATOM 3054 N N . ASP B 1 163 ? -1.465 8.992 -3.693 1 93.75 163 ASP B N 1
ATOM 3055 C CA . ASP B 1 163 ? -0.31 8.781 -2.824 1 93.75 163 ASP B CA 1
ATOM 3056 C C . ASP B 1 163 ? 0.953 8.523 -3.643 1 93.75 163 ASP B C 1
ATOM 3058 O O . ASP B 1 163 ? 2.027 9.023 -3.312 1 93.75 163 ASP B O 1
ATOM 3062 N N . PHE B 1 164 ? 0.796 7.754 -4.613 1 88.75 164 PHE B N 1
ATOM 3063 C CA . PHE B 1 164 ? 1.931 7.438 -5.473 1 88.75 164 PHE B CA 1
ATOM 3064 C C . PHE B 1 164 ? 2.473 8.695 -6.137 1 88.75 164 PHE B C 1
ATOM 3066 O O . PHE B 1 164 ? 3.678 8.953 -6.105 1 88.75 164 PHE B O 1
ATOM 3073 N N . TRP B 1 165 ? 1.643 9.406 -6.715 1 93.38 165 TRP B N 1
ATOM 3074 C CA . TRP B 1 165 ? 2.014 10.656 -7.371 1 93.38 165 TRP B CA 1
ATOM 3075 C C . TRP B 1 165 ? 2.709 11.594 -6.391 1 93.38 165 TRP B C 1
ATOM 3077 O O . TRP B 1 165 ? 3.789 12.117 -6.684 1 93.38 165 TRP B O 1
ATOM 3087 N N . ALA B 1 166 ? 2.062 11.758 -5.258 1 94.25 166 ALA B N 1
ATOM 3088 C CA . ALA B 1 166 ? 2.586 12.688 -4.262 1 94.25 166 ALA B CA 1
ATOM 3089 C C . ALA B 1 166 ? 3.969 12.258 -3.783 1 94.25 166 ALA B C 1
ATOM 3091 O O . ALA B 1 166 ? 4.848 13.102 -3.578 1 94.25 166 ALA B O 1
ATOM 3092 N N . SER B 1 167 ? 4.121 11.023 -3.561 1 88.75 167 SER B N 1
ATOM 3093 C CA . SER B 1 167 ? 5.402 10.484 -3.115 1 88.75 167 SER B CA 1
ATOM 3094 C C . SER B 1 167 ? 6.5 10.758 -4.137 1 88.75 167 SER B C 1
ATOM 3096 O O . SER B 1 167 ? 7.609 11.164 -3.775 1 88.75 167 SER B O 1
ATOM 3098 N N . LEU B 1 168 ? 6.238 10.531 -5.371 1 87.19 168 LEU B N 1
ATOM 3099 C CA . LEU B 1 168 ? 7.215 10.781 -6.426 1 87.19 168 LEU B CA 1
ATOM 3100 C C . LEU B 1 168 ? 7.535 12.266 -6.531 1 87.19 168 LEU B C 1
ATOM 3102 O O . LEU B 1 168 ? 8.703 12.648 -6.633 1 87.19 168 LEU B O 1
ATOM 3106 N N . GLU B 1 169 ? 6.512 13.031 -6.566 1 91.88 169 GLU B N 1
ATOM 3107 C CA . GLU B 1 169 ? 6.688 14.477 -6.629 1 91.88 169 GLU B CA 1
ATOM 3108 C C . GLU B 1 169 ? 7.594 14.977 -5.512 1 91.88 169 GLU B C 1
ATOM 3110 O O . GLU B 1 169 ? 8.508 15.766 -5.75 1 91.88 169 GLU B O 1
ATOM 3115 N N . HIS B 1 170 ? 7.324 14.5 -4.336 1 86.5 170 HIS B N 1
ATOM 3116 C CA . HIS B 1 170 ? 8.133 14.891 -3.188 1 86.5 170 HIS B CA 1
ATOM 3117 C C . HIS B 1 170 ? 9.594 14.484 -3.381 1 86.5 170 HIS B C 1
ATOM 3119 O O . HIS B 1 170 ? 10.5 15.266 -3.09 1 86.5 170 HIS B O 1
ATOM 3125 N N . LYS B 1 171 ? 9.812 13.32 -3.783 1 84.12 171 LYS B N 1
ATOM 3126 C CA . LYS B 1 171 ? 11.172 12.828 -4.004 1 84.12 171 LYS B CA 1
ATOM 3127 C C . LYS B 1 171 ? 11.906 13.688 -5.035 1 84.12 171 LYS B C 1
ATOM 3129 O O . LYS B 1 171 ? 13.078 14 -4.863 1 84.12 171 LYS B O 1
ATOM 3134 N N . ILE B 1 172 ? 11.219 14.055 -6.07 1 87.06 172 ILE B N 1
ATOM 3135 C CA . ILE B 1 172 ? 11.805 14.852 -7.141 1 87.06 172 ILE B CA 1
ATOM 3136 C C . ILE B 1 172 ? 12.164 16.234 -6.605 1 87.06 172 ILE B C 1
ATOM 3138 O O . ILE B 1 172 ? 13.281 16.719 -6.828 1 87.06 172 ILE B O 1
ATOM 3142 N N . TYR B 1 173 ? 11.258 16.828 -5.895 1 87 173 TYR B N 1
ATOM 3143 C CA . TYR B 1 173 ? 11.516 18.156 -5.352 1 87 173 TYR B CA 1
ATOM 3144 C C . TYR B 1 173 ? 12.648 18.141 -4.34 1 87 173 TYR B C 1
ATOM 3146 O O . TYR B 1 173 ? 13.469 19.062 -4.289 1 87 173 TYR B O 1
ATOM 3154 N N . TYR B 1 174 ? 12.617 17.078 -3.621 1 81.56 174 TYR B N 1
ATOM 3155 C CA . TYR B 1 174 ? 13.695 16.922 -2.648 1 81.56 174 TYR B CA 1
ATOM 3156 C C . TYR B 1 174 ? 15.047 16.781 -3.346 1 81.56 174 TYR B C 1
ATOM 3158 O O . TYR B 1 174 ? 16.016 17.438 -2.979 1 81.56 174 TYR B O 1
ATOM 3166 N N . LYS B 1 175 ? 15.117 15.984 -4.289 1 83.75 175 LYS B N 1
ATOM 3167 C CA . LYS B 1 175 ? 16.359 15.688 -5.004 1 83.75 175 LYS B CA 1
ATOM 3168 C C . LYS B 1 175 ? 16.875 16.922 -5.734 1 83.75 175 LYS B C 1
ATOM 3170 O O . LYS B 1 175 ? 18.094 17.125 -5.836 1 83.75 175 LYS B O 1
ATOM 3175 N N . LEU B 1 176 ? 15.977 17.719 -6.168 1 89.88 176 LEU B N 1
ATOM 3176 C CA . LEU B 1 176 ? 16.375 18.875 -6.969 1 89.88 176 LEU B CA 1
ATOM 3177 C C . LEU B 1 176 ? 16.344 20.156 -6.137 1 89.88 176 LEU B C 1
ATOM 3179 O O . LEU B 1 176 ? 16.312 21.25 -6.684 1 89.88 176 LEU B O 1
ATOM 3183 N N . ASN B 1 177 ? 16.281 19.922 -4.863 1 85.94 177 ASN B N 1
ATOM 3184 C CA . ASN B 1 177 ? 16.328 21.031 -3.916 1 85.94 177 ASN B CA 1
ATOM 3185 C C . ASN B 1 177 ? 15.32 22.125 -4.273 1 85.94 177 ASN B C 1
ATOM 3187 O O . ASN B 1 177 ? 15.672 23.297 -4.34 1 85.94 177 ASN B O 1
ATOM 3191 N N . ASN B 1 178 ? 14.211 21.719 -4.711 1 83.75 178 ASN B N 1
ATOM 3192 C CA . ASN B 1 178 ? 13.062 22.562 -4.996 1 83.75 178 ASN B CA 1
ATOM 3193 C C . ASN B 1 178 ? 13.289 23.406 -6.246 1 83.75 178 ASN B C 1
ATOM 3195 O O . ASN B 1 178 ? 12.547 24.359 -6.5 1 83.75 178 ASN B O 1
ATOM 3199 N N . ASP B 1 179 ? 14.328 23.219 -6.969 1 89.44 179 ASP B N 1
ATOM 3200 C CA . ASP B 1 179 ? 14.555 23.859 -8.266 1 89.44 179 ASP B CA 1
ATOM 3201 C C . ASP B 1 179 ? 14.211 22.906 -9.406 1 89.44 179 ASP B C 1
ATOM 3203 O O . ASP B 1 179 ? 15.094 22.484 -10.156 1 89.44 179 ASP B O 1
ATOM 3207 N N . VAL B 1 180 ? 12.992 22.734 -9.57 1 90.94 180 VAL B N 1
ATOM 3208 C CA . VAL B 1 180 ? 12.5 21.766 -10.539 1 90.94 180 VAL B CA 1
ATOM 3209 C C . VAL B 1 180 ? 12.203 22.453 -11.859 1 90.94 180 VAL B C 1
ATOM 3211 O O . VAL B 1 180 ? 11.43 23.422 -11.906 1 90.94 180 VAL B O 1
ATOM 3214 N N . PRO B 1 181 ? 12.805 22.016 -12.938 1 93.38 181 PRO B N 1
ATOM 3215 C CA . PRO B 1 181 ? 12.547 22.609 -14.25 1 93.38 181 PRO B CA 1
ATOM 3216 C C . PRO B 1 181 ? 11.062 22.562 -14.633 1 93.38 181 PRO B C 1
ATOM 3218 O O . PRO B 1 181 ? 10.352 21.625 -14.266 1 93.38 181 PRO B O 1
ATOM 3221 N N . LYS B 1 182 ? 10.695 23.5 -15.398 1 93.12 182 LYS B N 1
ATOM 3222 C CA . LYS B 1 182 ? 9.297 23.656 -15.805 1 93.12 182 LYS B CA 1
ATOM 3223 C C . LYS B 1 182 ? 8.812 22.406 -16.547 1 93.12 182 LYS B C 1
ATOM 3225 O O . LYS B 1 182 ? 7.676 21.969 -16.344 1 93.12 182 LYS B O 1
ATOM 3230 N N . GLN B 1 183 ? 9.586 21.891 -17.406 1 93.38 183 GLN B N 1
ATOM 3231 C CA . GLN B 1 183 ? 9.219 20.703 -18.156 1 93.38 183 GLN B CA 1
ATOM 3232 C C . GLN B 1 183 ? 8.828 19.547 -17.234 1 93.38 183 GLN B C 1
ATOM 3234 O O . GLN B 1 183 ? 7.855 18.844 -17.5 1 93.38 183 GLN B O 1
ATOM 3239 N N . LEU B 1 184 ? 9.57 19.406 -16.219 1 93.5 184 LEU B N 1
ATOM 3240 C CA . LEU B 1 184 ? 9.305 18.344 -15.266 1 93.5 184 LEU B CA 1
ATOM 3241 C C . LEU B 1 184 ? 8.023 18.609 -14.477 1 93.5 184 LEU B C 1
ATOM 3243 O O . LEU B 1 184 ? 7.25 17.688 -14.203 1 93.5 184 LEU B O 1
ATOM 3247 N N . THR B 1 185 ? 7.836 19.844 -14.109 1 94.31 185 THR B N 1
ATOM 3248 C CA . THR B 1 185 ? 6.613 20.188 -13.391 1 94.31 185 THR B CA 1
ATOM 3249 C C . THR B 1 185 ? 5.387 19.969 -14.273 1 94.31 185 THR B C 1
ATOM 3251 O O . THR B 1 185 ? 4.328 19.562 -13.781 1 94.31 185 THR B O 1
ATOM 3254 N N . ASP B 1 186 ? 5.523 20.234 -15.539 1 95.69 186 ASP B N 1
ATOM 3255 C CA . ASP B 1 186 ? 4.438 20 -16.484 1 95.69 186 ASP B CA 1
ATOM 3256 C C . ASP B 1 186 ? 4.125 18.5 -16.578 1 95.69 186 ASP B C 1
ATOM 3258 O O . ASP B 1 186 ? 2.959 18.109 -16.609 1 95.69 186 ASP B O 1
ATOM 3262 N N . GLU B 1 187 ? 5.121 17.766 -16.672 1 95.06 187 GLU B N 1
ATOM 3263 C CA . GLU B 1 187 ? 4.949 16.328 -16.734 1 95.06 187 GLU B CA 1
ATOM 3264 C C . GLU B 1 187 ? 4.293 15.789 -15.469 1 95.06 187 GLU B C 1
ATOM 3266 O O . GLU B 1 187 ? 3.432 14.906 -15.539 1 95.06 187 GLU B O 1
ATOM 3271 N N . LEU B 1 188 ? 4.719 16.281 -14.414 1 95.38 188 LEU B N 1
ATOM 3272 C CA . LEU B 1 188 ? 4.137 15.883 -13.141 1 95.38 188 LEU B CA 1
ATOM 3273 C C . LEU B 1 188 ? 2.656 16.234 -13.078 1 95.38 188 LEU B C 1
ATOM 3275 O O . LEU B 1 188 ? 1.84 15.453 -12.594 1 95.38 188 LEU B O 1
ATOM 3279 N N . LYS B 1 189 ? 2.371 17.375 -13.523 1 96.62 189 LYS B N 1
ATOM 3280 C CA . LYS B 1 189 ? 0.976 17.797 -13.547 1 96.62 189 LYS B CA 1
ATOM 3281 C C . LYS B 1 189 ? 0.137 16.891 -14.445 1 96.62 189 LYS B C 1
ATOM 3283 O O . LYS B 1 189 ? -0.989 16.531 -14.094 1 96.62 189 LYS B O 1
ATOM 3288 N N . GLU B 1 190 ? 0.652 16.578 -15.586 1 96.38 190 GLU B N 1
ATOM 3289 C CA . GLU B 1 190 ? -0.029 15.656 -16.484 1 96.38 190 GLU B CA 1
ATOM 3290 C C . GLU B 1 190 ? -0.256 14.305 -15.812 1 96.38 190 GLU B C 1
ATOM 3292 O O . GLU B 1 190 ? -1.333 13.719 -15.938 1 96.38 190 GLU B O 1
ATOM 3297 N N . ALA B 1 191 ? 0.75 13.82 -15.148 1 95.88 191 ALA B N 1
ATOM 3298 C CA . ALA B 1 191 ? 0.63 12.555 -14.422 1 95.88 191 ALA B CA 1
ATOM 3299 C C . ALA B 1 191 ? -0.467 12.633 -13.367 1 95.88 191 ALA B C 1
ATOM 3301 O O . ALA B 1 191 ? -1.198 11.664 -13.148 1 95.88 191 ALA B O 1
ATOM 3302 N N . ALA B 1 192 ? -0.552 13.742 -12.742 1 97 192 ALA B N 1
ATOM 3303 C CA . ALA B 1 192 ? -1.591 13.945 -11.734 1 97 192 ALA B CA 1
ATOM 3304 C C . ALA B 1 192 ? -2.982 13.844 -12.352 1 97 192 ALA B C 1
ATOM 3306 O O . ALA B 1 192 ? -3.893 13.266 -11.75 1 97 192 ALA B O 1
ATOM 3307 N N . GLU B 1 193 ? -3.139 14.375 -13.477 1 96.38 193 GLU B N 1
ATOM 3308 C CA . GLU B 1 193 ? -4.418 14.328 -14.18 1 96.38 193 GLU B CA 1
ATOM 3309 C C . GLU B 1 193 ? -4.777 12.898 -14.578 1 96.38 193 GLU B C 1
ATOM 3311 O O . GLU B 1 193 ? -5.938 12.492 -14.477 1 96.38 193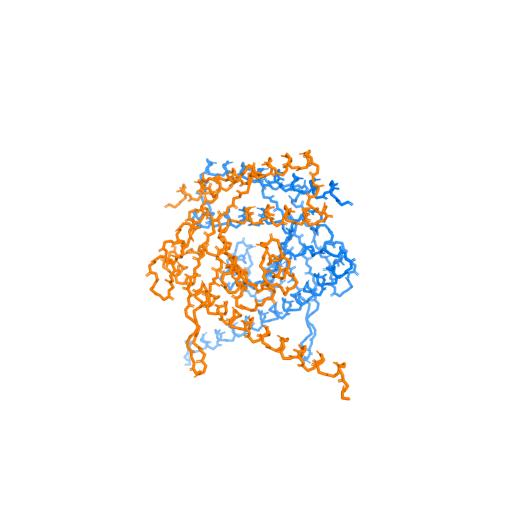 GLU B O 1
ATOM 3316 N N . ILE B 1 194 ? -3.826 12.227 -15.055 1 95.56 194 ILE B N 1
ATOM 3317 C CA . ILE B 1 194 ? -4.047 10.836 -15.438 1 95.56 194 ILE B CA 1
ATOM 3318 C C . ILE B 1 194 ? -4.43 10.023 -14.203 1 95.56 194 ILE B C 1
ATOM 3320 O O . ILE B 1 194 ? -5.336 9.188 -14.258 1 95.56 194 ILE B O 1
ATOM 3324 N N . ALA B 1 195 ? -3.713 10.234 -13.133 1 95.62 195 ALA B N 1
ATOM 3325 C CA . ALA B 1 195 ? -4.023 9.547 -11.875 1 95.62 195 ALA B CA 1
ATOM 3326 C C . ALA B 1 195 ? -5.465 9.805 -11.453 1 95.62 195 ALA B C 1
ATOM 3328 O O . ALA B 1 195 ? -6.168 8.883 -11.031 1 95.62 195 ALA B O 1
ATOM 3329 N N . HIS B 1 196 ? -5.832 11.023 -11.562 1 95.81 196 HIS B N 1
ATOM 3330 C CA . HIS B 1 196 ? -7.195 11.391 -11.195 1 95.81 196 HIS B CA 1
ATOM 3331 C C . HIS B 1 196 ? -8.211 10.695 -12.102 1 95.81 196 HIS B C 1
ATOM 3333 O O . HIS B 1 196 ? -9.234 10.203 -11.625 1 95.81 196 HIS B O 1
ATOM 3339 N N . TYR B 1 197 ? -7.953 10.719 -13.312 1 95.12 197 TYR B N 1
ATOM 3340 C CA . TYR B 1 197 ? -8.836 10.062 -14.273 1 95.12 197 TYR B CA 1
ATOM 3341 C C . TYR B 1 197 ? -8.969 8.578 -13.961 1 95.12 197 TYR B C 1
ATOM 3343 O O . TYR B 1 197 ? -10.07 8.023 -14.016 1 95.12 197 TYR B O 1
ATOM 3351 N N . LEU B 1 198 ? -7.891 7.973 -13.68 1 94.62 198 LEU B N 1
ATOM 3352 C CA . LEU B 1 198 ? -7.914 6.562 -13.312 1 94.62 198 LEU B CA 1
ATOM 3353 C C . LEU B 1 198 ? -8.773 6.34 -12.07 1 94.62 198 LEU B C 1
ATOM 3355 O O . LEU B 1 198 ? -9.586 5.414 -12.039 1 94.62 198 LEU B O 1
ATOM 3359 N N . ASP B 1 199 ? -8.594 7.152 -11.102 1 95.06 199 ASP B N 1
ATOM 3360 C CA . ASP B 1 199 ? -9.383 7.07 -9.875 1 95.06 199 ASP B CA 1
ATOM 3361 C C . ASP B 1 199 ? -10.875 7.145 -10.188 1 95.06 199 ASP B C 1
ATOM 3363 O O . ASP B 1 199 ? -11.672 6.367 -9.648 1 95.06 199 ASP B O 1
ATOM 3367 N N . GLU B 1 200 ? -11.195 8.086 -11.016 1 95.06 200 GLU B N 1
ATOM 3368 C CA . GLU B 1 200 ? -12.602 8.273 -11.375 1 95.06 200 GLU B CA 1
ATOM 3369 C C . GLU B 1 200 ? -13.141 7.066 -12.141 1 95.06 200 GLU B C 1
ATOM 3371 O O . GLU B 1 200 ? -14.266 6.625 -11.898 1 95.06 200 GLU B O 1
ATOM 3376 N N . LYS B 1 201 ? -12.375 6.629 -13.039 1 94.31 201 LYS B N 1
ATOM 3377 C CA . LYS B 1 201 ? -12.758 5.469 -13.844 1 94.31 201 LYS B CA 1
ATOM 3378 C C . LYS B 1 201 ? -12.992 4.246 -12.961 1 94.31 201 LYS B C 1
ATOM 3380 O O . LYS B 1 201 ? -14 3.555 -13.094 1 94.31 201 LYS B O 1
ATOM 3385 N N . MET B 1 202 ? -12.094 3.99 -12.117 1 93.38 202 MET B N 1
ATOM 3386 C CA . MET B 1 202 ? -12.188 2.836 -11.227 1 93.38 202 MET B CA 1
ATOM 3387 C C . MET B 1 202 ? -13.398 2.955 -10.312 1 93.38 202 MET B C 1
ATOM 3389 O O . MET B 1 202 ? -14.078 1.964 -10.047 1 93.38 202 MET B O 1
ATOM 3393 N N . LEU B 1 203 ? -13.594 4.113 -9.797 1 92.94 203 LEU B N 1
ATOM 3394 C CA . LEU B 1 203 ? -14.766 4.355 -8.961 1 92.94 203 LEU B CA 1
ATOM 3395 C C . LEU B 1 203 ? -16.047 4.121 -9.75 1 92.94 203 LEU B C 1
ATOM 3397 O O . LEU B 1 203 ? -17 3.535 -9.234 1 92.94 203 LEU B O 1
ATOM 3401 N N . GLY B 1 204 ? -16.047 4.652 -10.93 1 93.56 204 GLY B N 1
ATOM 3402 C CA . GLY B 1 204 ? -17.203 4.43 -11.789 1 93.56 204 GLY B CA 1
ATOM 3403 C C . GLY B 1 204 ? -17.516 2.961 -12 1 93.56 204 GLY B C 1
ATOM 3404 O O . GLY B 1 204 ? -18.672 2.551 -11.938 1 93.56 204 GLY B O 1
ATOM 3405 N N . ILE B 1 205 ? -16.531 2.174 -12.234 1 92.31 205 ILE B N 1
ATOM 3406 C CA . ILE B 1 205 ? -16.688 0.736 -12.43 1 92.31 205 ILE B CA 1
ATOM 3407 C C . ILE B 1 205 ? -17.25 0.099 -11.156 1 92.31 205 ILE B C 1
ATOM 3409 O O . ILE B 1 205 ? -18.188 -0.71 -11.227 1 92.31 205 ILE B O 1
ATOM 3413 N N . LYS B 1 206 ? -16.656 0.473 -10.055 1 89.44 206 LYS B N 1
ATOM 3414 C CA . LYS B 1 206 ? -17.125 -0.041 -8.766 1 89.44 206 LYS B CA 1
ATOM 3415 C C . LYS B 1 206 ? -18.609 0.262 -8.57 1 89.44 206 LYS B C 1
ATOM 3417 O O . LYS B 1 206 ? -19.375 -0.601 -8.125 1 89.44 206 LYS B O 1
ATOM 3422 N N . LYS B 1 207 ? -19.031 1.451 -8.898 1 90.88 207 LYS B N 1
ATOM 3423 C CA . LYS B 1 207 ? -20.422 1.872 -8.719 1 90.88 207 LYS B CA 1
ATOM 3424 C C . LYS B 1 207 ? -21.359 1.067 -9.609 1 90.88 207 LYS B C 1
ATOM 3426 O O . LYS B 1 207 ? -22.5 0.777 -9.219 1 90.88 207 LYS B O 1
ATOM 3431 N N . GLU B 1 208 ? -20.906 0.738 -10.727 1 90.19 208 GLU B N 1
ATOM 3432 C CA . GLU B 1 208 ? -21.719 -0.047 -11.656 1 90.19 208 GLU B CA 1
ATOM 3433 C C . GLU B 1 208 ? -21.969 -1.453 -11.117 1 90.19 208 GLU B C 1
ATOM 3435 O O . GLU B 1 208 ? -23 -2.061 -11.406 1 90.19 208 GLU B O 1
ATOM 3440 N N . VAL B 1 209 ? -21.094 -1.968 -10.383 1 86.38 209 VAL B N 1
ATOM 3441 C CA . VAL B 1 209 ? -21.188 -3.326 -9.859 1 86.38 209 VAL B CA 1
ATOM 3442 C C . VAL B 1 209 ? -22 -3.33 -8.57 1 86.38 209 VAL B C 1
ATOM 3444 O O . VAL B 1 209 ? -22.703 -4.301 -8.273 1 86.38 209 VAL B O 1
ATOM 3447 N N . ASP B 1 210 ? -21.797 -2.328 -7.691 1 80.56 210 ASP B N 1
ATOM 3448 C CA . ASP B 1 210 ? -22.516 -2.258 -6.422 1 80.56 210 ASP B CA 1
ATOM 3449 C C . ASP B 1 210 ? -24 -1.953 -6.645 1 80.56 210 ASP B C 1
ATOM 3451 O O . ASP B 1 210 ? -24.859 -2.438 -5.898 1 80.56 210 ASP B O 1
#

Nearest PDB structures (foldseek):
  6ewz-assembly1_A  TM=9.706E-01  e=3.716E-24  Staphylococcus aureus
  6fgj-assembly1_B-3  TM=9.626E-01  e=3.286E-24  Staphylococcus aureus
  6ex0-assembly1_A-2  TM=9.743E-01  e=5.377E-24  Staphylococcus aureus
  6fgx-assembly1_A-2  TM=9.678E-01  e=5.056E-24  Staphylococcus aureus
  6ex0-assembly1_B-2  TM=9.755E-01  e=1.440E-23  Staphylococcus aureus

Secondary structure (DSSP, 8-state):
--HHHHHHHHHHHHHHHHHHHHHHHHHHHHHHHHHHHHHHHHHHHHHSS-SEEEEEEEEPPHHHHHHHHHHTT--SSHHHHHHH-S-SEEEEEEESSHHHHHHHHHHHHH-TTSEEEEEEETTTS--TT----EEEEEEEEEE-SS-EEEEEEEEEEEEHHHHHHHHHHHHHHHHTTT---HHHHHHHHHHHHHHHHHHHHHHHHHHHH-/--HHHHHHHHHHHHHHHHHHHHHHHHHHHHHHHHHHHHHHHHHHHHHSS-SEEEEEEEEPPHHHHHHHHHHTT--SSHHHHHHH-S-SEEEEEEESSHHHHHHHHHHHHH-TTSEEEEEEETTTS--TT----EEEEEEEEEE-SS-EEEEEEEEEEEEHHHHHHHHHHHHHHHHTTT---HHHHHHHHHHHHHHHHHHHHHHHHHHHH-

Sequence (420 aa):
MDLSVTHMDDLKTVMEDWKNELLVYKFALDALDTKFSIISQEYNLIHGHNPIEHTKSRVKSFESIVNKLMRKGCEITTKEMKEHIHDIAGVRIICSFISDIYNVVNVLKQHEDLRIVKVKDYIQTPKPNGYRSLHLIIEMPVNLTNRVEYVKAEIQIRTIAMDFWASLEHKIYYKLNNDVPKQLTDELKEAAEIAHYLDEKMLGIKKEVDMDLSVTHMDDLKTVMEDWKNELLVYKFALDALDTKFSIISQEYNLIHGHNPIEHTKSRVKSFESIVNKLMRKGCEITTKEMKEHIHDIAGVRIICSFISDIYNVVNVLKQHEDLRIVKVKDYIQTPKPNGYRSLHLIIEMPVNLTNRVEYVKAEIQIRTIAMDFWASLEHKIYYKLNNDVPKQLTDELKEAAEIAHYLDEKMLGIKKEVD